Protein AF-A0A916X237-F1 (afdb_monomer_lite)

Sequence (392 aa):
MLAFPVSGRADDTADKSVLFDMAMPHIRARLEDQMLQLIGAAVETKEHIHLATELELLDTPAFAQALLDGYEIRIPQRPAEWEILRFLTDNHMELVRPLLIDQLRDTDDDSREASIRAGVALFHHDPEPVWNDIWSRADGDISWAQDLFCRLADASRYRAPALSADRLADLYLWLRANIGMPDLTGPGVAHFLDSRDFAEMWRNTLVQRLIESATAADIDALNRIHQAEPGMSGLDWALAIARRNHAVKQWRPLTVDDLDELAVDPRRRPIRTALDLRSATVAALGDVQAALQGDTPEAPLLWDTYSKRPKSEDEISDYLRNRLQVILEGAVVNREVQVRNNREHGIGERTDLRIDAIGPDATAGPIVLPIEVKGCWHDDLEVAWEEQLLNR

Secondary structure (DSSP, 8-state):
-------SSTTHHHHHHHHHHHHHHHHHHHHHHHHHHHHHHHHHHT-----HHHHHHT--HHHHHHHHHHHT-SS--SHHHHHHHHHHHHH-HHHHHHHHHHHHH---GGGHHHHHHHHHHHHHH-HHHHHHHHHHHHHH-HHHHHHHHHHHHHHTTT---S--HHHHHHHHHHHHHHSPPP--PPTT------HHHHHHHHHHHHHHHHHHH--HHHHHHHHHHHHHSTT-HHHHHHHHHHHHHHHHHHPPPPPHHHHHHHHH-TT-----SHHHHHHHHHHHHHHHHHHHHSSS--GGGGEETTTTEEPPHHHHHHHHHHHHHHHSTTEEEE---------SS------SEEEEE--S-GGG--EEEEE----TT-GGGGTHHIIIII--

pLDDT: mean 83.18, std 13.83, range [29.48, 97.62]

Radius of gyration: 34.98 Å; chains: 1; bounding box: 74×62×110 Å

Structure (mmCIF, N/CA/C/O backbone):
data_AF-A0A916X237-F1
#
_entry.id   AF-A0A916X237-F1
#
loop_
_atom_site.group_PDB
_atom_site.id
_atom_site.type_symbol
_atom_site.label_atom_id
_atom_site.label_alt_id
_atom_site.label_comp_id
_atom_site.label_asym_id
_atom_site.label_entity_id
_atom_site.label_seq_id
_atom_site.pdbx_PDB_ins_code
_atom_site.Cartn_x
_atom_site.Cartn_y
_atom_site.Cartn_z
_atom_site.occupancy
_atom_site.B_iso_or_equiv
_atom_site.auth_seq_id
_atom_site.auth_comp_id
_atom_site.auth_asym_id
_atom_site.auth_atom_id
_atom_site.pdbx_PDB_model_num
ATOM 1 N N . MET A 1 1 ? 20.809 3.035 -45.858 1.00 41.94 1 MET A N 1
ATOM 2 C CA . MET A 1 1 ? 19.526 3.750 -45.691 1.00 41.94 1 MET A CA 1
ATOM 3 C C . MET A 1 1 ? 18.492 3.076 -46.580 1.00 41.94 1 MET A C 1
ATOM 5 O O . MET A 1 1 ? 18.690 3.059 -47.791 1.00 41.94 1 MET A O 1
ATOM 9 N N . LEU A 1 2 ? 17.449 2.470 -46.005 1.00 48.12 2 LEU A N 1
ATOM 10 C CA . LEU A 1 2 ? 16.275 2.004 -46.756 1.00 48.12 2 LEU A CA 1
ATOM 11 C C . LEU A 1 2 ? 15.521 3.248 -47.255 1.00 48.12 2 LEU A C 1
ATOM 13 O O . LEU A 1 2 ? 14.586 3.726 -46.624 1.00 48.12 2 LEU A O 1
ATOM 17 N N . ALA A 1 3 ? 16.020 3.857 -48.329 1.00 43.31 3 ALA A N 1
ATOM 18 C CA . ALA A 1 3 ? 15.447 5.070 -48.888 1.00 43.31 3 ALA A CA 1
ATOM 19 C C . ALA A 1 3 ? 14.216 4.699 -49.723 1.00 43.31 3 ALA A C 1
ATOM 21 O O . ALA A 1 3 ? 14.342 4.190 -50.837 1.00 43.31 3 ALA A O 1
ATOM 22 N N . PHE A 1 4 ? 13.031 4.948 -49.171 1.00 51.25 4 PHE A N 1
ATOM 23 C CA . PHE A 1 4 ? 11.781 4.915 -49.920 1.00 51.25 4 PHE A CA 1
ATOM 24 C C . PHE A 1 4 ? 11.473 6.319 -50.453 1.00 51.25 4 PHE A C 1
ATOM 26 O O . PHE A 1 4 ? 11.689 7.300 -49.740 1.00 51.25 4 PHE A O 1
ATOM 33 N N . PRO A 1 5 ? 10.984 6.450 -51.696 1.00 43.16 5 PRO A N 1
ATOM 34 C CA . PRO A 1 5 ? 10.554 7.735 -52.220 1.00 43.16 5 PRO A CA 1
ATOM 35 C C . PRO A 1 5 ? 9.213 8.093 -51.571 1.00 43.16 5 PRO A C 1
ATOM 37 O O . PRO A 1 5 ? 8.163 7.692 -52.063 1.00 43.16 5 PRO A O 1
ATOM 40 N N . VAL A 1 6 ? 9.247 8.820 -50.455 1.00 47.75 6 VAL A N 1
ATOM 41 C CA . VAL A 1 6 ? 8.046 9.389 -49.824 1.00 47.75 6 VAL A CA 1
ATOM 42 C C . VAL A 1 6 ? 8.084 10.908 -49.995 1.00 47.75 6 VAL A C 1
ATOM 44 O O . VAL A 1 6 ? 9.147 11.532 -49.924 1.00 47.75 6 VAL A O 1
ATOM 47 N N . SER A 1 7 ? 6.948 11.502 -50.359 1.00 43.78 7 SER A N 1
ATOM 48 C CA . SER A 1 7 ? 6.844 12.923 -50.691 1.00 43.78 7 SER A CA 1
ATOM 49 C C . SER A 1 7 ? 6.828 13.777 -49.421 1.00 43.78 7 SER A C 1
ATOM 51 O O . SER A 1 7 ? 5.787 13.898 -48.792 1.00 43.78 7 SER A O 1
ATOM 53 N N . GLY A 1 8 ? 7.964 14.405 -49.103 1.00 43.47 8 GLY A N 1
ATOM 54 C CA . GLY A 1 8 ? 8.272 15.029 -47.806 1.00 43.47 8 GLY A CA 1
ATOM 55 C C . GLY A 1 8 ? 7.272 16.032 -47.214 1.00 43.47 8 GLY A C 1
ATOM 56 O O . GLY A 1 8 ? 7.486 17.248 -47.276 1.00 43.47 8 GLY A O 1
ATOM 57 N N . ARG A 1 9 ? 6.231 15.527 -46.550 1.00 40.31 9 ARG A N 1
ATOM 58 C CA . ARG A 1 9 ? 5.368 16.248 -45.600 1.00 40.31 9 ARG A CA 1
ATOM 59 C C . ARG A 1 9 ? 4.909 15.282 -44.507 1.00 40.31 9 ARG A C 1
ATOM 61 O O . ARG A 1 9 ? 4.902 14.084 -44.707 1.00 40.31 9 ARG A O 1
ATOM 68 N N . ALA A 1 10 ? 4.471 15.829 -43.372 1.00 43.88 10 ALA A N 1
ATOM 69 C CA . ALA A 1 10 ? 4.123 15.137 -42.120 1.00 43.88 10 ALA A CA 1
ATOM 70 C C . ALA A 1 10 ? 3.154 13.919 -42.187 1.00 43.88 10 ALA A C 1
ATOM 72 O O . ALA A 1 10 ? 2.957 13.282 -41.158 1.00 43.88 10 ALA A O 1
ATOM 73 N N . ASP A 1 11 ? 2.604 13.570 -43.357 1.00 49.94 11 ASP A N 1
ATOM 74 C CA . ASP A 1 11 ? 1.954 12.278 -43.659 1.00 49.94 11 ASP A CA 1
ATOM 75 C C . ASP A 1 11 ? 2.965 11.112 -43.859 1.00 49.94 11 ASP A C 1
ATOM 77 O O . ASP A 1 11 ? 2.573 9.950 -43.966 1.00 49.94 11 ASP A O 1
ATOM 81 N N . ASP A 1 12 ? 4.276 11.395 -43.839 1.00 60.47 12 ASP A N 1
ATOM 82 C CA . ASP A 1 12 ? 5.369 10.463 -44.168 1.00 60.47 12 ASP A CA 1
ATOM 83 C C . ASP A 1 12 ? 5.405 9.168 -43.328 1.00 60.47 12 ASP A C 1
ATOM 85 O O . ASP A 1 12 ? 5.818 8.122 -43.832 1.00 60.47 12 ASP A O 1
ATOM 89 N N . THR A 1 13 ? 5.005 9.190 -42.051 1.00 59.75 13 THR A N 1
ATOM 90 C CA . THR A 1 13 ? 5.045 7.985 -41.195 1.00 59.75 13 THR A CA 1
ATOM 91 C C . THR A 1 13 ? 3.854 7.064 -41.453 1.00 59.75 13 THR A C 1
ATOM 93 O O . THR A 1 13 ? 4.027 5.849 -41.503 1.00 59.75 13 THR A O 1
ATOM 96 N N . ALA A 1 14 ? 2.662 7.628 -41.670 1.00 66.25 14 ALA A N 1
ATOM 97 C CA . ALA A 1 14 ? 1.448 6.859 -41.935 1.00 66.25 14 ALA A CA 1
ATOM 98 C C . ALA A 1 14 ? 1.508 6.181 -43.312 1.00 66.25 14 ALA A C 1
ATOM 100 O O . ALA A 1 14 ? 1.226 4.987 -43.423 1.00 66.25 14 ALA A O 1
ATOM 101 N N . ASP A 1 15 ? 1.967 6.904 -44.337 1.00 69.00 15 ASP A N 1
ATOM 102 C CA . ASP A 1 15 ? 2.162 6.354 -45.682 1.00 69.00 15 ASP A CA 1
ATOM 103 C C . ASP A 1 15 ? 3.227 5.251 -45.694 1.00 69.00 15 ASP A C 1
ATOM 105 O O . ASP A 1 15 ? 3.071 4.220 -46.356 1.00 69.00 15 ASP A O 1
ATOM 109 N N . LYS A 1 16 ? 4.297 5.424 -44.908 1.00 69.75 16 LYS A N 1
ATOM 110 C CA . LYS A 1 16 ? 5.330 4.400 -44.727 1.00 69.75 16 LYS A CA 1
ATOM 111 C C . LYS A 1 16 ? 4.769 3.150 -44.052 1.00 69.75 16 LYS A C 1
ATOM 113 O O . LYS A 1 16 ? 5.036 2.059 -44.546 1.00 69.75 16 LYS A O 1
ATOM 118 N N . SER A 1 17 ? 3.965 3.284 -42.996 1.00 68.94 17 SER A N 1
ATOM 119 C CA . SER A 1 17 ? 3.305 2.141 -42.349 1.00 68.94 17 SER A CA 1
ATOM 120 C C . SER A 1 17 ? 2.383 1.388 -43.312 1.00 68.94 17 SER A C 1
ATOM 122 O O . SER A 1 17 ? 2.486 0.169 -43.408 1.00 68.94 17 SER A O 1
ATOM 124 N N . VAL A 1 18 ? 1.567 2.089 -44.111 1.00 76.19 18 VAL A N 1
ATOM 125 C CA . VAL A 1 18 ? 0.677 1.459 -45.108 1.00 76.19 18 VAL A CA 1
ATOM 126 C C . VAL A 1 18 ? 1.470 0.698 -46.177 1.00 76.19 18 VAL A C 1
ATOM 128 O O . VAL A 1 18 ? 1.127 -0.432 -46.530 1.00 76.19 18 VAL A O 1
ATOM 131 N N . LEU A 1 19 ? 2.554 1.288 -46.691 1.00 74.94 19 LEU A N 1
ATOM 132 C CA . LEU A 1 19 ? 3.430 0.616 -47.655 1.00 74.94 19 LEU A CA 1
ATOM 133 C C . LEU A 1 19 ? 4.126 -0.605 -47.044 1.00 74.94 19 LEU A C 1
ATOM 135 O O . LEU A 1 19 ? 4.279 -1.627 -47.719 1.00 74.94 19 LEU A O 1
ATOM 139 N N . PHE A 1 20 ? 4.528 -0.512 -45.776 1.00 75.19 20 PHE A N 1
ATOM 140 C CA . PHE A 1 20 ? 5.092 -1.634 -45.038 1.00 75.19 20 PHE A CA 1
ATOM 141 C C . PHE A 1 20 ? 4.069 -2.754 -44.883 1.00 75.19 20 PHE A C 1
ATOM 143 O O . PHE A 1 20 ? 4.394 -3.878 -45.250 1.00 75.19 20 PHE A O 1
ATOM 150 N N . ASP A 1 21 ? 2.837 -2.467 -44.464 1.00 77.44 21 ASP A N 1
ATOM 151 C CA . ASP A 1 21 ? 1.776 -3.470 -44.311 1.00 77.44 21 ASP A CA 1
ATOM 152 C C . ASP A 1 21 ? 1.497 -4.225 -45.617 1.00 77.44 21 ASP A C 1
ATOM 154 O O . ASP A 1 21 ? 1.353 -5.450 -45.622 1.00 77.44 21 ASP A O 1
ATOM 158 N N . MET A 1 22 ? 1.492 -3.517 -46.752 1.00 79.56 22 MET A N 1
ATOM 159 C CA . MET A 1 22 ? 1.307 -4.131 -48.071 1.00 79.56 22 MET A CA 1
ATOM 160 C C . MET A 1 22 ? 2.484 -5.027 -48.484 1.00 79.56 22 MET A C 1
ATOM 162 O O . MET A 1 22 ? 2.283 -6.051 -49.139 1.00 79.56 22 MET A O 1
ATOM 166 N N . ALA A 1 23 ? 3.716 -4.646 -48.141 1.00 80.75 23 ALA A N 1
ATOM 167 C CA . ALA A 1 23 ? 4.918 -5.362 -48.558 1.00 80.75 23 ALA A CA 1
ATOM 168 C C . ALA A 1 23 ? 5.318 -6.493 -47.594 1.00 80.75 23 ALA A C 1
ATOM 170 O O . ALA A 1 23 ? 5.921 -7.482 -48.024 1.00 80.75 23 ALA A O 1
ATOM 171 N N . MET A 1 24 ? 4.982 -6.373 -46.305 1.00 81.56 24 MET A N 1
ATOM 172 C CA . MET A 1 24 ? 5.491 -7.220 -45.223 1.00 81.56 24 MET A CA 1
ATOM 173 C C . MET A 1 24 ? 5.304 -8.725 -45.449 1.00 81.56 24 MET A C 1
ATOM 175 O O . MET A 1 24 ? 6.273 -9.461 -45.241 1.00 81.56 24 MET A O 1
ATOM 179 N N . PRO A 1 25 ? 4.150 -9.215 -45.955 1.00 83.69 25 PRO A N 1
ATOM 180 C CA . PRO A 1 25 ? 3.961 -10.642 -46.226 1.00 83.69 25 PRO A CA 1
ATOM 181 C C . PRO A 1 25 ? 4.976 -11.227 -47.218 1.00 83.69 25 PRO A C 1
ATOM 183 O O . PRO A 1 25 ? 5.193 -12.436 -47.241 1.00 83.69 25 PRO A O 1
ATOM 186 N N . HIS A 1 26 ? 5.595 -10.380 -48.045 1.00 83.69 26 HIS A N 1
ATOM 187 C CA . HIS A 1 26 ? 6.498 -10.790 -49.116 1.00 83.69 26 HIS A CA 1
ATOM 188 C C . HIS A 1 26 ? 7.974 -10.524 -48.812 1.00 83.69 26 HIS A C 1
ATOM 190 O O . HIS A 1 26 ? 8.832 -11.189 -49.393 1.00 83.69 26 HIS A O 1
ATOM 196 N N . ILE A 1 27 ? 8.286 -9.557 -47.941 1.00 83.06 27 ILE A N 1
ATOM 197 C CA . ILE A 1 27 ? 9.671 -9.100 -47.729 1.00 83.06 27 ILE A CA 1
ATOM 198 C C . ILE A 1 27 ? 10.186 -9.256 -46.298 1.00 83.06 27 ILE A C 1
ATOM 200 O O . ILE A 1 27 ? 11.372 -9.011 -46.090 1.00 83.06 27 ILE A O 1
ATOM 204 N N . ARG A 1 28 ? 9.353 -9.684 -45.336 1.00 83.81 28 ARG A N 1
ATOM 205 C CA . ARG A 1 28 ? 9.692 -9.715 -43.900 1.00 83.81 28 ARG A CA 1
ATOM 206 C C . ARG A 1 28 ? 11.060 -10.328 -43.599 1.00 83.81 28 ARG A C 1
ATOM 208 O O . ARG A 1 28 ? 11.917 -9.626 -43.087 1.00 83.81 28 ARG A O 1
ATOM 215 N N . ALA A 1 29 ? 11.308 -11.576 -44.000 1.00 84.00 29 ALA A N 1
ATOM 216 C CA . ALA A 1 29 ? 12.576 -12.255 -43.701 1.00 84.00 29 ALA A CA 1
ATOM 217 C C . ALA A 1 29 ? 13.807 -11.518 -44.264 1.00 84.00 29 ALA A C 1
ATOM 219 O O . ALA A 1 29 ? 14.855 -11.458 -43.630 1.00 84.00 29 ALA A O 1
ATOM 220 N N . ARG A 1 30 ? 13.680 -10.917 -45.455 1.00 84.56 30 ARG A N 1
ATOM 221 C CA . ARG A 1 30 ? 14.761 -10.126 -46.056 1.00 84.56 30 ARG A CA 1
ATOM 222 C C . ARG A 1 30 ? 14.950 -8.794 -45.333 1.00 84.56 30 ARG A C 1
ATOM 224 O O . ARG A 1 30 ? 16.069 -8.305 -45.246 1.00 84.56 30 ARG A O 1
ATOM 231 N N . LEU A 1 31 ? 13.862 -8.191 -44.868 1.00 83.25 31 LEU A N 1
ATOM 232 C CA . LEU A 1 31 ? 13.896 -6.935 -44.138 1.00 83.25 31 LEU A CA 1
ATOM 233 C C . LEU A 1 31 ? 14.482 -7.121 -42.732 1.00 83.25 31 LEU A C 1
ATOM 235 O O . LEU A 1 31 ? 15.299 -6.305 -42.329 1.00 83.25 31 LEU A O 1
ATOM 239 N N . GLU A 1 32 ? 14.133 -8.208 -42.041 1.00 86.19 32 GLU A N 1
ATOM 240 C CA . GLU A 1 32 ? 14.724 -8.604 -40.756 1.00 86.19 32 GLU A CA 1
ATOM 241 C C . GLU A 1 32 ? 16.244 -8.809 -40.890 1.00 86.19 32 GLU A C 1
ATOM 243 O O . GLU A 1 32 ? 17.003 -8.202 -40.140 1.00 86.19 32 GLU A O 1
ATOM 248 N N . ASP A 1 33 ? 16.708 -9.553 -41.904 1.00 85.44 33 ASP A N 1
ATOM 249 C CA . ASP A 1 33 ? 18.145 -9.742 -42.174 1.00 85.44 33 ASP A CA 1
ATOM 250 C C . ASP A 1 33 ? 18.873 -8.416 -42.462 1.00 85.44 33 ASP A C 1
ATOM 252 O O . ASP A 1 33 ? 19.938 -8.137 -41.912 1.00 85.44 33 ASP A O 1
ATOM 256 N N . GLN A 1 34 ? 18.279 -7.546 -43.285 1.00 84.44 34 GLN A N 1
ATOM 257 C CA . GLN A 1 34 ? 18.847 -6.222 -43.556 1.00 84.44 34 GLN A CA 1
ATOM 258 C C . GLN A 1 34 ? 18.851 -5.322 -42.317 1.00 84.44 34 GLN A C 1
ATOM 260 O O . GLN A 1 34 ? 19.785 -4.541 -42.138 1.00 84.44 34 GLN A O 1
ATOM 265 N N . MET A 1 35 ? 17.836 -5.428 -41.459 1.00 84.00 35 MET A N 1
ATOM 266 C CA . MET A 1 35 ? 17.770 -4.664 -40.219 1.00 84.00 35 MET A CA 1
ATOM 267 C C . MET A 1 35 ? 18.878 -5.090 -39.258 1.00 84.00 35 MET A C 1
ATOM 269 O O . MET A 1 35 ? 19.595 -4.235 -38.749 1.00 84.00 35 MET A O 1
ATOM 273 N N . LEU A 1 36 ? 19.086 -6.398 -39.087 1.00 84.81 36 LEU A N 1
ATOM 274 C CA . LEU A 1 36 ? 20.208 -6.927 -38.309 1.00 84.81 36 LEU A CA 1
ATOM 275 C C . LEU A 1 36 ? 21.552 -6.442 -38.880 1.00 84.81 36 LEU A C 1
ATOM 277 O O . LEU A 1 36 ? 22.410 -5.971 -38.145 1.00 84.81 36 LEU A O 1
ATOM 281 N N . GLN A 1 37 ? 21.741 -6.427 -40.200 1.00 84.50 37 GLN A N 1
ATOM 282 C CA . GLN A 1 37 ? 22.981 -5.889 -40.782 1.00 84.50 37 GLN A CA 1
ATOM 283 C C . GLN A 1 37 ? 23.188 -4.392 -40.486 1.00 84.50 37 GLN A C 1
ATOM 285 O O . GLN A 1 37 ? 24.300 -3.980 -40.152 1.00 84.50 37 GLN A O 1
ATOM 290 N N . LEU A 1 38 ? 22.134 -3.574 -40.578 1.00 82.44 38 LEU A N 1
ATOM 291 C CA . LEU A 1 38 ? 22.208 -2.137 -40.289 1.00 82.44 38 LEU A CA 1
ATOM 292 C C . LEU A 1 38 ? 22.483 -1.855 -38.812 1.00 82.44 38 LEU A C 1
ATOM 294 O O . LEU A 1 38 ? 23.311 -1.001 -38.499 1.00 82.44 38 LEU A O 1
ATOM 298 N N . ILE A 1 39 ? 21.821 -2.587 -37.917 1.00 82.50 39 ILE A N 1
ATOM 299 C CA . ILE A 1 39 ? 22.051 -2.487 -36.476 1.00 82.50 39 ILE A CA 1
ATOM 300 C C . ILE A 1 39 ? 23.485 -2.908 -36.150 1.00 82.50 39 ILE A C 1
ATOM 302 O O . ILE A 1 39 ? 24.160 -2.219 -35.391 1.00 82.50 39 ILE A O 1
ATOM 306 N N . GLY A 1 40 ? 23.992 -3.971 -36.781 1.00 81.25 40 GLY A N 1
ATOM 307 C CA . GLY A 1 40 ? 25.370 -4.424 -36.593 1.00 81.25 40 GLY A CA 1
ATOM 308 C C . GLY A 1 40 ? 26.385 -3.370 -37.008 1.00 81.25 40 GLY A C 1
ATOM 309 O O . GLY A 1 40 ? 27.289 -3.054 -36.237 1.00 81.25 40 GLY A O 1
ATOM 310 N N . ALA A 1 41 ? 26.173 -2.745 -38.165 1.00 81.69 41 ALA A N 1
ATOM 311 C CA . ALA A 1 41 ? 27.000 -1.631 -38.606 1.00 81.69 41 ALA A CA 1
ATOM 312 C C . ALA A 1 41 ? 26.936 -0.439 -37.632 1.00 81.69 41 ALA A C 1
ATOM 314 O O . ALA A 1 41 ? 27.980 0.104 -37.291 1.00 81.69 41 ALA A O 1
ATOM 315 N N . ALA A 1 42 ? 25.750 -0.062 -37.139 1.00 79.81 42 ALA A N 1
ATOM 316 C CA . ALA A 1 42 ? 25.588 1.051 -36.194 1.00 79.81 42 ALA A CA 1
ATOM 317 C C . ALA A 1 42 ? 26.270 0.781 -34.841 1.00 79.81 42 ALA A C 1
ATOM 319 O O . ALA A 1 42 ? 26.928 1.657 -34.271 1.00 79.81 42 ALA A O 1
ATOM 320 N N . VAL A 1 43 ? 26.165 -0.455 -34.345 1.00 79.19 43 VAL A N 1
ATOM 321 C CA . VAL A 1 43 ? 26.880 -0.912 -33.151 1.00 79.19 43 VAL A CA 1
ATOM 322 C C . VAL A 1 43 ? 28.390 -0.812 -33.377 1.00 79.19 43 VAL A C 1
ATOM 324 O O . VAL A 1 43 ? 29.089 -0.278 -32.517 1.00 79.19 43 VAL A O 1
ATOM 327 N N . GLU A 1 44 ? 28.918 -1.258 -34.520 1.00 81.31 44 GLU A N 1
ATOM 328 C CA . GLU A 1 44 ? 30.349 -1.162 -34.855 1.00 81.31 44 GLU A CA 1
ATOM 329 C C . GLU A 1 44 ? 30.846 0.285 -35.015 1.00 81.31 44 GLU A C 1
ATOM 331 O O . GLU A 1 44 ? 31.928 0.617 -34.518 1.00 81.31 44 GLU A O 1
ATOM 336 N N . THR A 1 45 ? 30.065 1.164 -35.651 1.00 79.25 45 THR A N 1
ATOM 337 C CA . THR A 1 45 ? 30.430 2.575 -35.880 1.00 79.25 45 THR A CA 1
ATOM 338 C C . THR A 1 45 ? 30.191 3.479 -34.670 1.00 79.25 45 THR A C 1
ATOM 340 O O . THR A 1 45 ? 30.614 4.634 -34.690 1.00 79.25 45 THR A O 1
ATOM 343 N N . LYS A 1 46 ? 29.605 2.950 -33.584 1.00 70.38 46 LYS A N 1
ATOM 344 C CA . LYS A 1 46 ? 29.225 3.681 -32.356 1.00 70.38 46 LYS A CA 1
ATOM 345 C C . LYS A 1 46 ? 28.180 4.776 -32.591 1.00 70.38 46 LYS A C 1
ATOM 347 O O . LYS A 1 46 ? 28.137 5.758 -31.849 1.00 70.38 46 LYS A O 1
ATOM 352 N N . GLU A 1 47 ? 27.351 4.615 -33.610 1.00 77.81 47 GLU A N 1
ATOM 353 C CA . GLU A 1 47 ? 26.309 5.575 -33.972 1.00 77.81 47 GLU A CA 1
ATOM 354 C C . GLU A 1 47 ? 24.939 5.144 -33.424 1.00 77.81 47 GLU A C 1
ATOM 356 O O . GLU A 1 47 ? 24.780 4.058 -32.869 1.00 77.81 47 GLU A O 1
ATOM 361 N N . HIS A 1 48 ? 23.946 6.025 -33.533 1.00 79.25 48 HIS A N 1
ATOM 362 C CA . HIS A 1 48 ? 22.551 5.728 -33.204 1.00 79.25 48 HIS A CA 1
ATOM 363 C C . HIS A 1 48 ? 21.889 4.929 -34.335 1.00 79.25 48 HIS A C 1
ATOM 365 O O . HIS A 1 48 ? 22.236 5.104 -35.504 1.00 79.25 48 HIS A O 1
ATOM 371 N N . ILE A 1 49 ? 20.903 4.084 -34.015 1.00 74.88 49 ILE A N 1
ATOM 372 C CA . ILE A 1 49 ? 20.255 3.218 -35.011 1.00 74.88 49 ILE A CA 1
ATOM 373 C C . ILE A 1 49 ? 19.300 4.033 -35.895 1.00 74.88 49 ILE A C 1
ATOM 375 O O . ILE A 1 49 ? 19.103 3.669 -37.045 1.00 74.88 49 ILE A O 1
ATOM 379 N N . HIS A 1 50 ? 18.749 5.160 -35.416 1.00 74.50 50 HIS A N 1
ATOM 380 C CA . HIS A 1 50 ? 17.858 6.074 -36.166 1.00 74.50 50 HIS A CA 1
ATOM 381 C C . HIS A 1 50 ? 16.710 5.383 -36.955 1.00 74.50 50 HIS A C 1
ATOM 383 O O . HIS A 1 50 ? 16.202 5.945 -37.924 1.00 74.50 50 HIS A O 1
ATOM 389 N N . LEU A 1 51 ? 16.279 4.183 -36.540 1.00 74.94 51 LEU A N 1
ATOM 390 C CA . LEU A 1 51 ? 15.280 3.342 -37.228 1.00 74.94 51 LEU A CA 1
ATOM 391 C C . LEU A 1 51 ? 14.167 2.878 -36.267 1.00 74.94 51 LEU A C 1
ATOM 393 O O . LEU A 1 51 ? 13.763 1.718 -36.273 1.00 74.94 51 LEU A O 1
ATOM 397 N N . ALA A 1 52 ? 13.688 3.775 -35.397 1.00 72.56 52 ALA A N 1
ATOM 398 C CA . ALA A 1 52 ? 12.675 3.445 -34.386 1.00 72.56 52 ALA A CA 1
ATOM 399 C C . ALA A 1 52 ? 11.364 2.925 -35.006 1.00 72.56 52 ALA A C 1
ATOM 401 O O . ALA A 1 52 ? 10.827 1.920 -34.553 1.00 72.56 52 ALA A O 1
ATOM 402 N N . THR A 1 53 ? 10.892 3.557 -36.084 1.00 72.25 53 THR A N 1
ATOM 403 C CA . THR A 1 53 ? 9.669 3.141 -36.789 1.00 72.25 53 THR A CA 1
ATOM 404 C C . THR A 1 53 ? 9.813 1.750 -37.402 1.00 72.25 53 THR A C 1
ATOM 406 O O . THR A 1 53 ? 8.882 0.955 -37.377 1.00 72.25 53 THR A O 1
ATOM 409 N N . GLU A 1 54 ? 10.972 1.426 -37.971 1.00 80.00 54 GLU A N 1
ATOM 410 C CA . GLU A 1 54 ? 11.194 0.114 -38.567 1.00 80.00 54 GLU A CA 1
ATOM 411 C C . GLU A 1 54 ? 11.362 -0.996 -37.526 1.00 80.00 54 GLU A C 1
ATOM 413 O O . GLU A 1 54 ? 10.947 -2.122 -37.795 1.00 80.00 54 GLU A O 1
ATOM 418 N N . LEU A 1 55 ? 11.923 -0.689 -36.351 1.00 81.94 55 LEU A N 1
ATOM 419 C CA . LEU A 1 55 ? 11.942 -1.616 -35.216 1.00 81.94 55 LEU A CA 1
ATOM 420 C C . LEU A 1 55 ? 10.517 -1.958 -34.765 1.00 81.94 55 LEU A C 1
ATOM 422 O O . LEU A 1 55 ? 10.199 -3.134 -34.622 1.00 81.94 55 LEU A O 1
ATOM 426 N N . GLU A 1 56 ? 9.643 -0.956 -34.634 1.00 81.12 56 GLU A N 1
ATOM 427 C CA . GLU A 1 56 ? 8.223 -1.160 -34.305 1.00 81.12 56 GLU A CA 1
ATOM 428 C C . GLU A 1 56 ? 7.491 -2.002 -35.365 1.00 81.12 56 GLU A C 1
ATOM 430 O O . GLU A 1 56 ? 6.698 -2.876 -35.032 1.00 81.12 56 GLU A O 1
ATOM 435 N N . LEU A 1 57 ? 7.779 -1.806 -36.656 1.00 79.56 57 LEU A N 1
ATOM 436 C CA . LEU A 1 57 ? 7.143 -2.575 -37.740 1.00 79.56 57 LEU A CA 1
ATOM 437 C C . LEU A 1 57 ? 7.607 -4.043 -37.806 1.00 79.56 57 LEU A C 1
ATOM 439 O O . LEU A 1 57 ? 6.903 -4.901 -38.351 1.00 79.56 57 LEU A O 1
ATOM 443 N N . LEU A 1 58 ? 8.796 -4.337 -37.276 1.00 83.88 58 LEU A N 1
ATOM 444 C CA . LEU A 1 58 ? 9.367 -5.684 -37.207 1.00 83.88 58 LEU A CA 1
ATOM 445 C C . LEU A 1 58 ? 9.149 -6.369 -35.851 1.00 83.88 58 LEU A C 1
ATOM 447 O O . LEU A 1 58 ? 9.563 -7.522 -35.704 1.00 83.88 58 LEU A O 1
ATOM 451 N N . ASP A 1 59 ? 8.469 -5.705 -34.912 1.00 88.56 59 ASP A N 1
ATOM 452 C CA . ASP A 1 59 ? 8.148 -6.202 -33.574 1.00 88.56 59 ASP A CA 1
ATOM 453 C C . ASP A 1 59 ? 7.475 -7.582 -33.644 1.00 88.56 59 ASP A C 1
ATOM 455 O O . ASP A 1 59 ? 6.297 -7.749 -33.975 1.00 88.56 59 ASP A O 1
ATOM 459 N N . THR A 1 60 ? 8.285 -8.607 -33.389 1.00 87.81 60 THR A N 1
ATOM 460 C CA . THR A 1 60 ? 7.861 -9.991 -33.234 1.00 87.81 60 THR A CA 1
ATOM 461 C C . THR A 1 60 ? 8.784 -10.678 -32.234 1.00 87.81 60 THR A C 1
ATOM 463 O O . THR A 1 60 ? 9.984 -10.391 -32.217 1.00 87.81 60 THR A O 1
ATOM 466 N N . PRO A 1 61 ? 8.289 -11.672 -31.471 1.00 88.50 61 PRO A N 1
ATOM 467 C CA . PRO A 1 61 ? 9.130 -12.416 -30.533 1.00 88.50 61 PRO A CA 1
ATOM 468 C C . PRO A 1 61 ? 10.360 -13.065 -31.187 1.00 88.50 61 PRO A C 1
ATOM 470 O O . PRO A 1 61 ? 11.420 -13.132 -30.575 1.00 88.50 61 PRO A O 1
ATOM 473 N N . ALA A 1 62 ? 10.241 -13.522 -32.440 1.00 87.94 62 ALA A N 1
ATOM 474 C CA . ALA A 1 62 ? 11.349 -14.135 -33.172 1.00 87.94 62 ALA A CA 1
ATOM 475 C C . ALA A 1 62 ? 12.443 -13.117 -33.536 1.00 87.94 62 ALA A C 1
ATOM 477 O O . ALA A 1 62 ? 13.626 -13.403 -33.362 1.00 87.94 62 ALA A O 1
ATOM 478 N N . PHE A 1 63 ? 12.057 -11.925 -34.001 1.00 88.62 63 PHE A N 1
ATOM 479 C CA . PHE A 1 63 ? 13.003 -10.853 -34.305 1.00 88.62 63 PHE A CA 1
ATOM 480 C C . PHE A 1 63 ? 13.668 -10.307 -33.035 1.00 88.62 63 PHE A C 1
ATOM 482 O O . PHE A 1 63 ? 14.881 -10.115 -33.005 1.00 88.62 63 PHE A O 1
ATOM 489 N N . ALA A 1 64 ? 12.902 -10.145 -31.956 1.00 89.50 64 ALA A N 1
ATOM 490 C CA . ALA A 1 64 ? 13.422 -9.752 -30.650 1.00 89.50 64 ALA A CA 1
ATOM 491 C C . ALA A 1 64 ? 14.448 -10.747 -30.096 1.00 89.50 64 ALA A C 1
ATOM 493 O O . ALA A 1 64 ? 15.500 -10.340 -29.605 1.00 89.50 64 ALA A O 1
ATOM 494 N N . GLN A 1 65 ? 14.181 -12.051 -30.230 1.00 88.06 65 GLN A N 1
ATOM 495 C CA . GLN A 1 65 ? 15.141 -13.088 -29.861 1.00 88.06 65 GLN A CA 1
ATOM 496 C C . GLN A 1 65 ? 16.405 -13.015 -30.727 1.00 88.06 65 GLN A C 1
ATOM 498 O O . GLN A 1 65 ? 17.507 -13.096 -30.198 1.00 88.06 65 GLN A O 1
ATOM 503 N N . ALA A 1 66 ? 16.268 -12.787 -32.038 1.00 87.19 66 ALA A N 1
ATOM 504 C CA . ALA A 1 66 ? 17.416 -12.625 -32.931 1.00 87.19 66 ALA A CA 1
ATOM 505 C C . ALA A 1 66 ? 18.275 -11.396 -32.574 1.00 87.19 66 ALA A C 1
ATOM 507 O O . ALA A 1 66 ? 19.499 -11.460 -32.670 1.00 87.19 66 ALA A O 1
ATOM 508 N N . LEU A 1 67 ? 17.654 -10.298 -32.127 1.00 86.25 67 LEU A N 1
ATOM 509 C CA . LEU A 1 67 ? 18.365 -9.132 -31.593 1.00 86.25 67 LEU A CA 1
ATOM 510 C C . LEU A 1 67 ? 19.113 -9.463 -30.295 1.00 86.25 67 LEU A C 1
ATOM 512 O O . LEU A 1 67 ? 20.253 -9.039 -30.123 1.00 86.25 67 LEU A O 1
ATOM 516 N N . LEU A 1 68 ? 18.496 -10.225 -29.391 1.00 84.94 68 LEU A N 1
ATOM 517 C CA . LEU A 1 68 ? 19.132 -10.617 -28.135 1.00 84.94 68 LEU A CA 1
ATOM 518 C C . LEU A 1 68 ? 20.336 -11.546 -28.374 1.00 84.94 68 LEU A C 1
ATOM 520 O O . LEU A 1 68 ? 21.410 -11.321 -27.814 1.00 84.94 68 LEU A O 1
ATOM 524 N N . ASP A 1 69 ? 20.166 -12.548 -29.240 1.00 83.25 69 ASP A N 1
ATOM 525 C CA . ASP A 1 69 ? 21.186 -13.551 -29.561 1.00 83.25 69 ASP A CA 1
ATOM 526 C C . ASP A 1 69 ? 22.333 -12.960 -30.394 1.00 83.25 69 ASP A C 1
ATOM 528 O O . ASP A 1 69 ? 23.497 -13.296 -30.187 1.00 83.25 69 ASP A O 1
ATOM 532 N N . GLY A 1 70 ? 22.013 -12.079 -31.347 1.00 73.44 70 GLY A N 1
ATOM 533 C CA . GLY A 1 70 ? 22.974 -11.550 -32.317 1.00 73.44 70 GLY A CA 1
ATOM 534 C C . GLY A 1 70 ? 23.976 -10.549 -31.743 1.00 73.44 70 GLY A C 1
ATOM 535 O O . GLY A 1 70 ? 25.053 -10.383 -32.314 1.00 73.44 70 GLY A O 1
ATOM 536 N N . TYR A 1 71 ? 23.642 -9.894 -30.629 1.00 67.81 71 TYR A N 1
ATOM 537 C CA . TYR A 1 71 ? 24.455 -8.810 -30.069 1.00 67.81 71 TYR A CA 1
ATOM 538 C C . TYR A 1 71 ? 25.020 -9.090 -28.680 1.00 67.81 71 TYR A C 1
ATOM 540 O O . TYR A 1 71 ? 25.674 -8.203 -28.138 1.00 67.81 71 TYR A O 1
ATOM 548 N N . GLU A 1 72 ? 24.783 -10.286 -28.116 1.00 65.38 72 GLU A N 1
ATOM 549 C CA . GLU A 1 72 ? 25.252 -10.705 -26.782 1.00 65.38 72 GLU A CA 1
ATOM 550 C C . GLU A 1 72 ? 25.245 -9.545 -25.767 1.00 65.38 72 GLU A C 1
ATOM 552 O O . GLU A 1 72 ? 26.235 -9.313 -25.070 1.00 65.38 72 GLU A O 1
ATOM 557 N N . ILE A 1 73 ? 24.154 -8.762 -25.728 1.00 63.62 73 ILE A N 1
ATOM 558 C CA . ILE A 1 73 ? 24.088 -7.478 -25.011 1.00 63.62 73 ILE A CA 1
ATOM 559 C C . ILE A 1 73 ? 24.065 -7.756 -23.506 1.00 63.62 73 ILE A C 1
ATOM 561 O O . ILE A 1 73 ? 23.028 -7.682 -22.860 1.00 63.62 73 ILE A O 1
ATOM 565 N N . ARG A 1 74 ? 25.206 -8.124 -22.921 1.00 67.38 74 ARG A N 1
ATOM 566 C CA . ARG A 1 74 ? 25.322 -8.365 -21.481 1.00 67.38 74 ARG A CA 1
ATOM 567 C C . ARG A 1 74 ? 25.369 -7.057 -20.720 1.00 67.38 74 ARG A C 1
ATOM 569 O O . ARG A 1 74 ? 24.710 -6.938 -19.698 1.00 67.38 74 ARG A O 1
ATOM 576 N N . ILE A 1 75 ? 26.109 -6.077 -21.230 1.00 73.31 75 ILE A N 1
ATOM 577 C CA . ILE A 1 75 ? 26.230 -4.733 -20.663 1.00 73.31 75 ILE A CA 1
ATOM 578 C C . ILE A 1 75 ? 26.301 -3.769 -21.853 1.00 73.31 75 ILE A C 1
ATOM 580 O O . ILE A 1 75 ? 27.304 -3.791 -22.569 1.00 73.31 75 ILE A O 1
ATOM 584 N N . PRO A 1 76 ? 25.266 -2.953 -22.115 1.00 78.06 76 PRO A N 1
ATOM 585 C CA . PRO A 1 76 ? 25.298 -2.013 -23.225 1.00 78.06 76 PRO A CA 1
ATOM 586 C C . PRO A 1 76 ? 26.333 -0.914 -22.957 1.00 78.06 76 PRO A C 1
ATOM 588 O O . PRO A 1 76 ? 26.293 -0.225 -21.940 1.00 78.06 76 PRO A O 1
ATOM 591 N N . GLN A 1 77 ? 27.255 -0.732 -23.891 1.00 77.38 77 GLN A N 1
ATOM 592 C CA . GLN A 1 77 ? 28.328 0.262 -23.852 1.00 77.38 77 GLN A CA 1
ATOM 593 C C . GLN A 1 77 ? 28.132 1.352 -24.913 1.00 77.38 77 GLN A C 1
ATOM 595 O O . GLN A 1 77 ? 28.777 2.402 -24.865 1.00 77.38 77 GLN A O 1
ATOM 600 N N . ARG A 1 78 ? 27.260 1.116 -25.902 1.00 81.88 78 ARG A N 1
ATOM 601 C CA . ARG A 1 78 ? 27.087 1.991 -27.073 1.00 81.88 78 ARG A CA 1
ATOM 602 C C . ARG A 1 78 ? 25.656 2.522 -27.184 1.00 81.88 78 ARG A C 1
ATOM 604 O O . ARG A 1 78 ? 24.724 1.823 -26.792 1.00 81.88 78 ARG A O 1
ATOM 611 N N . PRO A 1 79 ? 25.443 3.721 -27.763 1.00 82.00 79 PRO A N 1
ATOM 612 C CA . PRO A 1 79 ? 24.099 4.278 -27.939 1.00 82.00 79 PRO A CA 1
ATOM 613 C C . PRO A 1 79 ? 23.137 3.346 -28.688 1.00 82.00 79 PRO A C 1
ATOM 615 O O . PRO A 1 79 ? 22.004 3.173 -28.251 1.00 82.00 79 PRO A O 1
ATOM 618 N N . ALA A 1 80 ? 23.603 2.685 -29.752 1.00 82.38 80 ALA A N 1
ATOM 619 C CA . ALA A 1 80 ? 22.832 1.670 -30.470 1.00 82.38 80 ALA A CA 1
ATOM 620 C C . ALA A 1 80 ? 22.367 0.517 -29.563 1.00 82.38 80 ALA A C 1
ATOM 622 O O . ALA A 1 80 ? 21.197 0.154 -29.579 1.00 82.38 80 ALA A O 1
ATOM 623 N N . GLU A 1 81 ? 23.254 -0.032 -28.729 1.00 83.88 81 GLU A N 1
ATOM 624 C CA . GLU A 1 81 ? 22.920 -1.135 -27.814 1.00 83.88 81 GLU A CA 1
ATOM 625 C C . GLU A 1 81 ? 21.878 -0.695 -26.772 1.00 83.88 81 GLU A C 1
ATOM 627 O O . GLU A 1 81 ? 20.958 -1.448 -26.454 1.00 83.88 81 GLU A O 1
ATOM 632 N N . TRP A 1 82 ? 21.963 0.556 -26.302 1.00 82.81 82 TRP A N 1
ATOM 633 C CA . TRP A 1 82 ? 20.950 1.161 -25.433 1.00 82.81 82 TRP A CA 1
ATOM 634 C C . TRP A 1 82 ? 19.592 1.325 -26.120 1.00 82.81 82 TRP A C 1
ATOM 636 O O . TRP A 1 82 ? 18.557 1.125 -25.483 1.00 82.81 82 TRP A O 1
ATOM 646 N N . GLU A 1 83 ? 19.572 1.686 -27.402 1.00 85.94 83 GLU A N 1
ATOM 647 C CA . GLU A 1 83 ? 18.338 1.799 -28.185 1.00 85.94 83 GLU A CA 1
ATOM 648 C C . GLU A 1 83 ? 17.673 0.440 -28.406 1.00 85.94 83 GLU A C 1
ATOM 650 O O . GLU A 1 83 ? 16.454 0.340 -28.251 1.00 85.94 83 GLU A O 1
ATOM 655 N N . ILE A 1 84 ? 18.463 -0.603 -28.687 1.00 85.50 84 ILE A N 1
ATOM 656 C CA . ILE A 1 84 ? 17.972 -1.985 -28.789 1.00 85.50 84 ILE A CA 1
ATOM 657 C C . ILE A 1 84 ? 17.386 -2.419 -27.449 1.00 85.50 84 ILE A C 1
ATOM 659 O O . ILE A 1 84 ? 16.247 -2.877 -27.401 1.00 85.50 84 ILE A O 1
ATOM 663 N N . LEU A 1 85 ? 18.129 -2.247 -26.350 1.00 86.62 85 LEU A N 1
ATOM 664 C CA . LEU A 1 85 ? 17.662 -2.679 -25.035 1.00 86.62 85 LEU A CA 1
ATOM 665 C C . LEU A 1 85 ? 16.388 -1.941 -24.617 1.00 86.62 85 LEU A C 1
ATOM 667 O O . LEU A 1 85 ? 15.485 -2.565 -24.066 1.00 86.62 85 LEU A O 1
ATOM 671 N N . ARG A 1 86 ? 16.271 -0.642 -24.921 1.00 86.88 86 ARG A N 1
ATOM 672 C CA . ARG A 1 86 ? 15.036 0.122 -24.696 1.00 86.88 86 ARG A CA 1
ATOM 673 C C . ARG A 1 86 ? 13.871 -0.455 -25.500 1.00 86.88 86 ARG A C 1
ATOM 675 O O . ARG A 1 86 ? 12.836 -0.739 -24.916 1.00 86.88 86 ARG A O 1
ATOM 682 N N . PHE A 1 87 ? 14.056 -0.692 -26.801 1.00 88.19 87 PHE A N 1
ATOM 683 C CA . PHE A 1 87 ? 13.031 -1.311 -27.648 1.00 88.19 87 PHE A CA 1
ATOM 684 C C . PHE A 1 87 ? 12.577 -2.676 -27.103 1.00 88.19 87 PHE A C 1
ATOM 686 O O . PHE A 1 87 ? 11.378 -2.942 -27.025 1.00 88.19 87 PHE A O 1
ATOM 693 N N . LEU A 1 88 ? 13.522 -3.521 -26.681 1.00 89.44 88 LEU A N 1
ATOM 694 C CA . LEU A 1 88 ? 13.219 -4.829 -26.101 1.00 89.44 88 LEU A CA 1
ATOM 695 C C . LEU A 1 88 ? 12.538 -4.717 -24.731 1.00 89.44 88 LEU A C 1
ATOM 697 O O . LEU A 1 88 ? 11.662 -5.513 -24.422 1.00 89.44 88 LEU A O 1
ATOM 701 N N . THR A 1 89 ? 12.907 -3.732 -23.916 1.00 89.81 89 THR A N 1
ATOM 702 C CA . THR A 1 89 ? 12.277 -3.477 -22.612 1.00 89.81 89 THR A CA 1
ATOM 703 C C . THR A 1 89 ? 10.826 -3.028 -22.782 1.00 89.81 89 THR A C 1
ATOM 705 O O . THR A 1 89 ? 9.951 -3.518 -22.071 1.00 89.81 89 THR A O 1
ATOM 708 N N . ASP A 1 90 ? 10.577 -2.134 -23.742 1.00 88.12 90 ASP A N 1
ATOM 709 C CA . ASP A 1 90 ? 9.259 -1.551 -23.997 1.00 88.12 90 ASP A CA 1
ATOM 710 C C . ASP A 1 90 ? 8.276 -2.587 -24.588 1.00 88.12 90 ASP A C 1
ATOM 712 O O . ASP A 1 90 ? 7.097 -2.572 -24.235 1.00 88.12 90 ASP A O 1
ATOM 716 N N . ASN A 1 91 ? 8.751 -3.511 -25.441 1.00 89.50 91 ASN A N 1
ATOM 717 C CA . ASN A 1 91 ? 7.882 -4.428 -26.207 1.00 89.50 91 ASN A CA 1
ATOM 718 C C . ASN A 1 91 ? 8.015 -5.920 -25.829 1.00 89.50 91 ASN A C 1
ATOM 720 O O . ASN A 1 91 ? 7.094 -6.711 -26.038 1.00 89.50 91 ASN A O 1
ATOM 724 N N . HIS A 1 92 ? 9.144 -6.332 -25.247 1.00 91.19 92 HIS A N 1
ATOM 725 C CA . HIS A 1 92 ? 9.492 -7.739 -25.001 1.00 91.19 92 HIS A CA 1
ATOM 726 C C . HIS A 1 92 ? 10.156 -7.975 -23.635 1.00 91.19 92 HIS A C 1
ATOM 728 O O . HIS A 1 92 ? 11.100 -8.765 -23.529 1.00 91.19 92 HIS A O 1
ATOM 734 N N . MET A 1 93 ? 9.649 -7.331 -22.576 1.00 90.44 93 MET A N 1
ATOM 735 C CA . MET A 1 93 ? 10.189 -7.429 -21.210 1.00 90.44 93 MET A CA 1
ATOM 736 C C . MET A 1 93 ? 10.517 -8.867 -20.783 1.00 90.44 93 MET A C 1
ATOM 738 O O . MET A 1 93 ? 11.576 -9.115 -20.219 1.00 90.44 93 MET A O 1
ATOM 742 N N . GLU A 1 94 ? 9.652 -9.838 -21.081 1.00 91.25 94 GLU A N 1
ATOM 743 C CA . GLU A 1 94 ? 9.854 -11.226 -20.643 1.00 91.25 94 GLU A CA 1
ATOM 744 C C . GLU A 1 94 ? 11.101 -11.898 -21.241 1.00 91.25 94 GLU A C 1
ATOM 746 O O . GLU A 1 94 ? 11.666 -12.792 -20.612 1.00 91.25 94 GLU A O 1
ATOM 751 N N . LEU A 1 95 ? 11.573 -11.454 -22.413 1.00 89.56 95 LEU A N 1
ATOM 752 C CA . LEU A 1 95 ? 12.812 -11.962 -23.013 1.00 89.56 95 LEU A CA 1
ATOM 753 C C . LEU A 1 95 ? 14.056 -11.363 -22.347 1.00 89.56 95 LEU A C 1
ATOM 755 O O . LEU A 1 95 ? 15.054 -12.056 -22.163 1.00 89.56 95 LEU A O 1
ATOM 759 N N . VAL A 1 96 ? 13.999 -10.081 -21.972 1.00 90.81 96 VAL A N 1
ATOM 760 C CA . VAL A 1 96 ? 15.147 -9.354 -21.404 1.00 90.81 96 VAL A CA 1
ATOM 761 C C . VAL A 1 96 ? 15.191 -9.370 -19.881 1.00 90.81 96 VAL A C 1
ATOM 763 O O . VAL A 1 96 ? 16.241 -9.096 -19.307 1.00 90.81 96 VAL A O 1
ATOM 766 N N . ARG A 1 97 ? 14.103 -9.738 -19.198 1.00 92.25 97 ARG A N 1
ATOM 767 C CA . ARG A 1 97 ? 14.017 -9.750 -17.731 1.00 92.25 97 ARG A CA 1
ATOM 768 C C . ARG A 1 97 ? 15.180 -10.497 -17.055 1.00 92.25 97 ARG A C 1
ATOM 770 O O . ARG A 1 97 ? 15.739 -9.921 -16.123 1.00 92.25 97 ARG A O 1
ATOM 777 N N . PRO A 1 98 ? 15.597 -11.711 -17.481 1.00 91.00 98 PRO A N 1
ATOM 778 C CA . PRO A 1 98 ? 16.726 -12.402 -16.849 1.00 91.00 98 PRO A CA 1
ATOM 779 C C . PRO A 1 98 ? 18.035 -11.614 -16.968 1.00 91.00 98 PRO A C 1
ATOM 781 O O . PRO A 1 98 ? 18.751 -11.450 -15.986 1.00 91.00 98 PRO A O 1
ATOM 784 N N . LEU A 1 99 ? 18.292 -11.054 -18.153 1.00 90.12 99 LEU A N 1
ATOM 785 C CA . LEU A 1 99 ? 19.452 -10.209 -18.416 1.00 90.12 99 LEU A CA 1
ATOM 786 C C . LEU A 1 99 ? 19.438 -8.945 -17.542 1.00 90.12 99 LEU A C 1
ATOM 788 O O . LEU A 1 99 ? 20.460 -8.593 -16.958 1.00 90.12 99 LEU A O 1
ATOM 792 N N . LEU A 1 100 ? 18.290 -8.272 -17.426 1.00 92.50 100 LEU A N 1
ATOM 793 C CA . LEU A 1 100 ? 18.159 -7.073 -16.596 1.00 92.50 100 LEU A CA 1
ATOM 794 C C . LEU A 1 100 ? 18.366 -7.384 -15.107 1.00 92.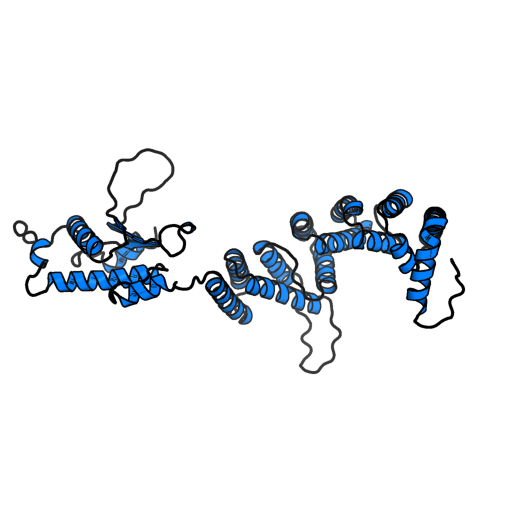50 100 LEU A C 1
ATOM 796 O O . LEU A 1 100 ? 18.944 -6.571 -14.394 1.00 92.50 100 LEU A O 1
ATOM 800 N N . ILE A 1 101 ? 17.925 -8.551 -14.625 1.00 92.25 101 ILE A N 1
ATOM 801 C CA . ILE A 1 101 ? 18.171 -8.981 -13.238 1.00 92.25 101 ILE A CA 1
ATOM 802 C C . ILE A 1 101 ? 19.671 -9.192 -12.998 1.00 92.25 101 ILE A C 1
ATOM 804 O O . ILE A 1 101 ? 20.186 -8.761 -11.966 1.00 92.25 101 ILE A O 1
ATOM 808 N N . ASP A 1 102 ? 20.378 -9.806 -13.947 1.00 90.94 102 ASP A N 1
ATOM 809 C CA . ASP A 1 102 ? 21.828 -9.990 -13.852 1.00 90.94 102 ASP A CA 1
ATOM 810 C C . ASP A 1 102 ? 22.560 -8.636 -13.867 1.00 90.94 102 ASP A C 1
ATOM 812 O O . ASP A 1 102 ? 23.392 -8.382 -12.997 1.00 90.94 102 ASP A O 1
ATOM 816 N N . GLN A 1 103 ? 22.184 -7.718 -14.767 1.00 91.19 103 GLN A N 1
ATOM 817 C CA . GLN A 1 103 ? 22.722 -6.348 -14.807 1.00 91.19 103 GLN A CA 1
ATOM 818 C C . GLN A 1 103 ? 22.428 -5.562 -13.522 1.00 91.19 103 GLN A C 1
ATOM 820 O O . GLN A 1 103 ? 23.287 -4.845 -13.014 1.00 91.19 103 GLN A O 1
ATOM 825 N N . LEU A 1 104 ? 21.220 -5.692 -12.968 1.00 92.56 104 LEU A N 1
ATOM 826 C CA . LEU A 1 104 ? 20.836 -5.051 -11.710 1.00 92.56 104 LEU A CA 1
ATOM 827 C C . LEU A 1 104 ? 21.709 -5.531 -10.546 1.00 92.56 104 LEU A C 1
ATOM 829 O O . LEU A 1 104 ? 21.996 -4.749 -9.640 1.00 92.56 104 LEU A O 1
ATOM 833 N N . ARG A 1 105 ? 22.134 -6.796 -10.557 1.00 90.94 105 ARG A N 1
ATOM 834 C CA . ARG A 1 105 ? 22.976 -7.393 -9.511 1.00 90.94 105 ARG A CA 1
ATOM 835 C C . ARG A 1 105 ? 24.469 -7.158 -9.719 1.00 90.94 105 ARG A C 1
ATOM 837 O O . ARG A 1 105 ? 25.225 -7.337 -8.770 1.00 90.94 105 ARG A O 1
ATOM 844 N N . ASP A 1 106 ? 24.883 -6.731 -10.907 1.00 89.25 106 ASP A N 1
ATOM 845 C CA . ASP A 1 106 ? 26.278 -6.423 -11.212 1.00 89.25 106 ASP A CA 1
ATOM 846 C C . ASP A 1 106 ? 26.738 -5.147 -10.485 1.00 89.25 106 ASP A C 1
ATOM 848 O O . ASP A 1 106 ? 26.196 -4.051 -10.681 1.00 89.25 106 ASP A O 1
ATOM 852 N N . THR A 1 107 ? 27.713 -5.303 -9.591 1.00 87.44 107 THR A N 1
ATOM 853 C CA . THR A 1 107 ? 28.265 -4.231 -8.755 1.00 87.44 107 THR A CA 1
ATOM 854 C C . THR A 1 107 ? 29.545 -3.622 -9.316 1.00 87.44 107 THR A C 1
ATOM 856 O O . THR A 1 107 ? 30.120 -2.760 -8.657 1.00 87.44 107 THR A O 1
ATOM 859 N N . ASP A 1 108 ? 30.001 -4.050 -10.493 1.00 87.44 108 ASP A N 1
ATOM 860 C CA . ASP A 1 108 ? 31.193 -3.487 -11.117 1.00 87.44 108 ASP A CA 1
ATOM 861 C C . ASP A 1 108 ? 30.945 -2.029 -11.545 1.00 87.44 108 ASP A C 1
ATOM 863 O O . ASP A 1 108 ? 29.898 -1.686 -12.106 1.00 87.44 108 ASP A O 1
ATOM 867 N N . ASP A 1 109 ? 31.923 -1.150 -11.299 1.00 82.19 109 ASP A N 1
ATOM 868 C CA . ASP A 1 109 ? 31.808 0.285 -11.606 1.00 82.19 109 ASP A CA 1
ATOM 869 C C . ASP A 1 109 ? 31.571 0.539 -13.106 1.00 82.19 109 ASP A C 1
ATOM 871 O O . ASP A 1 109 ? 30.765 1.398 -13.474 1.00 82.19 109 ASP A O 1
ATOM 875 N N . ASP A 1 110 ? 32.202 -0.258 -13.976 1.00 84.19 110 ASP A N 1
ATOM 876 C CA . ASP A 1 110 ? 32.035 -0.193 -15.436 1.00 84.19 110 ASP A CA 1
ATOM 877 C C . ASP A 1 110 ? 30.607 -0.576 -15.890 1.00 84.19 110 ASP A C 1
ATOM 879 O O . ASP A 1 110 ? 30.175 -0.208 -16.988 1.00 84.19 110 ASP A O 1
ATOM 883 N N . SER A 1 111 ? 29.851 -1.268 -15.030 1.00 86.19 111 SER A N 1
ATOM 884 C CA . SER A 1 111 ? 28.462 -1.692 -15.244 1.00 86.19 111 SER A CA 1
ATOM 885 C C . SER A 1 111 ? 27.443 -0.785 -14.549 1.00 86.19 111 SER A C 1
ATOM 887 O O . SER A 1 111 ? 26.237 -1.004 -14.687 1.00 86.19 111 SER A O 1
ATOM 889 N N . ARG A 1 112 ? 27.876 0.256 -13.820 1.00 90.69 112 ARG A N 1
ATOM 890 C CA . ARG A 1 112 ? 26.995 1.088 -12.981 1.00 90.69 112 ARG A CA 1
ATOM 891 C C . ARG A 1 112 ? 25.810 1.679 -13.746 1.00 90.69 112 ARG A C 1
ATOM 893 O O . ARG A 1 112 ? 24.670 1.554 -13.303 1.00 90.69 112 ARG A O 1
ATOM 900 N N . GLU A 1 113 ? 26.061 2.306 -14.896 1.00 89.75 113 GLU A N 1
ATOM 901 C CA . GLU A 1 113 ? 24.998 2.900 -15.723 1.00 89.75 113 GLU A CA 1
ATOM 902 C C . GLU A 1 113 ? 24.013 1.831 -16.214 1.00 89.75 113 GLU A C 1
ATOM 904 O O . GLU A 1 113 ? 22.805 2.075 -16.260 1.00 89.75 113 GLU A O 1
ATOM 909 N N . ALA A 1 114 ? 24.514 0.634 -16.533 1.00 89.31 114 ALA A N 1
ATOM 910 C CA . ALA A 1 114 ? 23.672 -0.460 -16.980 1.00 89.31 114 ALA A CA 1
ATOM 911 C C . ALA A 1 114 ? 22.814 -1.042 -15.868 1.00 89.31 114 ALA A C 1
ATOM 913 O O . ALA A 1 114 ? 21.614 -1.228 -16.062 1.00 89.31 114 ALA A O 1
ATOM 914 N N . SER A 1 115 ? 23.393 -1.214 -14.685 1.00 93.25 115 SER A N 1
ATOM 915 C CA . SER A 1 115 ? 22.668 -1.597 -13.482 1.00 93.25 115 SER A CA 1
ATOM 916 C C . SER A 1 115 ? 21.541 -0.611 -13.153 1.00 93.25 115 SER A C 1
ATOM 918 O O . SER A 1 115 ? 20.405 -1.027 -12.916 1.00 93.25 115 SER A O 1
ATOM 920 N N . ILE A 1 116 ? 21.814 0.700 -13.199 1.00 93.88 116 ILE A N 1
ATOM 921 C CA . ILE A 1 116 ? 20.802 1.734 -12.936 1.00 93.88 116 ILE A CA 1
ATOM 922 C C . ILE A 1 116 ? 19.666 1.646 -13.960 1.00 93.88 116 ILE A C 1
ATOM 924 O O . ILE A 1 116 ? 18.495 1.635 -13.584 1.00 93.88 116 ILE A O 1
ATOM 928 N N . ARG A 1 117 ? 19.982 1.558 -15.257 1.00 91.12 117 ARG A N 1
ATOM 929 C CA . ARG A 1 117 ? 18.961 1.462 -16.313 1.00 91.12 117 ARG A CA 1
ATOM 930 C C . ARG A 1 117 ? 18.142 0.181 -16.220 1.00 91.12 117 ARG A C 1
ATOM 932 O O . ARG A 1 117 ? 16.928 0.244 -16.404 1.00 91.12 117 ARG A O 1
ATOM 939 N N . ALA A 1 118 ? 18.776 -0.941 -15.891 1.00 92.62 118 ALA A N 1
ATOM 940 C CA . ALA A 1 118 ? 18.088 -2.199 -15.646 1.00 92.62 118 ALA A CA 1
ATOM 941 C C . ALA A 1 118 ? 17.131 -2.091 -14.453 1.00 92.62 118 ALA A C 1
ATOM 943 O O . ALA A 1 118 ? 15.975 -2.493 -14.560 1.00 92.62 118 ALA A O 1
ATOM 944 N N . GLY A 1 119 ? 17.570 -1.467 -13.355 1.00 94.56 119 GLY A N 1
ATOM 945 C CA . GLY A 1 119 ? 16.722 -1.175 -12.201 1.00 94.56 119 GLY A CA 1
ATOM 946 C C . GLY A 1 119 ? 15.519 -0.301 -12.556 1.00 94.56 119 GLY A C 1
ATOM 947 O O . GLY A 1 119 ? 14.397 -0.645 -12.195 1.00 94.56 119 GLY A O 1
ATOM 948 N N . VAL A 1 120 ? 15.726 0.781 -13.317 1.00 93.62 120 VAL A N 1
ATOM 949 C CA . VAL A 1 120 ? 14.640 1.657 -13.798 1.00 93.62 120 VAL A CA 1
ATOM 950 C C . VAL A 1 120 ? 13.629 0.866 -14.633 1.00 93.62 120 VAL A C 1
ATOM 952 O O . VAL A 1 120 ? 12.430 0.923 -14.367 1.00 93.62 120 VAL A O 1
ATOM 955 N N . ALA A 1 121 ? 14.110 0.102 -15.616 1.00 92.19 121 ALA A N 1
ATOM 956 C CA . ALA A 1 121 ? 13.290 -0.706 -16.514 1.00 92.19 121 ALA A CA 1
ATOM 957 C C . ALA A 1 121 ? 12.445 -1.748 -15.764 1.00 92.19 121 ALA A C 1
ATOM 959 O O . ALA A 1 121 ? 11.225 -1.811 -15.933 1.00 92.19 121 ALA A O 1
ATOM 960 N N . LEU A 1 122 ? 13.090 -2.537 -14.902 1.00 94.12 122 LEU A N 1
ATOM 961 C CA . LEU A 1 122 ? 12.435 -3.568 -14.103 1.00 94.12 122 LEU A CA 1
ATOM 962 C C . LEU A 1 122 ? 11.390 -2.970 -13.158 1.00 94.12 122 LEU A C 1
ATOM 964 O O . LEU A 1 122 ? 10.264 -3.461 -13.092 1.00 94.12 122 LEU A O 1
ATOM 968 N N . PHE A 1 123 ? 11.743 -1.889 -12.462 1.00 94.50 123 PHE A N 1
ATOM 969 C CA . PHE A 1 123 ? 10.869 -1.255 -11.481 1.00 94.50 123 PHE A CA 1
ATOM 970 C C . PHE A 1 123 ? 9.650 -0.584 -12.126 1.00 94.50 123 PHE A C 1
ATOM 972 O O . PHE A 1 123 ? 8.560 -0.626 -11.562 1.00 94.50 123 PHE A O 1
ATOM 979 N N . HIS A 1 124 ? 9.792 0.006 -13.317 1.00 89.81 124 HIS A N 1
ATOM 980 C CA . HIS A 1 124 ? 8.646 0.558 -14.044 1.00 89.81 124 HIS A CA 1
ATOM 981 C C . HIS A 1 124 ? 7.635 -0.503 -14.465 1.00 89.81 124 HIS A C 1
ATOM 983 O O . HIS A 1 124 ? 6.435 -0.224 -14.473 1.00 89.81 124 HIS A O 1
ATOM 989 N N . HIS A 1 125 ? 8.113 -1.688 -14.836 1.00 89.69 125 HIS A N 1
ATOM 990 C CA . HIS A 1 125 ? 7.248 -2.757 -15.308 1.00 89.69 125 HIS A CA 1
ATOM 991 C C . HIS A 1 125 ? 6.592 -3.518 -14.156 1.00 89.69 125 HIS A C 1
ATOM 993 O O . HIS A 1 125 ? 5.386 -3.755 -14.187 1.00 89.69 125 HIS A O 1
ATOM 999 N N . ASP A 1 126 ? 7.373 -3.934 -13.158 1.00 90.94 126 ASP A N 1
ATOM 1000 C CA . ASP A 1 126 ? 6.861 -4.668 -12.003 1.00 90.94 126 ASP A CA 1
ATOM 1001 C C . ASP A 1 126 ? 7.735 -4.409 -10.762 1.00 90.94 126 ASP A C 1
ATOM 1003 O O . ASP A 1 126 ? 8.738 -5.099 -10.554 1.00 90.94 126 ASP A O 1
ATOM 1007 N N . PRO A 1 127 ? 7.404 -3.389 -9.948 1.00 94.25 127 PRO A N 1
ATOM 1008 C CA . PRO A 1 127 ? 8.258 -2.953 -8.847 1.00 94.25 127 PRO A CA 1
ATOM 1009 C C . PRO A 1 127 ? 8.263 -3.929 -7.664 1.00 94.25 127 PRO A C 1
ATOM 1011 O O . PRO A 1 127 ? 9.268 -4.028 -6.960 1.00 94.25 127 PRO A O 1
ATOM 1014 N N . GLU A 1 128 ? 7.174 -4.667 -7.427 1.00 94.81 128 GLU A N 1
ATOM 1015 C CA . GLU A 1 128 ? 7.028 -5.490 -6.220 1.00 94.81 128 GLU A CA 1
ATOM 1016 C C . GLU A 1 128 ? 8.007 -6.690 -6.199 1.00 94.81 128 GLU A C 1
ATOM 1018 O O . GLU A 1 128 ? 8.661 -6.900 -5.173 1.00 94.81 128 GLU A O 1
ATOM 1023 N N . PRO A 1 129 ? 8.213 -7.460 -7.285 1.00 94.50 129 PRO A N 1
ATOM 1024 C CA . PRO A 1 129 ? 9.179 -8.561 -7.277 1.00 94.50 129 PRO A CA 1
ATOM 1025 C C . PRO A 1 129 ? 10.636 -8.111 -7.156 1.00 94.50 129 PRO A C 1
ATOM 1027 O O . PRO A 1 129 ? 11.433 -8.810 -6.537 1.00 94.50 129 PRO A O 1
ATOM 1030 N N . VAL A 1 130 ? 10.985 -6.953 -7.725 1.00 95.06 130 VAL A N 1
ATOM 1031 C CA . VAL A 1 130 ? 12.378 -6.463 -7.779 1.00 95.06 130 VAL A CA 1
ATOM 1032 C C . VAL A 1 130 ? 12.758 -5.570 -6.602 1.00 95.06 130 VAL A C 1
ATOM 1034 O O . VAL A 1 130 ? 13.932 -5.244 -6.427 1.00 95.06 130 VAL A O 1
ATOM 1037 N N . TRP A 1 131 ? 11.783 -5.202 -5.766 1.00 96.06 131 TRP A N 1
ATOM 1038 C CA . TRP A 1 131 ? 11.990 -4.347 -4.601 1.00 96.06 131 TRP A CA 1
ATOM 1039 C C . TRP A 1 131 ? 13.131 -4.831 -3.709 1.00 96.06 131 TRP A C 1
ATOM 1041 O O . TRP A 1 131 ? 14.007 -4.048 -3.370 1.00 96.06 131 TRP A O 1
ATOM 1051 N N . ASN A 1 132 ? 13.149 -6.118 -3.352 1.00 95.25 132 ASN A N 1
ATOM 1052 C CA . ASN A 1 132 ? 14.139 -6.646 -2.412 1.00 95.25 132 ASN A CA 1
ATOM 1053 C C . ASN A 1 132 ? 15.568 -6.591 -2.980 1.00 95.25 132 ASN A C 1
ATOM 1055 O O . ASN A 1 132 ? 16.496 -6.279 -2.237 1.00 95.25 132 ASN A O 1
ATOM 1059 N N . ASP A 1 133 ? 15.744 -6.859 -4.280 1.00 93.75 133 ASP A N 1
ATOM 1060 C CA . ASP A 1 133 ? 17.047 -6.759 -4.949 1.00 93.75 133 ASP A CA 1
ATOM 1061 C C . ASP A 1 133 ? 17.543 -5.300 -4.959 1.00 93.75 133 ASP A C 1
ATOM 1063 O O . ASP A 1 133 ? 18.687 -5.029 -4.591 1.00 93.75 133 ASP A O 1
ATOM 1067 N N . ILE A 1 134 ? 16.666 -4.349 -5.309 1.00 95.38 134 ILE A N 1
ATOM 1068 C CA . ILE A 1 134 ? 16.984 -2.911 -5.302 1.00 95.38 134 ILE A CA 1
ATOM 1069 C C . ILE A 1 134 ? 17.292 -2.429 -3.882 1.00 95.38 134 ILE A C 1
ATOM 1071 O O . ILE A 1 134 ? 18.293 -1.750 -3.662 1.00 95.38 134 ILE A O 1
ATOM 1075 N N . TRP A 1 135 ? 16.447 -2.786 -2.915 1.00 95.12 135 TRP A N 1
ATOM 1076 C CA . TRP A 1 135 ? 16.551 -2.312 -1.539 1.00 95.12 135 TRP A CA 1
ATOM 1077 C C . TRP A 1 135 ? 17.809 -2.835 -0.847 1.00 95.12 135 TRP A C 1
ATOM 1079 O O . TRP A 1 135 ? 18.520 -2.068 -0.202 1.00 95.12 135 TRP A O 1
ATOM 1089 N N . SER A 1 136 ? 18.144 -4.114 -1.047 1.00 92.56 136 SER A N 1
ATOM 1090 C CA . SER A 1 136 ? 19.379 -4.697 -0.513 1.00 92.56 136 SER A CA 1
ATOM 1091 C C . SER A 1 136 ? 20.629 -4.012 -1.064 1.00 92.56 136 SER A C 1
ATOM 1093 O O . SER A 1 136 ? 21.615 -3.882 -0.343 1.00 92.56 136 SER A O 1
ATOM 1095 N N . ARG A 1 137 ? 20.613 -3.589 -2.333 1.00 92.56 137 ARG A N 1
ATOM 1096 C CA . ARG A 1 137 ? 21.729 -2.852 -2.933 1.00 92.56 137 ARG A CA 1
ATOM 1097 C C . ARG A 1 137 ? 21.782 -1.407 -2.447 1.00 92.56 137 ARG A C 1
ATOM 1099 O O . ARG A 1 137 ? 22.870 -0.894 -2.205 1.00 92.56 137 ARG A O 1
ATOM 1106 N N . ALA A 1 138 ? 20.627 -0.770 -2.270 1.00 92.25 138 ALA A N 1
ATOM 1107 C CA . ALA A 1 138 ? 20.540 0.610 -1.807 1.00 92.25 138 ALA A CA 1
ATOM 1108 C C . ALA A 1 138 ? 21.125 0.817 -0.401 1.00 92.25 138 ALA A C 1
ATOM 1110 O O . ALA A 1 138 ? 21.692 1.875 -0.135 1.00 92.25 138 ALA A O 1
ATOM 1111 N N . ASP A 1 139 ? 21.031 -0.192 0.470 1.00 88.25 139 ASP A N 1
ATOM 1112 C CA . ASP A 1 139 ? 21.651 -0.174 1.803 1.00 88.25 139 ASP A CA 1
ATOM 1113 C C . ASP A 1 139 ? 23.194 -0.219 1.734 1.00 88.25 139 ASP A C 1
ATOM 1115 O O . ASP A 1 139 ? 23.885 0.360 2.570 1.00 88.25 139 ASP A O 1
ATOM 1119 N N . GLY A 1 140 ? 23.749 -0.864 0.700 1.00 88.56 140 GLY A N 1
ATOM 1120 C CA . GLY A 1 140 ? 25.195 -0.986 0.482 1.00 88.56 140 GLY A CA 1
ATOM 1121 C C . GLY A 1 140 ? 25.831 0.149 -0.332 1.00 88.56 140 GLY A C 1
ATOM 1122 O O . GLY A 1 140 ? 26.998 0.468 -0.109 1.00 88.56 140 GLY A O 1
ATOM 1123 N N . ASP A 1 141 ? 25.091 0.769 -1.260 1.00 93.88 141 ASP A N 1
ATOM 1124 C CA . ASP A 1 141 ? 25.564 1.871 -2.113 1.00 93.88 141 ASP A CA 1
ATOM 1125 C C . ASP A 1 141 ? 24.509 2.984 -2.236 1.00 93.88 141 ASP A C 1
ATOM 1127 O O . ASP A 1 141 ? 23.661 3.004 -3.136 1.00 93.88 141 ASP A O 1
ATOM 1131 N N . ILE A 1 142 ? 24.611 3.963 -1.332 1.00 93.38 142 ILE A N 1
ATOM 1132 C CA . ILE A 1 142 ? 23.722 5.133 -1.280 1.00 93.38 142 ILE A CA 1
ATOM 1133 C C . ILE A 1 142 ? 23.805 5.956 -2.569 1.00 93.38 142 ILE A C 1
ATOM 1135 O O . ILE A 1 142 ? 22.785 6.461 -3.035 1.00 93.38 142 ILE A O 1
ATOM 1139 N N . SER A 1 143 ? 24.995 6.092 -3.163 1.00 93.62 143 SER A N 1
ATOM 1140 C CA . SER A 1 143 ? 25.170 6.908 -4.369 1.00 93.62 143 SER A CA 1
ATOM 1141 C C . SER A 1 143 ? 24.422 6.302 -5.556 1.00 93.62 143 SER A C 1
ATOM 1143 O O . SER A 1 143 ? 23.757 7.010 -6.308 1.00 93.62 143 SER A O 1
ATOM 1145 N N . TRP A 1 144 ? 24.499 4.976 -5.707 1.00 95.25 144 TRP A N 1
ATOM 1146 C CA . TRP A 1 144 ? 23.793 4.252 -6.760 1.00 95.25 144 TRP A CA 1
ATOM 1147 C C . TRP A 1 144 ? 22.283 4.353 -6.566 1.00 95.25 144 TRP A C 1
ATOM 1149 O O . TRP A 1 144 ? 21.550 4.607 -7.521 1.00 95.25 144 TRP A O 1
ATOM 1159 N N . ALA A 1 145 ? 21.819 4.230 -5.322 1.00 95.31 145 ALA A N 1
ATOM 1160 C CA . ALA A 1 145 ? 20.406 4.365 -4.998 1.00 95.31 145 ALA A CA 1
ATOM 1161 C C . ALA A 1 145 ? 19.880 5.780 -5.263 1.00 95.31 145 ALA A C 1
ATOM 1163 O O . ALA A 1 145 ? 18.778 5.931 -5.787 1.00 95.31 145 ALA A O 1
ATOM 1164 N N . GLN A 1 146 ? 20.665 6.817 -4.955 1.00 94.44 146 GLN A N 1
ATOM 1165 C CA . GLN A 1 146 ? 20.310 8.201 -5.277 1.00 94.44 146 GLN A CA 1
ATOM 1166 C C . GLN A 1 146 ? 20.117 8.373 -6.785 1.00 94.44 146 GLN A C 1
ATOM 1168 O O . GLN A 1 146 ? 19.080 8.893 -7.201 1.00 94.44 146 GLN A O 1
ATOM 1173 N N . ASP A 1 147 ? 21.056 7.882 -7.598 1.00 94.00 147 ASP A N 1
ATOM 1174 C CA . ASP A 1 147 ? 20.965 7.959 -9.059 1.00 94.00 147 ASP A CA 1
ATOM 1175 C C . ASP A 1 147 ? 19.742 7.195 -9.594 1.00 94.00 147 ASP A C 1
ATOM 1177 O O . ASP A 1 147 ? 18.989 7.720 -10.421 1.00 94.00 147 ASP A O 1
ATOM 1181 N N . LEU A 1 148 ? 19.511 5.972 -9.101 1.00 95.44 148 LEU A N 1
ATOM 1182 C CA . LEU A 1 148 ? 18.372 5.139 -9.483 1.00 95.44 148 LEU A CA 1
ATOM 1183 C C . LEU A 1 148 ? 17.043 5.821 -9.154 1.00 95.44 148 LEU A C 1
ATOM 1185 O O . LEU A 1 148 ? 16.197 5.991 -10.033 1.00 95.44 148 LEU A O 1
ATOM 1189 N N . PHE A 1 149 ? 16.844 6.212 -7.896 1.00 94.75 149 PHE A N 1
ATOM 1190 C CA . PHE A 1 149 ? 15.575 6.772 -7.450 1.00 94.75 149 PHE A CA 1
ATOM 1191 C C . PHE A 1 149 ? 15.304 8.156 -8.040 1.00 94.75 149 PHE A C 1
ATOM 1193 O O . PHE A 1 149 ? 14.147 8.466 -8.313 1.00 94.75 149 PHE A O 1
ATOM 1200 N N . CYS A 1 150 ? 16.333 8.963 -8.318 1.00 92.12 150 CYS A N 1
ATOM 1201 C CA . CYS A 1 150 ? 16.162 10.216 -9.057 1.00 92.12 150 CYS A CA 1
ATOM 1202 C C . CYS A 1 150 ? 15.661 9.965 -10.486 1.00 92.12 150 CYS A C 1
ATOM 1204 O O . CYS A 1 150 ? 14.733 10.635 -10.937 1.00 92.12 150 CYS A O 1
ATOM 1206 N N . ARG A 1 151 ? 16.223 8.972 -11.189 1.00 92.19 151 ARG A N 1
ATOM 1207 C CA . ARG A 1 151 ? 15.759 8.603 -12.538 1.00 92.19 151 ARG A CA 1
ATOM 1208 C C . ARG A 1 151 ? 14.356 8.011 -12.522 1.00 92.19 151 ARG A C 1
ATOM 1210 O O . ARG A 1 151 ? 13.567 8.314 -13.410 1.00 92.19 151 ARG A O 1
ATOM 1217 N N . LEU A 1 152 ? 14.028 7.209 -11.510 1.00 93.44 152 LEU A N 1
ATOM 1218 C CA . LEU A 1 152 ? 12.669 6.711 -11.305 1.00 93.44 152 LEU A CA 1
ATOM 1219 C C . LEU A 1 152 ? 11.684 7.849 -11.036 1.00 93.44 152 LEU A C 1
ATOM 1221 O O . LEU A 1 152 ? 10.591 7.835 -11.596 1.00 93.44 152 LEU A O 1
ATOM 1225 N N . ALA A 1 153 ? 12.056 8.835 -10.220 1.00 91.12 153 ALA A N 1
ATOM 1226 C CA . ALA A 1 153 ? 11.212 9.989 -9.933 1.00 91.12 153 ALA A CA 1
ATOM 1227 C C . ALA A 1 153 ? 10.908 10.803 -11.202 1.00 91.12 153 ALA A C 1
ATOM 1229 O O . ALA A 1 153 ? 9.746 11.132 -11.451 1.00 91.12 153 ALA A O 1
ATOM 1230 N N . ASP A 1 154 ? 11.928 11.057 -12.027 1.00 88.44 154 ASP A N 1
ATOM 1231 C CA . ASP A 1 154 ? 11.797 11.735 -13.323 1.00 88.44 154 ASP A CA 1
ATOM 1232 C C . ASP A 1 154 ? 10.907 10.930 -14.295 1.00 88.44 154 ASP A C 1
ATOM 1234 O O . ASP A 1 154 ? 9.891 11.411 -14.809 1.00 88.44 154 ASP A O 1
ATOM 1238 N N . ALA A 1 155 ? 11.199 9.639 -14.466 1.00 85.94 155 ALA A N 1
ATOM 1239 C CA . ALA A 1 155 ? 10.490 8.779 -15.410 1.00 85.94 155 ALA A CA 1
ATOM 1240 C C . ALA A 1 155 ? 9.049 8.426 -14.982 1.00 85.94 155 ALA A C 1
ATOM 1242 O O . ALA A 1 155 ? 8.189 8.187 -15.834 1.00 85.94 155 ALA A O 1
ATOM 1243 N N . SER A 1 156 ? 8.736 8.439 -13.682 1.00 81.06 156 SER A N 1
ATOM 1244 C CA . SER A 1 156 ? 7.412 8.061 -13.156 1.00 81.06 156 SER A CA 1
ATOM 1245 C C . SER A 1 156 ? 6.310 9.086 -13.430 1.00 81.06 156 SER A C 1
ATOM 1247 O O . SER A 1 156 ? 5.147 8.805 -13.129 1.00 81.06 156 SER A O 1
ATOM 1249 N N . ARG A 1 157 ? 6.626 10.259 -14.005 1.00 73.38 157 ARG A N 1
ATOM 1250 C CA . ARG A 1 157 ? 5.654 11.314 -14.369 1.00 73.38 157 ARG A CA 1
ATOM 1251 C C . ARG A 1 157 ? 4.621 11.586 -13.266 1.00 73.38 157 ARG A C 1
ATOM 1253 O O . ARG A 1 157 ? 3.423 11.687 -13.542 1.00 73.38 157 ARG A O 1
ATOM 1260 N N . TYR A 1 158 ? 5.076 11.664 -12.016 1.00 78.88 158 TYR A N 1
ATOM 1261 C CA . TYR A 1 158 ? 4.226 11.915 -10.845 1.00 78.88 158 TYR A CA 1
ATOM 1262 C C . TYR A 1 158 ? 3.220 10.796 -10.519 1.00 78.88 158 TYR A C 1
ATOM 1264 O O . TYR A 1 158 ? 2.115 11.065 -10.046 1.00 78.88 158 TYR A O 1
ATOM 1272 N N . ARG A 1 159 ? 3.578 9.531 -10.753 1.00 88.88 159 ARG A N 1
ATOM 1273 C CA . ARG A 1 159 ? 2.788 8.373 -10.312 1.00 88.88 159 ARG A CA 1
ATOM 1274 C C . ARG A 1 159 ? 3.516 7.585 -9.233 1.00 88.88 159 ARG A C 1
ATOM 1276 O O . ARG A 1 159 ? 4.709 7.313 -9.352 1.00 88.88 159 ARG A O 1
ATOM 1283 N N . ALA A 1 160 ? 2.768 7.163 -8.219 1.00 92.94 160 ALA A N 1
ATOM 1284 C CA . ALA A 1 160 ? 3.274 6.221 -7.233 1.00 92.94 160 ALA A CA 1
ATOM 1285 C C . ALA A 1 160 ? 3.469 4.834 -7.873 1.00 92.94 160 ALA A C 1
ATOM 1287 O O . ALA A 1 160 ? 2.609 4.404 -8.652 1.00 92.94 160 ALA A O 1
ATOM 1288 N N . PRO A 1 161 ? 4.556 4.119 -7.542 1.00 94.56 161 PRO A N 1
ATOM 1289 C CA . PRO A 1 161 ? 4.755 2.752 -7.995 1.00 94.56 161 PRO A CA 1
ATOM 1290 C C . PRO A 1 161 ? 3.740 1.803 -7.348 1.00 94.56 161 PRO A C 1
ATOM 1292 O O . PRO A 1 161 ? 3.206 2.070 -6.269 1.00 94.56 161 PRO A O 1
ATOM 1295 N N . ALA A 1 162 ? 3.487 0.671 -8.004 1.00 94.06 162 ALA A N 1
ATOM 1296 C CA . ALA A 1 162 ? 2.593 -0.379 -7.519 1.00 94.06 162 ALA A CA 1
ATOM 1297 C C . ALA A 1 162 ? 3.260 -1.244 -6.431 1.00 94.06 162 ALA A C 1
ATOM 1299 O O . ALA A 1 162 ? 3.393 -2.453 -6.586 1.00 94.06 162 ALA A O 1
ATOM 1300 N N . LEU A 1 163 ? 3.701 -0.602 -5.350 1.00 96.62 163 LEU A N 1
ATOM 1301 C CA . LEU A 1 163 ? 4.296 -1.248 -4.184 1.00 96.62 163 LEU A CA 1
ATOM 1302 C C . LEU A 1 163 ? 3.264 -1.448 -3.069 1.00 96.62 163 LEU A C 1
ATOM 1304 O O . LEU A 1 163 ? 2.262 -0.729 -2.989 1.00 96.62 163 LEU A O 1
ATOM 1308 N N . SER A 1 164 ? 3.527 -2.405 -2.181 1.00 97.00 164 SER A N 1
ATOM 1309 C CA . SER A 1 164 ? 2.775 -2.543 -0.929 1.00 97.00 164 SER A CA 1
ATOM 1310 C C . SER A 1 164 ? 2.949 -1.328 -0.004 1.00 97.00 164 SER A C 1
ATOM 1312 O O . SER A 1 164 ? 3.927 -0.583 -0.091 1.00 97.00 164 SER A O 1
ATOM 1314 N N . ALA A 1 165 ? 1.986 -1.127 0.904 1.00 97.62 165 ALA A N 1
ATOM 1315 C CA . ALA A 1 165 ? 1.935 0.033 1.797 1.00 97.62 165 ALA A CA 1
ATOM 1316 C C . ALA A 1 165 ? 3.228 0.235 2.601 1.00 97.62 165 ALA A C 1
ATOM 1318 O O . ALA A 1 165 ? 3.730 1.353 2.712 1.00 97.62 165 ALA A O 1
ATOM 1319 N N . ASP A 1 166 ? 3.792 -0.857 3.117 1.00 97.38 166 ASP A N 1
ATOM 1320 C CA . ASP A 1 166 ? 5.025 -0.811 3.896 1.00 97.38 166 ASP A CA 1
ATOM 1321 C C . ASP A 1 166 ? 6.219 -0.349 3.050 1.00 97.38 166 ASP A C 1
ATOM 1323 O O . ASP A 1 166 ? 6.948 0.562 3.430 1.00 97.38 166 ASP A O 1
ATOM 1327 N N . ARG A 1 167 ? 6.348 -0.872 1.831 1.00 97.44 167 ARG A N 1
ATOM 1328 C CA . ARG A 1 167 ? 7.426 -0.500 0.906 1.00 97.44 167 ARG A CA 1
ATOM 1329 C C . ARG A 1 167 ? 7.296 0.933 0.396 1.00 97.44 167 ARG A C 1
ATOM 1331 O O . ARG A 1 167 ? 8.299 1.607 0.178 1.00 97.44 167 ARG A O 1
ATOM 1338 N N . LEU A 1 168 ? 6.067 1.437 0.246 1.00 97.56 168 LEU A N 1
ATOM 1339 C CA . LEU A 1 168 ? 5.827 2.854 -0.044 1.00 97.56 168 LEU A CA 1
ATOM 1340 C C . LEU A 1 168 ? 6.314 3.754 1.099 1.00 97.56 168 LEU A C 1
ATOM 1342 O O . LEU A 1 168 ? 6.898 4.805 0.832 1.00 97.56 168 LEU A O 1
ATOM 1346 N N . ALA A 1 169 ? 6.106 3.349 2.355 1.00 97.19 169 ALA A N 1
ATOM 1347 C CA . ALA A 1 169 ? 6.631 4.082 3.503 1.00 97.19 169 ALA A CA 1
ATOM 1348 C C . ALA A 1 169 ? 8.161 4.013 3.591 1.00 97.19 169 ALA A C 1
ATOM 1350 O O . ALA A 1 169 ? 8.787 5.043 3.837 1.00 97.19 169 ALA A O 1
ATOM 1351 N N . ASP A 1 170 ? 8.768 2.859 3.308 1.00 96.81 170 ASP A N 1
ATOM 1352 C CA . ASP A 1 170 ? 10.226 2.725 3.217 1.00 96.81 170 ASP A CA 1
ATOM 1353 C C . ASP A 1 170 ? 10.805 3.670 2.165 1.00 96.81 170 ASP A C 1
ATOM 1355 O O . ASP A 1 170 ? 11.691 4.473 2.468 1.00 96.81 170 ASP A O 1
ATOM 1359 N N . LEU A 1 171 ? 10.254 3.638 0.947 1.00 96.31 171 LEU A N 1
ATOM 1360 C CA . LEU A 1 171 ? 10.672 4.517 -0.138 1.00 96.31 171 LEU A CA 1
ATOM 1361 C C . LEU A 1 171 ? 10.534 5.992 0.251 1.00 96.31 171 LEU A C 1
ATOM 1363 O O . LEU A 1 171 ? 11.460 6.773 0.039 1.00 96.31 171 LEU A O 1
ATOM 1367 N N . TYR A 1 172 ? 9.403 6.382 0.848 1.00 95.38 172 TYR A N 1
ATOM 1368 C CA . TYR A 1 172 ? 9.177 7.757 1.291 1.00 95.38 172 TYR A CA 1
ATOM 1369 C C . TYR A 1 172 ? 10.261 8.218 2.272 1.00 95.38 172 TYR A C 1
ATOM 1371 O O . TYR A 1 172 ? 10.865 9.278 2.078 1.00 95.38 172 TYR A O 1
ATOM 1379 N N . LEU A 1 173 ? 10.518 7.420 3.312 1.00 94.50 173 LEU A N 1
ATOM 1380 C CA . LEU A 1 173 ? 11.488 7.742 4.356 1.00 94.50 173 LEU A CA 1
ATOM 1381 C C . LEU A 1 173 ? 12.913 7.784 3.803 1.00 94.50 173 LEU A C 1
ATOM 1383 O O . LEU A 1 173 ? 13.678 8.688 4.137 1.00 94.50 173 LEU A O 1
ATOM 1387 N N . TRP A 1 174 ? 13.252 6.870 2.896 1.00 95.25 174 TRP A N 1
ATOM 1388 C CA . TRP A 1 174 ? 14.561 6.855 2.256 1.00 95.25 174 TRP A CA 1
ATOM 1389 C C . TRP A 1 174 ? 14.776 8.080 1.368 1.00 95.25 174 TRP A C 1
ATOM 1391 O O . TRP A 1 174 ? 15.804 8.746 1.496 1.00 95.25 174 TRP A O 1
ATOM 1401 N N . LEU A 1 175 ? 13.800 8.436 0.522 1.00 93.50 175 LEU A N 1
ATOM 1402 C CA . LEU A 1 175 ? 13.864 9.639 -0.319 1.00 93.50 175 LEU A CA 1
ATOM 1403 C C . LEU A 1 175 ? 13.979 10.902 0.539 1.00 93.50 175 LEU A C 1
ATOM 1405 O O . LEU A 1 175 ? 14.607 11.875 0.140 1.00 93.50 175 LEU A O 1
ATOM 1409 N N . ARG A 1 176 ? 13.357 10.914 1.719 1.00 91.06 176 ARG A N 1
ATOM 1410 C CA . ARG A 1 176 ? 13.437 12.026 2.668 1.00 91.06 176 ARG A CA 1
ATOM 1411 C C . ARG A 1 176 ? 14.806 12.155 3.328 1.00 91.06 176 ARG A C 1
ATOM 1413 O O . ARG A 1 176 ? 15.308 13.269 3.433 1.00 91.06 176 ARG A O 1
ATOM 1420 N N . ALA A 1 177 ? 15.401 11.040 3.734 1.00 91.75 177 ALA A N 1
ATOM 1421 C CA . ALA A 1 177 ? 16.699 11.030 4.399 1.00 91.75 177 ALA A CA 1
ATOM 1422 C C . ALA A 1 177 ? 17.870 11.268 3.431 1.00 91.75 177 ALA A C 1
ATOM 1424 O O . ALA A 1 177 ? 18.848 11.915 3.800 1.00 91.75 177 ALA A O 1
ATOM 1425 N N . ASN A 1 178 ? 17.777 10.754 2.200 1.00 92.00 178 ASN A N 1
ATOM 1426 C CA . ASN A 1 178 ? 18.914 10.678 1.279 1.00 92.00 178 ASN A CA 1
ATOM 1427 C C . ASN A 1 178 ? 18.843 11.660 0.107 1.00 92.00 178 ASN A C 1
ATOM 1429 O O . ASN A 1 178 ? 19.869 11.897 -0.530 1.00 92.00 178 ASN A O 1
ATOM 1433 N N . ILE A 1 179 ? 17.678 12.245 -0.188 1.00 89.19 179 ILE A N 1
ATOM 1434 C CA . ILE A 1 179 ? 17.541 13.282 -1.214 1.00 89.19 179 ILE A CA 1
ATOM 1435 C C . ILE A 1 179 ? 17.183 14.595 -0.525 1.00 89.19 179 ILE A C 1
ATOM 1437 O O . ILE A 1 179 ? 16.117 14.744 0.078 1.00 89.19 179 ILE A O 1
ATOM 1441 N N . GLY A 1 180 ? 18.116 15.545 -0.607 1.00 83.19 180 GLY A N 1
ATOM 1442 C CA . GLY A 1 180 ? 17.952 16.875 -0.032 1.00 83.19 180 GLY A C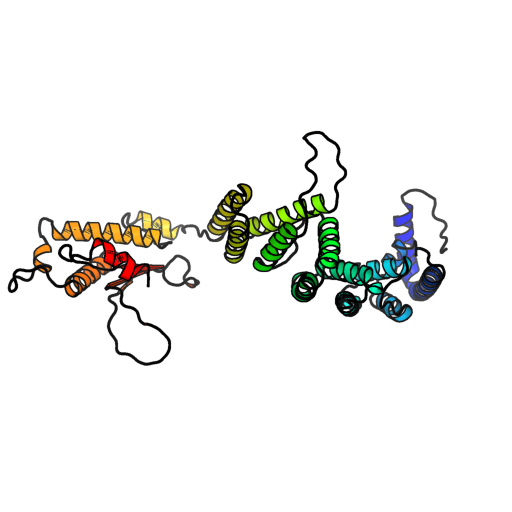A 1
ATOM 1443 C C . GLY A 1 180 ? 16.714 17.588 -0.572 1.00 83.19 180 GLY A C 1
ATOM 1444 O O . GLY A 1 180 ? 16.233 17.294 -1.665 1.00 83.19 180 GLY A O 1
ATOM 1445 N N . MET A 1 181 ? 16.205 18.544 0.205 1.00 79.19 181 MET A N 1
ATOM 1446 C CA . MET A 1 181 ? 15.113 19.406 -0.246 1.00 79.19 181 MET A CA 1
ATOM 1447 C C . MET A 1 181 ? 15.527 20.180 -1.506 1.00 79.19 181 MET A C 1
ATOM 1449 O O . MET A 1 181 ? 16.702 20.550 -1.620 1.00 79.19 181 MET A O 1
ATOM 1453 N N . PRO A 1 182 ? 14.592 20.431 -2.436 1.00 79.06 182 PRO A N 1
ATOM 1454 C CA . PRO A 1 182 ? 14.869 21.314 -3.554 1.00 79.06 182 PRO A CA 1
ATOM 1455 C C . PRO A 1 182 ? 15.166 22.734 -3.071 1.00 79.06 182 PRO A C 1
ATOM 1457 O O . PRO A 1 182 ? 14.765 23.147 -1.975 1.00 79.06 182 PRO A O 1
ATOM 1460 N N . ASP A 1 183 ? 15.891 23.487 -3.896 1.00 74.81 183 ASP A N 1
ATOM 1461 C CA . ASP A 1 183 ? 16.170 24.888 -3.609 1.00 74.81 183 ASP A CA 1
ATOM 1462 C C . ASP A 1 183 ? 14.872 25.692 -3.722 1.00 74.81 183 ASP A C 1
ATOM 1464 O O . ASP A 1 183 ? 14.328 25.909 -4.806 1.00 74.81 183 ASP A O 1
ATOM 1468 N N . LEU A 1 184 ? 14.384 26.175 -2.577 1.00 65.88 184 LEU A N 1
ATOM 1469 C CA . LEU A 1 184 ? 13.213 27.043 -2.504 1.00 65.88 184 LEU A CA 1
ATOM 1470 C C . LEU A 1 184 ? 13.557 28.417 -3.094 1.00 65.88 184 LEU A C 1
ATOM 1472 O O . LEU A 1 184 ? 13.850 29.376 -2.376 1.00 65.88 184 LEU A O 1
ATOM 1476 N N . THR A 1 185 ? 13.519 28.535 -4.419 1.00 65.25 185 THR A N 1
ATOM 1477 C CA . THR A 1 185 ? 13.467 29.852 -5.049 1.00 65.25 185 THR A CA 1
ATOM 1478 C C . THR A 1 185 ? 12.126 30.502 -4.701 1.00 65.25 185 THR A C 1
ATOM 1480 O O . THR A 1 185 ? 11.074 29.862 -4.703 1.00 65.25 185 THR A O 1
ATOM 1483 N N . GLY A 1 186 ? 12.163 31.774 -4.293 1.00 57.94 186 GLY A N 1
ATOM 1484 C CA . GLY A 1 186 ? 10.973 32.483 -3.820 1.00 57.94 186 GLY A CA 1
ATOM 1485 C C . GLY A 1 186 ? 9.847 32.545 -4.869 1.00 57.94 186 GLY A C 1
ATOM 1486 O O . GLY A 1 186 ? 10.088 32.334 -6.061 1.00 57.94 186 GLY A O 1
ATOM 1487 N N . PRO A 1 187 ? 8.610 32.878 -4.456 1.00 54.88 187 PRO A N 1
ATOM 1488 C CA . PRO A 1 187 ? 7.461 32.921 -5.358 1.00 54.88 187 PRO A CA 1
ATOM 1489 C C . PRO A 1 187 ? 7.727 33.793 -6.595 1.00 54.88 187 PRO A C 1
ATOM 1491 O O . PRO A 1 187 ? 8.103 34.957 -6.466 1.00 54.88 187 PRO A O 1
ATOM 1494 N N . GLY A 1 188 ? 7.498 33.243 -7.792 1.00 63.41 188 GLY A N 1
ATOM 1495 C CA . GLY A 1 188 ? 7.616 33.970 -9.064 1.00 63.41 188 GLY A CA 1
ATOM 1496 C C . GLY A 1 188 ? 8.994 33.930 -9.733 1.00 63.41 188 GLY A C 1
ATOM 1497 O O . GLY A 1 188 ? 9.171 34.567 -10.770 1.00 63.41 188 GLY A O 1
ATOM 1498 N N . VAL A 1 189 ? 9.956 33.180 -9.189 1.00 71.44 189 VAL A N 1
ATOM 1499 C CA . VAL A 1 189 ? 11.240 32.926 -9.854 1.00 71.44 189 VAL A CA 1
ATOM 1500 C C . VAL A 1 189 ? 11.112 31.700 -10.759 1.00 71.44 189 VAL A C 1
ATOM 1502 O O . VAL A 1 189 ? 10.750 30.615 -10.309 1.00 71.44 189 VAL A O 1
ATOM 1505 N N . ALA A 1 190 ? 11.409 31.874 -12.048 1.00 68.94 190 ALA A N 1
ATOM 1506 C CA . ALA A 1 190 ? 11.541 30.750 -12.966 1.00 68.94 190 ALA A CA 1
ATOM 1507 C C . ALA A 1 190 ? 12.768 29.917 -12.558 1.00 68.94 190 ALA A C 1
ATOM 1509 O O . ALA A 1 190 ? 13.897 30.401 -12.658 1.00 68.94 190 ALA A O 1
ATOM 1510 N N . HIS A 1 191 ? 12.538 28.690 -12.094 1.00 76.81 191 HIS A N 1
ATOM 1511 C CA . HIS A 1 191 ? 13.574 27.695 -11.826 1.00 76.81 191 HIS A CA 1
ATOM 1512 C C . HIS A 1 191 ? 13.395 26.517 -12.786 1.00 76.81 191 HIS A C 1
ATOM 1514 O O . HIS A 1 191 ? 12.274 26.159 -13.152 1.00 76.81 191 HIS A O 1
ATOM 1520 N N . PHE A 1 192 ? 14.510 25.948 -13.234 1.00 78.69 192 PHE A N 1
ATOM 1521 C CA . PHE A 1 192 ? 14.490 24.663 -13.923 1.00 78.69 192 PHE A CA 1
ATOM 1522 C C . PHE A 1 192 ? 14.382 23.572 -12.864 1.00 78.69 192 PHE A C 1
ATOM 1524 O O . PHE A 1 192 ? 15.126 23.624 -11.889 1.00 78.69 192 PHE A O 1
ATOM 1531 N N . LEU A 1 193 ? 13.464 22.625 -13.063 1.00 81.75 193 LEU A N 1
ATOM 1532 C CA . LEU A 1 193 ? 13.307 21.489 -12.159 1.00 81.75 193 LEU A CA 1
ATOM 1533 C C . LEU A 1 193 ? 14.555 20.607 -12.216 1.00 81.75 193 LEU A C 1
ATOM 1535 O O . LEU A 1 193 ? 15.032 20.282 -13.309 1.00 81.75 193 LEU A O 1
ATOM 1539 N N . ASP A 1 194 ? 15.056 20.214 -11.053 1.00 84.12 194 ASP A N 1
ATOM 1540 C CA . ASP A 1 194 ? 16.142 19.253 -10.907 1.00 84.12 194 ASP A CA 1
ATOM 1541 C C . ASP A 1 194 ? 15.654 17.922 -10.302 1.00 84.12 194 ASP A C 1
ATOM 1543 O O . ASP A 1 194 ? 14.474 17.720 -10.004 1.00 84.12 194 ASP A O 1
ATOM 1547 N N . SER A 1 195 ? 16.571 16.971 -10.122 1.00 82.38 195 SER A N 1
ATOM 1548 C CA . SER A 1 195 ? 16.254 15.651 -9.566 1.00 82.38 195 SER A CA 1
ATOM 1549 C C . SER A 1 195 ? 15.621 15.698 -8.167 1.00 82.38 195 SER A C 1
ATOM 1551 O O . SER A 1 195 ? 14.871 14.791 -7.806 1.00 82.38 195 SER A O 1
ATOM 1553 N N . ARG A 1 196 ? 15.909 16.732 -7.366 1.00 86.38 196 ARG A N 1
ATOM 1554 C CA . ARG A 1 196 ? 15.349 16.909 -6.017 1.00 86.38 196 ARG A CA 1
ATOM 1555 C C . ARG A 1 196 ? 13.903 17.371 -6.096 1.00 86.38 196 ARG A C 1
ATOM 1557 O O . ARG A 1 196 ? 13.083 16.865 -5.330 1.00 86.38 196 ARG A O 1
ATOM 1564 N N . ASP A 1 197 ? 13.583 18.253 -7.044 1.00 87.75 197 ASP A N 1
ATOM 1565 C CA . ASP A 1 197 ? 12.200 18.650 -7.326 1.00 87.75 197 ASP A CA 1
ATOM 1566 C C . ASP A 1 197 ? 11.363 17.428 -7.727 1.00 87.75 197 ASP A C 1
ATOM 1568 O O . ASP A 1 197 ? 10.302 17.169 -7.152 1.00 87.75 197 ASP A O 1
ATOM 1572 N N . PHE A 1 198 ? 11.867 16.610 -8.659 1.00 88.31 198 PHE A N 1
ATOM 1573 C CA . PHE A 1 198 ? 11.176 15.387 -9.076 1.00 88.31 198 PHE A CA 1
ATOM 1574 C C . PHE A 1 198 ? 11.004 14.398 -7.923 1.00 88.31 198 PHE A C 1
ATOM 1576 O O . PHE A 1 198 ? 9.919 13.837 -7.761 1.00 88.31 198 PHE A O 1
ATOM 1583 N N . ALA A 1 199 ? 12.028 14.211 -7.087 1.00 89.12 199 ALA A N 1
ATOM 1584 C CA . ALA A 1 199 ? 11.937 13.352 -5.912 1.00 89.12 199 ALA A CA 1
ATOM 1585 C C . ALA A 1 199 ? 10.899 13.860 -4.898 1.00 89.12 199 ALA A C 1
ATOM 1587 O O . ALA A 1 199 ? 10.128 13.059 -4.366 1.00 89.12 199 ALA A O 1
ATOM 1588 N N . GLU A 1 200 ? 10.826 15.171 -4.644 1.00 89.25 200 GLU A N 1
ATOM 1589 C CA . GLU A 1 200 ? 9.798 15.746 -3.774 1.00 89.25 200 GLU A CA 1
ATOM 1590 C C . GLU A 1 200 ? 8.393 15.508 -4.333 1.00 89.25 200 GLU A C 1
ATOM 1592 O O . GLU A 1 200 ? 7.517 15.009 -3.619 1.00 89.25 200 GLU A O 1
ATOM 1597 N N . MET A 1 201 ? 8.185 15.805 -5.616 1.00 89.94 201 MET A N 1
ATOM 1598 C CA . MET A 1 201 ? 6.903 15.567 -6.272 1.00 89.94 201 MET A CA 1
ATOM 1599 C C . MET A 1 201 ? 6.529 14.082 -6.233 1.00 89.94 201 MET A C 1
ATOM 1601 O O . MET A 1 201 ? 5.379 13.746 -5.954 1.00 89.94 201 MET A O 1
ATOM 1605 N N . TRP A 1 202 ? 7.491 13.182 -6.443 1.00 93.12 202 TRP A N 1
ATOM 1606 C CA . TRP A 1 202 ? 7.258 11.743 -6.381 1.00 93.12 202 TRP A CA 1
ATOM 1607 C C . TRP A 1 202 ? 6.900 11.273 -4.966 1.00 93.12 202 TRP A C 1
ATOM 1609 O O . TRP A 1 202 ? 5.908 10.558 -4.818 1.00 93.12 202 TRP A O 1
ATOM 1619 N N . ARG A 1 203 ? 7.581 11.748 -3.909 1.00 92.31 203 ARG A N 1
ATOM 1620 C CA . ARG A 1 203 ? 7.209 11.465 -2.502 1.00 92.31 203 ARG A CA 1
ATOM 1621 C C . ARG A 1 203 ? 5.754 11.825 -2.205 1.00 92.31 203 ARG A C 1
ATOM 1623 O O . ARG A 1 203 ? 5.046 11.038 -1.576 1.00 92.31 203 ARG A O 1
ATOM 1630 N N . ASN A 1 204 ? 5.291 12.976 -2.693 1.00 91.81 204 ASN A N 1
ATOM 1631 C CA . ASN A 1 204 ? 3.904 13.411 -2.504 1.00 91.81 204 ASN A CA 1
ATOM 1632 C C . ASN A 1 204 ? 2.908 12.431 -3.140 1.00 91.81 204 ASN A C 1
ATOM 1634 O O . ASN A 1 204 ? 1.836 12.191 -2.587 1.00 91.81 204 ASN A O 1
ATOM 1638 N N . THR A 1 205 ? 3.276 11.806 -4.262 1.00 94.88 205 THR A N 1
ATOM 1639 C CA . THR A 1 205 ? 2.430 10.794 -4.913 1.00 94.88 205 THR A CA 1
ATOM 1640 C C . THR A 1 205 ? 2.334 9.511 -4.092 1.00 94.88 205 THR A C 1
ATOM 1642 O O . THR A 1 205 ? 1.269 8.898 -4.078 1.00 94.88 205 THR A O 1
ATOM 1645 N N . LEU A 1 206 ? 3.388 9.133 -3.353 1.00 95.81 206 LEU A N 1
ATOM 1646 C CA . LEU A 1 206 ? 3.364 7.973 -2.451 1.00 95.81 206 LEU A CA 1
ATOM 1647 C C . LEU A 1 206 ? 2.338 8.191 -1.334 1.00 95.81 206 LEU A C 1
ATOM 1649 O O . LEU A 1 206 ? 1.466 7.353 -1.115 1.00 95.81 206 LEU A O 1
ATOM 1653 N N . VAL A 1 207 ? 2.390 9.359 -0.685 1.00 95.44 207 VAL A N 1
ATOM 1654 C CA . VAL A 1 207 ? 1.428 9.743 0.361 1.00 95.44 207 VAL A CA 1
ATOM 1655 C C . VAL A 1 207 ? 0.011 9.793 -0.206 1.00 95.44 207 VAL A C 1
ATOM 1657 O O . VAL A 1 207 ? -0.904 9.213 0.376 1.00 95.44 207 VAL A O 1
ATOM 1660 N N . GLN A 1 208 ? -0.174 10.416 -1.373 1.00 95.31 208 GLN A N 1
ATOM 1661 C CA . GLN A 1 208 ? -1.475 10.482 -2.037 1.00 95.31 208 GLN A CA 1
ATOM 1662 C C . GLN A 1 208 ? -2.035 9.085 -2.336 1.00 95.31 208 GLN A C 1
ATOM 1664 O O . GLN A 1 208 ? -3.209 8.820 -2.080 1.00 95.31 208 GLN A O 1
ATOM 1669 N N . ARG A 1 209 ? -1.193 8.158 -2.805 1.00 96.06 209 ARG A N 1
ATOM 1670 C CA . ARG A 1 209 ? -1.593 6.779 -3.099 1.00 96.06 209 ARG A CA 1
ATOM 1671 C C . ARG A 1 209 ? -2.075 6.036 -1.852 1.00 96.06 209 ARG A C 1
ATOM 1673 O O . ARG A 1 209 ? -3.072 5.318 -1.958 1.00 96.06 209 ARG A O 1
ATOM 1680 N N . LEU A 1 210 ? -1.409 6.229 -0.709 1.00 96.94 210 LEU A N 1
ATOM 1681 C CA . LEU A 1 210 ? -1.803 5.664 0.589 1.00 96.94 210 LEU A CA 1
ATOM 1682 C C . LEU A 1 210 ? -3.134 6.259 1.082 1.00 96.94 210 LEU A C 1
ATOM 1684 O O . LEU A 1 210 ? -4.010 5.527 1.547 1.00 96.94 210 LEU A O 1
ATOM 1688 N N . ILE A 1 211 ? -3.332 7.575 0.920 1.00 96.12 211 ILE A N 1
ATOM 1689 C CA . ILE A 1 211 ? -4.602 8.254 1.237 1.00 96.12 211 ILE A CA 1
ATOM 1690 C C . ILE A 1 211 ? -5.753 7.710 0.379 1.00 96.12 211 ILE A C 1
ATOM 1692 O O . ILE A 1 211 ? -6.876 7.552 0.864 1.00 96.12 211 ILE A O 1
ATOM 1696 N N . GLU A 1 212 ? -5.503 7.455 -0.904 1.00 94.06 212 GLU A N 1
ATOM 1697 C CA . GLU A 1 212 ? -6.526 7.018 -1.853 1.00 94.06 212 GLU A CA 1
ATOM 1698 C C . GLU A 1 212 ? -6.934 5.556 -1.663 1.00 94.06 212 GLU A C 1
ATOM 1700 O O . GLU A 1 212 ? -8.136 5.266 -1.683 1.00 94.06 212 GLU A O 1
ATOM 1705 N N . SER A 1 213 ? -5.997 4.615 -1.458 1.00 94.19 213 SER A N 1
ATOM 1706 C CA . SER A 1 213 ? -6.384 3.227 -1.149 1.00 94.19 213 SER A CA 1
ATOM 1707 C C . SER A 1 213 ? -6.944 3.080 0.252 1.00 94.19 213 SER A C 1
ATOM 1709 O O . SER A 1 213 ? -7.939 2.364 0.387 1.00 94.19 213 SER A O 1
ATOM 1711 N N . ALA A 1 214 ? -6.403 3.799 1.237 1.00 93.69 214 ALA A N 1
ATOM 1712 C CA . ALA A 1 214 ? -6.914 3.851 2.603 1.00 93.69 214 ALA A CA 1
ATOM 1713 C C . ALA A 1 214 ? -7.289 2.473 3.171 1.00 93.69 214 ALA A C 1
ATOM 1715 O O . ALA A 1 214 ? -8.376 2.296 3.718 1.00 93.69 214 ALA A O 1
ATOM 1716 N N . THR A 1 215 ? -6.427 1.478 2.988 1.00 94.69 215 THR A N 1
ATOM 1717 C CA . 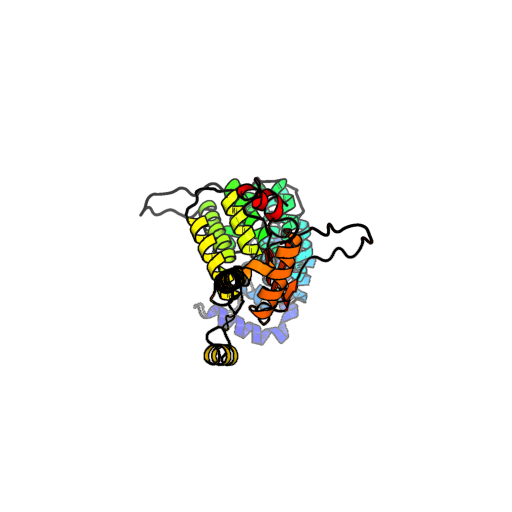THR A 1 215 ? -6.508 0.202 3.706 1.00 94.69 215 THR A CA 1
ATOM 1718 C C . THR A 1 215 ? -5.927 0.358 5.116 1.00 94.69 215 THR A C 1
ATOM 1720 O O . THR A 1 215 ? -5.281 1.363 5.416 1.00 94.69 215 THR A O 1
ATOM 1723 N N . ALA A 1 216 ? -6.133 -0.628 5.995 1.00 92.81 216 ALA A N 1
ATOM 1724 C CA . ALA A 1 216 ? -5.508 -0.620 7.321 1.00 92.81 216 ALA A CA 1
ATOM 1725 C C . ALA A 1 216 ? -3.971 -0.527 7.223 1.00 92.81 216 ALA A C 1
ATOM 1727 O O . ALA A 1 216 ? -3.370 0.330 7.864 1.00 92.81 216 ALA A O 1
ATOM 1728 N N . ALA A 1 217 ? -3.364 -1.305 6.318 1.00 96.19 217 ALA A N 1
ATOM 1729 C CA . ALA A 1 217 ? -1.925 -1.265 6.060 1.00 96.19 217 ALA A CA 1
ATOM 1730 C C . ALA A 1 217 ? -1.447 0.111 5.557 1.00 96.19 217 ALA A C 1
ATOM 1732 O O . ALA A 1 217 ? -0.367 0.557 5.934 1.00 96.19 217 ALA A O 1
ATOM 1733 N N . ASP A 1 218 ? -2.253 0.815 4.751 1.00 96.62 218 ASP A N 1
ATOM 1734 C CA . ASP A 1 218 ? -1.912 2.170 4.293 1.00 96.62 218 ASP A CA 1
ATOM 1735 C C . ASP A 1 218 ? -1.923 3.187 5.440 1.00 96.62 218 ASP A C 1
ATOM 1737 O O . ASP A 1 218 ? -1.078 4.081 5.496 1.00 96.62 218 ASP A O 1
ATOM 1741 N N . ILE A 1 219 ? -2.877 3.058 6.367 1.00 96.31 219 ILE A N 1
ATOM 1742 C CA . ILE A 1 219 ? -2.950 3.913 7.558 1.00 96.31 219 ILE A CA 1
ATOM 1743 C C . ILE A 1 219 ? -1.750 3.649 8.472 1.00 96.31 219 ILE A C 1
ATOM 1745 O O . ILE A 1 219 ? -1.162 4.604 8.981 1.00 96.31 219 ILE A O 1
ATOM 1749 N N . ASP A 1 220 ? -1.359 2.388 8.652 1.00 96.75 220 ASP A N 1
ATOM 1750 C CA . ASP A 1 220 ? -0.179 2.021 9.441 1.00 96.75 220 ASP A CA 1
ATOM 1751 C C . ASP A 1 220 ? 1.111 2.560 8.811 1.00 96.75 220 ASP A C 1
ATOM 1753 O O . ASP A 1 220 ? 1.936 3.158 9.505 1.00 96.75 220 ASP A O 1
ATOM 1757 N N . ALA A 1 221 ? 1.242 2.461 7.486 1.00 97.38 221 ALA A N 1
ATOM 1758 C CA . ALA A 1 221 ? 2.342 3.058 6.733 1.00 97.38 221 ALA A CA 1
ATOM 1759 C C . ALA A 1 221 ? 2.404 4.589 6.905 1.00 97.38 221 ALA A C 1
ATOM 1761 O O . ALA A 1 221 ? 3.467 5.139 7.198 1.00 97.38 221 ALA A O 1
ATOM 1762 N N . LEU A 1 222 ? 1.267 5.291 6.808 1.00 96.31 222 LEU A N 1
ATOM 1763 C CA . LEU A 1 222 ? 1.196 6.737 7.058 1.00 96.31 222 LEU A CA 1
ATOM 1764 C C . LEU A 1 222 ? 1.539 7.098 8.511 1.00 96.31 222 LEU A C 1
ATOM 1766 O O . LEU A 1 222 ? 2.222 8.096 8.742 1.00 96.31 222 LEU A O 1
ATOM 1770 N N . ASN A 1 223 ? 1.102 6.299 9.490 1.00 95.38 223 ASN A N 1
ATOM 1771 C CA . ASN A 1 223 ? 1.464 6.501 10.895 1.00 95.38 223 ASN A CA 1
ATOM 1772 C C . ASN A 1 223 ? 2.980 6.344 11.090 1.00 95.38 223 ASN A C 1
ATOM 1774 O O . ASN A 1 223 ? 3.581 7.157 11.790 1.00 95.38 223 ASN A O 1
ATOM 1778 N N . ARG A 1 224 ? 3.608 5.349 10.448 1.00 96.44 224 ARG A N 1
ATOM 1779 C CA . ARG A 1 224 ? 5.065 5.148 10.487 1.00 96.44 224 ARG A CA 1
ATOM 1780 C C . ARG A 1 224 ? 5.814 6.353 9.923 1.00 96.44 224 ARG A C 1
ATOM 1782 O O . ARG A 1 224 ? 6.753 6.837 10.550 1.00 96.44 224 ARG A O 1
ATOM 1789 N N . ILE A 1 225 ? 5.360 6.881 8.785 1.00 95.38 225 ILE A N 1
ATOM 1790 C CA . ILE A 1 225 ? 5.920 8.105 8.196 1.00 95.38 225 ILE A CA 1
ATOM 1791 C C . ILE A 1 225 ? 5.763 9.295 9.157 1.00 95.38 225 ILE A C 1
ATOM 1793 O O . ILE A 1 225 ? 6.718 10.031 9.397 1.00 95.38 225 ILE A O 1
ATOM 1797 N N . HIS A 1 226 ? 4.575 9.470 9.737 1.00 94.00 226 HIS A N 1
ATOM 1798 C CA . HIS A 1 226 ? 4.282 10.553 10.676 1.00 94.00 226 HIS A CA 1
ATOM 1799 C C . HIS A 1 226 ? 5.138 10.493 11.951 1.00 94.00 226 HIS A C 1
ATOM 1801 O O . HIS A 1 226 ? 5.609 11.526 12.420 1.00 94.00 226 HIS A O 1
ATOM 1807 N N . GLN A 1 227 ? 5.384 9.297 12.490 1.00 92.81 227 GLN A N 1
ATOM 1808 C CA . GLN A 1 227 ? 6.247 9.109 13.660 1.00 92.81 227 GLN A CA 1
ATOM 1809 C C . GLN A 1 227 ? 7.712 9.457 13.377 1.00 92.81 227 GLN A C 1
ATOM 1811 O O . GLN A 1 227 ? 8.393 9.972 14.262 1.00 92.81 227 GLN A O 1
ATOM 1816 N N . ALA A 1 228 ? 8.196 9.184 12.164 1.00 91.31 228 ALA A N 1
ATOM 1817 C CA . ALA A 1 228 ? 9.562 9.505 11.761 1.00 91.31 228 ALA A CA 1
ATOM 1818 C C . ALA A 1 228 ? 9.767 11.005 11.472 1.00 91.31 228 ALA A C 1
ATOM 1820 O O . ALA A 1 228 ? 10.868 11.517 11.653 1.00 91.31 228 ALA A O 1
ATOM 1821 N N . GLU A 1 229 ? 8.715 11.718 11.061 1.00 85.12 229 GLU A N 1
ATOM 1822 C CA . GLU A 1 229 ? 8.758 13.151 10.737 1.00 85.12 229 GLU A CA 1
ATOM 1823 C C . GLU A 1 229 ? 7.705 13.953 11.536 1.00 85.12 229 GLU A C 1
ATOM 1825 O O . GLU A 1 229 ? 6.748 14.501 10.965 1.00 85.12 229 GLU A O 1
ATOM 1830 N N . PRO A 1 230 ? 7.859 14.052 12.870 1.00 77.38 230 PRO A N 1
ATOM 1831 C CA . PRO A 1 230 ? 6.915 14.778 13.706 1.00 77.38 230 PRO A CA 1
ATOM 1832 C C . PRO A 1 230 ? 6.928 16.277 13.365 1.00 77.38 230 PRO A C 1
ATOM 1834 O O . PRO A 1 230 ? 7.978 16.915 13.319 1.00 77.38 230 PRO A O 1
ATOM 1837 N N . GLY A 1 231 ? 5.744 16.860 13.154 1.00 72.12 231 GLY A N 1
ATOM 1838 C CA . GLY A 1 231 ? 5.571 18.302 12.921 1.00 72.12 231 GLY A CA 1
ATOM 1839 C C . GLY A 1 231 ? 5.305 18.718 11.470 1.00 72.12 231 GLY A C 1
ATOM 1840 O O . GLY A 1 231 ? 5.081 19.903 11.216 1.00 72.12 231 GLY A O 1
ATOM 1841 N N . MET A 1 232 ? 5.261 17.780 10.516 1.00 77.19 232 MET A N 1
ATOM 1842 C CA . MET A 1 232 ? 4.738 18.068 9.177 1.00 77.19 232 MET A CA 1
ATOM 1843 C C . MET A 1 232 ? 3.204 18.084 9.181 1.00 77.19 232 MET A C 1
ATOM 1845 O O . MET A 1 232 ? 2.559 17.041 9.108 1.00 77.19 232 MET A O 1
ATOM 1849 N N . SER A 1 233 ? 2.619 19.286 9.183 1.00 72.44 233 SER A N 1
ATOM 1850 C CA . SER A 1 233 ? 1.160 19.502 9.185 1.00 72.44 233 SER A CA 1
ATOM 1851 C C . SER A 1 233 ? 0.419 18.807 8.033 1.00 72.44 233 SER A C 1
ATOM 1853 O O . SER A 1 233 ? -0.745 18.431 8.174 1.00 72.44 233 SER A O 1
ATOM 1855 N N . GLY A 1 234 ? 1.090 18.589 6.897 1.00 84.62 234 GLY A N 1
ATOM 1856 C CA . GLY A 1 234 ? 0.541 17.826 5.775 1.00 84.62 234 GLY A CA 1
ATOM 1857 C C . GLY A 1 234 ? 0.253 16.358 6.113 1.00 84.62 234 GLY A C 1
ATOM 1858 O O . GLY A 1 234 ? -0.720 15.804 5.604 1.00 84.62 234 GLY A O 1
ATOM 1859 N N . LEU A 1 235 ? 1.039 15.738 7.003 1.00 88.00 235 LEU A N 1
ATOM 1860 C CA . LEU A 1 235 ? 0.863 14.336 7.400 1.00 88.00 235 LEU A CA 1
ATOM 1861 C C . LEU A 1 235 ? -0.301 14.148 8.380 1.00 88.00 235 LEU A C 1
ATOM 1863 O O . LEU A 1 235 ? -1.027 13.162 8.269 1.00 88.00 235 LEU A O 1
ATOM 1867 N N . ASP A 1 236 ? -0.539 15.112 9.276 1.00 89.00 236 ASP A N 1
ATOM 1868 C CA . ASP A 1 236 ? -1.729 15.109 10.143 1.00 89.00 236 ASP A CA 1
ATOM 1869 C C . ASP A 1 236 ? -3.011 15.124 9.307 1.00 89.00 236 ASP A C 1
ATOM 1871 O O . ASP A 1 236 ? -3.942 14.340 9.523 1.00 89.00 236 ASP A O 1
ATOM 1875 N N . TRP A 1 237 ? -3.036 15.999 8.298 1.00 90.44 237 TRP A N 1
ATOM 1876 C CA . TRP A 1 237 ? -4.136 16.070 7.347 1.00 90.44 237 TRP A CA 1
ATOM 1877 C C . TRP A 1 237 ? -4.264 14.771 6.542 1.00 90.44 237 TRP A C 1
ATOM 1879 O O . TRP A 1 237 ? -5.363 14.222 6.456 1.00 90.44 237 TRP A O 1
ATOM 1889 N N . ALA A 1 238 ? -3.157 14.231 6.022 1.00 91.94 238 ALA A N 1
ATOM 1890 C CA . ALA A 1 238 ? -3.144 12.969 5.282 1.00 91.94 238 ALA A CA 1
ATOM 1891 C C . ALA A 1 238 ? -3.751 11.813 6.092 1.00 91.94 238 ALA A C 1
ATOM 1893 O O . ALA A 1 238 ? -4.623 11.103 5.592 1.00 91.94 238 ALA A O 1
ATOM 1894 N N . LEU A 1 239 ? -3.358 11.662 7.360 1.00 93.44 239 LEU A N 1
ATOM 1895 C CA . LEU A 1 239 ? -3.900 10.643 8.261 1.00 93.44 239 LEU A CA 1
ATOM 1896 C C . LEU A 1 239 ? -5.398 10.828 8.513 1.00 93.44 239 LEU A C 1
ATOM 1898 O O . LEU A 1 239 ? -6.153 9.852 8.495 1.00 93.44 239 LEU A O 1
ATOM 1902 N N . ALA A 1 240 ? -5.852 12.066 8.717 1.00 92.12 240 ALA A N 1
ATOM 1903 C CA . ALA A 1 240 ? -7.271 12.356 8.899 1.00 92.12 240 ALA A CA 1
ATOM 1904 C C . ALA A 1 240 ? -8.096 11.978 7.654 1.00 92.12 240 ALA A C 1
ATOM 1906 O O . ALA A 1 240 ? -9.150 11.344 7.780 1.00 92.12 240 ALA A O 1
ATOM 1907 N N . ILE A 1 241 ? -7.608 12.310 6.453 1.00 95.00 241 ILE A N 1
ATOM 1908 C CA . ILE A 1 241 ? -8.277 11.959 5.193 1.00 95.00 241 ILE A CA 1
ATOM 1909 C C . ILE A 1 241 ? -8.229 10.450 4.939 1.00 95.00 241 ILE A C 1
ATOM 1911 O O . ILE A 1 241 ? -9.260 9.870 4.606 1.00 95.00 241 ILE A O 1
ATOM 1915 N N . ALA A 1 242 ? -7.091 9.787 5.155 1.00 95.12 242 ALA A N 1
ATOM 1916 C CA . ALA A 1 242 ? -6.964 8.340 4.983 1.00 95.12 242 ALA A CA 1
ATOM 1917 C C . ALA A 1 242 ? -7.921 7.575 5.913 1.00 95.12 242 ALA A C 1
ATOM 1919 O O . ALA A 1 242 ? -8.664 6.705 5.460 1.00 95.12 242 ALA A O 1
ATOM 1920 N N . ARG A 1 243 ? -8.004 7.951 7.198 1.00 93.81 243 ARG A N 1
ATOM 1921 C CA . ARG A 1 243 ? -8.952 7.352 8.158 1.00 93.81 243 ARG A CA 1
ATOM 1922 C C . ARG A 1 243 ? -10.404 7.571 7.744 1.00 93.81 243 ARG A C 1
ATOM 1924 O O . ARG A 1 243 ? -11.215 6.649 7.836 1.00 93.81 243 ARG A O 1
ATOM 1931 N N . ARG A 1 244 ? -10.736 8.767 7.244 1.00 93.56 244 ARG A N 1
ATOM 1932 C CA . ARG A 1 244 ? -12.062 9.054 6.683 1.00 93.56 244 ARG A CA 1
ATOM 1933 C C . ARG A 1 244 ? -12.355 8.165 5.473 1.00 93.56 244 ARG A C 1
ATOM 1935 O O . ARG A 1 244 ? -13.430 7.578 5.416 1.00 93.56 244 ARG A O 1
ATOM 1942 N N . ASN A 1 245 ? -11.421 8.046 4.533 1.00 93.50 245 ASN A N 1
ATOM 1943 C CA . ASN A 1 245 ? -11.575 7.219 3.337 1.00 93.50 245 ASN A CA 1
ATOM 1944 C C . ASN A 1 245 ? -11.748 5.738 3.696 1.00 93.50 245 ASN A C 1
ATOM 1946 O O . ASN A 1 245 ? -12.640 5.087 3.155 1.00 93.50 245 ASN A O 1
ATOM 1950 N N . HIS A 1 246 ? -10.971 5.226 4.654 1.00 91.75 246 HIS A N 1
ATOM 1951 C CA . HIS A 1 246 ? -11.125 3.870 5.179 1.00 91.75 246 HIS A CA 1
ATOM 1952 C C . HIS A 1 246 ? -12.523 3.669 5.777 1.00 91.75 246 HIS A C 1
ATOM 1954 O O . HIS A 1 246 ? -13.219 2.725 5.413 1.00 91.75 246 HIS A O 1
ATOM 1960 N N . ALA A 1 247 ? -12.981 4.595 6.627 1.00 86.12 247 ALA A N 1
ATOM 1961 C CA . ALA A 1 247 ? -14.315 4.532 7.221 1.00 86.12 247 ALA A CA 1
ATOM 1962 C C . ALA A 1 247 ? -15.433 4.556 6.166 1.00 86.12 247 ALA A C 1
ATOM 1964 O O . ALA A 1 247 ? -16.388 3.796 6.279 1.00 86.12 247 ALA A O 1
ATOM 1965 N N . VAL A 1 248 ? -15.304 5.380 5.120 1.00 87.19 248 VAL A N 1
ATOM 1966 C CA . VAL A 1 248 ? -16.268 5.433 4.007 1.00 87.19 248 VAL A CA 1
ATOM 1967 C C . VAL A 1 248 ? -16.284 4.123 3.220 1.00 87.19 248 VAL A C 1
ATOM 1969 O O . VAL A 1 248 ? -17.359 3.638 2.885 1.00 87.19 248 VAL A O 1
ATOM 1972 N N . LYS A 1 249 ? -15.122 3.518 2.949 1.00 85.31 249 LYS A N 1
ATOM 1973 C CA . LYS A 1 249 ? -15.033 2.237 2.225 1.00 85.31 249 LYS A CA 1
ATOM 1974 C C . LYS A 1 249 ? -15.558 1.054 3.035 1.00 85.31 249 LYS A C 1
ATOM 1976 O O . LYS A 1 249 ? -16.091 0.115 2.457 1.00 85.31 249 LYS A O 1
ATOM 1981 N N . GLN A 1 250 ? -15.409 1.104 4.355 1.00 81.88 250 GLN A N 1
ATOM 1982 C CA . GLN A 1 250 ? -15.940 0.100 5.280 1.00 81.88 250 GLN A CA 1
ATOM 1983 C C . GLN A 1 250 ? -17.402 0.366 5.669 1.00 81.88 250 GLN A C 1
ATOM 1985 O O . GLN A 1 250 ? -18.036 -0.471 6.315 1.00 81.88 250 GLN A O 1
ATOM 1990 N N . TRP A 1 251 ? -17.960 1.522 5.298 1.00 82.38 251 TRP A N 1
ATOM 1991 C CA . TRP A 1 251 ? -19.328 1.867 5.648 1.00 82.38 251 TRP A CA 1
ATOM 1992 C C . TRP A 1 251 ? -20.309 0.944 4.931 1.00 82.38 251 TRP A C 1
ATOM 1994 O O . TRP A 1 251 ? -20.404 0.912 3.705 1.00 82.38 251 TRP A O 1
ATOM 2004 N N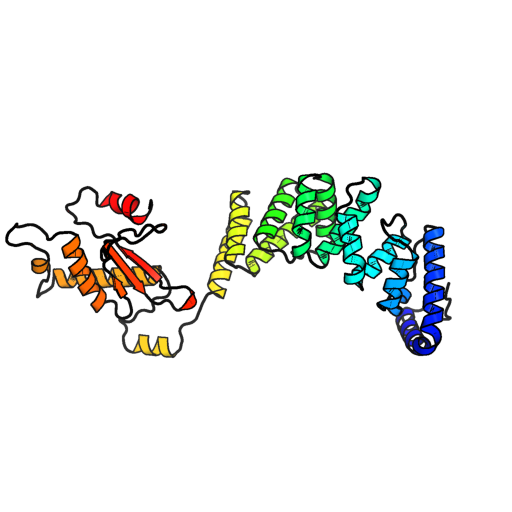 . ARG A 1 252 ? -21.086 0.215 5.728 1.00 75.56 252 ARG A N 1
ATOM 2005 C CA . ARG A 1 252 ? -22.250 -0.533 5.259 1.00 75.56 252 ARG A CA 1
ATOM 2006 C C . ARG A 1 252 ? -23.496 0.296 5.587 1.00 75.56 252 ARG A C 1
ATOM 2008 O O . ARG A 1 252 ? -23.646 0.682 6.744 1.00 75.56 252 ARG A O 1
ATOM 2015 N N . PRO A 1 253 ? -24.395 0.599 4.646 1.00 80.50 253 PRO A N 1
ATOM 2016 C CA . PRO A 1 253 ? -25.648 1.268 4.987 1.00 80.50 253 PRO A CA 1
ATOM 2017 C C . PRO A 1 253 ? -26.544 0.360 5.851 1.00 80.50 253 PRO A C 1
ATOM 2019 O O . PRO A 1 253 ? -26.306 -0.844 5.957 1.00 80.50 253 PRO A O 1
ATOM 2022 N N . LEU A 1 254 ? -27.548 0.942 6.513 1.00 82.56 254 LEU A N 1
ATOM 2023 C CA . LEU A 1 254 ? -28.691 0.169 7.015 1.00 82.56 254 LEU A CA 1
ATOM 2024 C C . LEU A 1 254 ? -29.551 -0.247 5.818 1.00 82.56 254 LEU A C 1
ATOM 2026 O O . LEU A 1 254 ? -29.698 0.522 4.864 1.00 82.56 254 LEU A O 1
ATOM 2030 N N . THR A 1 255 ? -30.089 -1.458 5.861 1.00 83.69 255 THR A N 1
ATOM 2031 C CA . THR A 1 255 ? -31.062 -1.933 4.876 1.00 83.69 255 THR A CA 1
ATOM 2032 C C . THR A 1 255 ? -32.443 -1.337 5.157 1.00 83.69 255 THR A C 1
ATOM 2034 O O . THR A 1 255 ? -32.678 -0.753 6.214 1.00 83.69 255 THR A O 1
ATOM 2037 N N . VAL A 1 256 ? -33.368 -1.452 4.199 1.00 87.19 256 VAL A N 1
ATOM 2038 C CA . VAL A 1 256 ? -34.764 -1.031 4.413 1.00 87.19 256 VAL A CA 1
ATOM 2039 C C . VAL A 1 256 ? -35.406 -1.856 5.530 1.00 87.19 256 VAL A C 1
ATOM 2041 O O . VAL A 1 256 ? -36.062 -1.282 6.390 1.00 87.19 256 VAL A O 1
ATOM 2044 N N . ASP A 1 257 ? -35.124 -3.158 5.579 1.00 83.75 257 ASP A N 1
ATOM 2045 C CA . ASP A 1 257 ? -35.629 -4.047 6.628 1.00 83.75 257 ASP A CA 1
ATOM 2046 C C . ASP A 1 257 ? -35.113 -3.627 8.017 1.00 83.75 257 ASP A C 1
ATOM 2048 O O . ASP A 1 257 ? -35.892 -3.557 8.966 1.00 83.75 257 ASP A O 1
ATOM 2052 N N . ASP A 1 258 ? -33.834 -3.235 8.132 1.00 81.50 258 ASP A N 1
ATOM 2053 C CA . ASP A 1 258 ? -33.288 -2.692 9.387 1.00 81.50 258 ASP A CA 1
ATOM 2054 C C . ASP A 1 258 ? -34.036 -1.421 9.829 1.00 81.50 258 ASP A C 1
ATOM 2056 O O . ASP A 1 258 ? -34.252 -1.195 11.020 1.00 81.50 258 ASP A O 1
ATOM 2060 N N . LEU A 1 259 ? -34.421 -0.561 8.878 1.00 86.50 259 LEU A N 1
ATOM 2061 C CA . LEU A 1 259 ? -35.172 0.663 9.169 1.00 86.50 259 LEU A CA 1
ATOM 2062 C C . LEU A 1 259 ? -36.610 0.359 9.601 1.00 86.50 259 LEU A C 1
ATOM 2064 O O . LEU A 1 259 ? -37.104 1.009 10.524 1.00 86.50 259 LEU A O 1
ATOM 2068 N N . ASP A 1 260 ? -37.258 -0.629 8.983 1.00 87.62 260 ASP A N 1
ATOM 2069 C CA . ASP A 1 260 ? -38.598 -1.078 9.364 1.00 87.62 260 ASP A CA 1
ATOM 2070 C C . ASP A 1 260 ? -38.593 -1.682 10.776 1.00 87.62 260 ASP A C 1
ATOM 2072 O O . ASP A 1 260 ? -39.455 -1.354 11.595 1.00 87.62 260 ASP A O 1
ATOM 2076 N N . GLU A 1 261 ? -37.583 -2.485 11.124 1.00 81.38 261 GLU A N 1
ATOM 2077 C CA . GLU A 1 261 ? -37.434 -3.012 12.484 1.00 81.38 261 GLU A CA 1
ATOM 2078 C C . GLU A 1 261 ? -37.230 -1.908 13.532 1.00 81.38 261 GLU A C 1
ATOM 2080 O O . GLU A 1 261 ? -37.827 -1.959 14.612 1.00 81.38 261 GLU A O 1
ATOM 2085 N N . LEU A 1 262 ? -36.422 -0.890 13.214 1.00 84.00 262 LEU A N 1
ATOM 2086 C CA . LEU A 1 262 ? -36.224 0.276 14.082 1.00 84.00 262 LEU A CA 1
ATOM 2087 C C . LEU A 1 262 ? -37.493 1.129 14.216 1.00 84.00 262 LEU A C 1
ATOM 2089 O O . LEU A 1 262 ? -37.706 1.754 15.256 1.00 84.00 262 LEU A O 1
ATOM 2093 N N . ALA A 1 263 ? -38.345 1.157 13.188 1.00 84.75 263 ALA A N 1
ATOM 2094 C CA . ALA A 1 263 ? -39.622 1.863 13.225 1.00 84.75 263 ALA A CA 1
ATOM 2095 C C . ALA A 1 263 ? -40.671 1.139 14.088 1.00 84.75 263 ALA A C 1
ATOM 2097 O O . ALA A 1 263 ? -41.521 1.797 14.692 1.00 84.75 263 ALA A O 1
ATOM 2098 N N . VAL A 1 264 ? -40.615 -0.197 14.160 1.00 86.25 264 VAL A N 1
ATOM 2099 C CA . VAL A 1 264 ? -41.547 -1.023 14.947 1.00 86.25 264 VAL A CA 1
ATOM 2100 C C . VAL A 1 264 ? -41.271 -0.937 16.449 1.00 86.25 264 VAL A C 1
ATOM 2102 O O . VAL A 1 264 ? -42.219 -0.854 17.231 1.00 86.25 264 VAL A O 1
ATOM 2105 N N . ASP A 1 265 ? -40.003 -0.933 16.868 1.00 77.81 265 ASP A N 1
ATOM 2106 C CA . ASP A 1 265 ? -39.634 -0.740 18.274 1.00 77.81 265 ASP A CA 1
ATOM 2107 C C . ASP A 1 265 ? -38.515 0.305 18.408 1.00 77.81 265 ASP A C 1
ATOM 2109 O O . ASP A 1 265 ? -37.348 -0.013 18.167 1.00 77.81 265 ASP A O 1
ATOM 2113 N N . PRO A 1 266 ? -38.821 1.534 18.869 1.00 70.44 266 PRO A N 1
ATOM 2114 C CA . PRO A 1 266 ? -37.827 2.599 19.010 1.00 70.44 266 PRO A CA 1
ATOM 2115 C C . PRO A 1 266 ? -36.768 2.313 20.086 1.00 70.44 266 PRO A C 1
ATOM 2117 O O . PRO A 1 266 ? -35.808 3.074 20.225 1.00 70.44 266 PRO A O 1
ATOM 2120 N N . ARG A 1 267 ? -36.931 1.246 20.880 1.00 71.38 267 ARG A N 1
ATOM 2121 C CA . ARG A 1 267 ? -35.917 0.785 21.836 1.00 71.38 267 ARG A CA 1
ATOM 2122 C C . ARG A 1 267 ? -34.857 -0.089 21.170 1.00 71.38 267 ARG A C 1
ATOM 2124 O O . ARG A 1 267 ? -33.775 -0.229 21.738 1.00 71.38 267 ARG A O 1
ATOM 2131 N N . ARG A 1 268 ? -35.124 -0.641 19.978 1.00 77.06 268 ARG A N 1
ATOM 2132 C CA . ARG A 1 268 ? -34.108 -1.350 19.193 1.00 77.06 268 ARG A CA 1
ATOM 2133 C C . ARG A 1 268 ? -33.032 -0.367 18.759 1.00 77.06 268 ARG A C 1
ATOM 2135 O O . ARG A 1 268 ? -33.312 0.750 18.329 1.00 77.06 268 ARG A O 1
ATOM 2142 N N . ARG A 1 269 ? -31.776 -0.784 18.889 1.00 77.38 269 ARG A N 1
ATOM 2143 C CA . ARG A 1 269 ? -30.614 0.000 18.466 1.00 77.38 269 ARG A CA 1
ATOM 2144 C C . ARG A 1 269 ? -29.692 -0.884 17.640 1.00 77.38 269 ARG A C 1
ATOM 2146 O O . ARG A 1 269 ? -29.375 -1.983 18.092 1.00 77.38 269 ARG A O 1
ATOM 2153 N N . PRO A 1 270 ? -29.231 -0.426 16.467 1.00 82.12 270 PRO A N 1
ATOM 2154 C CA . PRO A 1 270 ? -28.276 -1.192 15.690 1.00 82.12 270 PRO A CA 1
ATOM 2155 C C . PRO A 1 270 ? -26.915 -1.150 16.395 1.00 82.12 270 PRO A C 1
ATOM 2157 O O . PRO A 1 270 ? -26.369 -0.074 16.635 1.00 82.12 270 PRO A O 1
ATOM 2160 N N . ILE A 1 271 ? -26.356 -2.318 16.712 1.00 85.25 271 ILE A N 1
ATOM 2161 C CA . ILE A 1 271 ? -25.008 -2.430 17.273 1.00 85.25 271 ILE A CA 1
ATOM 2162 C C . ILE A 1 271 ? -24.028 -2.683 16.132 1.00 85.25 271 ILE A C 1
ATOM 2164 O O . ILE A 1 271 ? -23.998 -3.768 15.556 1.00 85.25 271 ILE A O 1
ATOM 2168 N N . ARG A 1 272 ? -23.245 -1.664 15.763 1.00 80.88 272 ARG A N 1
ATOM 2169 C CA . ARG A 1 272 ? -22.356 -1.725 14.590 1.00 80.88 272 ARG A CA 1
ATOM 2170 C C . ARG A 1 272 ? -20.890 -1.535 14.930 1.00 80.88 272 ARG A C 1
ATOM 2172 O O . ARG A 1 272 ? -20.022 -1.946 14.166 1.00 80.88 272 ARG A O 1
ATOM 2179 N N . THR A 1 273 ? -20.627 -0.921 16.072 1.00 82.56 273 THR A N 1
ATOM 2180 C CA . THR A 1 273 ? -19.302 -0.629 16.602 1.00 82.56 273 THR A CA 1
ATOM 2181 C C . THR A 1 273 ? -19.248 -0.944 18.096 1.00 82.56 273 THR A C 1
ATOM 2183 O O . THR A 1 273 ? -20.277 -1.053 18.767 1.00 82.56 273 THR A O 1
ATOM 2186 N N . ALA A 1 274 ? -18.036 -1.028 18.649 1.00 85.81 274 ALA A N 1
ATOM 2187 C CA . ALA A 1 274 ? -17.842 -1.127 20.097 1.00 85.81 274 ALA A CA 1
ATOM 2188 C C . ALA A 1 274 ? -18.445 0.073 20.851 1.00 85.81 274 ALA A C 1
ATOM 2190 O O . ALA A 1 274 ? -18.912 -0.077 21.979 1.00 85.81 274 ALA A O 1
ATOM 2191 N N . LEU A 1 275 ? -18.488 1.254 20.221 1.00 86.88 275 LEU A N 1
ATOM 2192 C CA . LEU A 1 275 ? -19.125 2.433 20.802 1.00 86.88 275 LEU A CA 1
ATOM 2193 C C . LEU A 1 275 ? -20.644 2.255 20.908 1.00 86.88 275 LEU A C 1
ATOM 2195 O O . LEU A 1 275 ? -21.204 2.572 21.954 1.00 86.88 275 LEU A O 1
ATOM 2199 N N . ASP A 1 276 ? -21.290 1.691 19.884 1.00 88.12 276 ASP A N 1
ATOM 2200 C CA . ASP A 1 276 ? -22.729 1.400 19.926 1.00 88.12 276 ASP A CA 1
ATOM 2201 C C . ASP A 1 276 ? -23.048 0.403 21.046 1.00 88.12 276 ASP A C 1
ATOM 2203 O O . ASP A 1 276 ? -23.963 0.638 21.839 1.00 88.12 276 ASP A O 1
ATOM 2207 N N . LEU A 1 277 ? -22.252 -0.671 21.163 1.00 91.38 277 LEU A N 1
ATOM 2208 C CA . LEU A 1 277 ? -22.414 -1.680 22.215 1.00 91.38 277 LEU A CA 1
ATOM 2209 C C . LEU A 1 277 ? -22.203 -1.089 23.612 1.00 91.38 277 LEU A C 1
ATOM 2211 O O . LEU A 1 277 ? -22.977 -1.370 24.529 1.00 91.38 277 LEU A O 1
ATOM 2215 N N . ARG A 1 278 ? -21.197 -0.222 23.772 1.00 93.06 278 ARG A N 1
ATOM 2216 C CA . ARG A 1 278 ? -20.966 0.518 25.017 1.00 93.06 278 ARG A CA 1
ATOM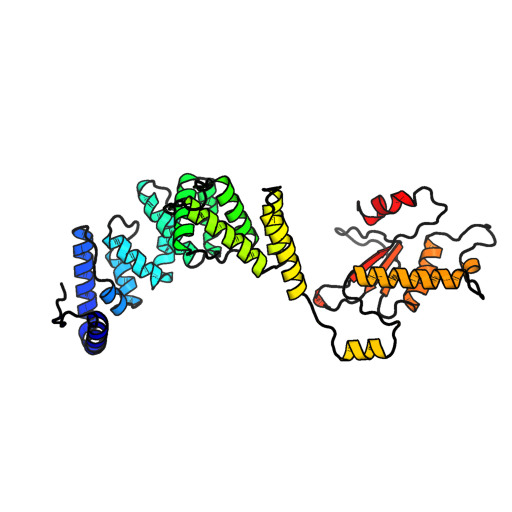 2217 C C . ARG A 1 278 ? -22.158 1.409 25.351 1.00 93.06 278 ARG A C 1
ATOM 2219 O O . ARG A 1 278 ? -22.640 1.374 26.478 1.00 93.06 278 ARG A O 1
ATOM 2226 N N . SER A 1 279 ? -22.648 2.198 24.398 1.00 90.38 279 SER A N 1
ATOM 2227 C CA . SER A 1 279 ? -23.783 3.097 24.618 1.00 90.38 279 SER A CA 1
ATOM 2228 C C . SER A 1 279 ? -25.070 2.342 24.953 1.00 90.38 279 SER A C 1
ATOM 2230 O O . SER A 1 279 ? -25.803 2.773 25.843 1.00 90.38 279 SER A O 1
ATOM 2232 N N . ALA A 1 280 ? -25.335 1.213 24.291 1.00 90.88 280 ALA A N 1
ATOM 2233 C CA . ALA A 1 280 ? -26.472 0.351 24.602 1.00 90.88 280 ALA A CA 1
ATOM 2234 C C . ALA A 1 280 ? -26.349 -0.270 26.000 1.00 90.88 280 ALA A C 1
ATOM 2236 O O . ALA A 1 280 ? -27.295 -0.213 26.781 1.00 90.88 280 ALA A O 1
ATOM 2237 N N . THR A 1 281 ? -25.165 -0.776 26.352 1.00 93.69 281 THR A N 1
ATOM 2238 C CA . THR A 1 281 ? -24.886 -1.331 27.684 1.00 93.69 281 THR A CA 1
ATOM 2239 C C . THR A 1 281 ? -25.052 -0.285 28.787 1.00 93.69 281 THR A C 1
ATOM 2241 O O . THR A 1 281 ? -25.680 -0.564 29.802 1.00 93.69 281 THR A O 1
ATOM 2244 N N . VAL A 1 282 ? -24.547 0.939 28.596 1.00 94.56 282 VAL A N 1
ATOM 2245 C CA . VAL A 1 282 ? -24.709 2.033 29.572 1.00 94.56 282 VAL A CA 1
ATOM 2246 C C . VAL A 1 282 ? -26.184 2.396 29.761 1.00 94.56 282 VAL A C 1
ATOM 2248 O O . VAL A 1 282 ? -26.619 2.588 30.894 1.00 94.56 282 VAL A O 1
ATOM 2251 N N . ALA A 1 283 ? -26.967 2.454 28.679 1.00 91.81 283 ALA A N 1
ATOM 2252 C CA . ALA A 1 283 ? -28.408 2.676 28.778 1.00 91.81 283 ALA A CA 1
ATOM 2253 C C . ALA A 1 283 ? -29.104 1.539 29.551 1.00 91.81 283 ALA A C 1
ATOM 2255 O O . ALA A 1 283 ? -29.872 1.813 30.469 1.00 91.81 283 ALA A O 1
ATOM 2256 N N . ALA A 1 284 ? -28.759 0.281 29.256 1.00 92.94 284 ALA A N 1
ATOM 2257 C CA . ALA A 1 284 ? -29.296 -0.885 29.953 1.00 92.94 284 ALA A CA 1
ATOM 2258 C C . ALA A 1 284 ? -28.937 -0.900 31.450 1.00 92.94 284 ALA A C 1
ATOM 2260 O O . ALA A 1 284 ? -29.779 -1.224 32.283 1.00 92.94 284 ALA A O 1
ATOM 2261 N N . LEU A 1 285 ? -27.717 -0.502 31.823 1.00 94.94 285 LEU A N 1
ATOM 2262 C CA . LEU A 1 285 ? -27.331 -0.322 33.228 1.00 94.94 285 LEU A CA 1
ATOM 2263 C C . LEU A 1 285 ? -28.145 0.789 33.908 1.00 94.94 285 LEU A C 1
ATOM 2265 O O . LEU A 1 285 ? -28.493 0.653 35.080 1.00 94.94 285 LEU A O 1
ATOM 2269 N N . GLY A 1 286 ? -28.501 1.849 33.176 1.00 94.25 286 GLY A N 1
ATOM 2270 C CA . GLY A 1 286 ? -29.444 2.869 33.640 1.00 94.25 286 GLY A CA 1
ATOM 2271 C C . GLY A 1 286 ? -30.827 2.291 33.959 1.00 94.25 286 GLY A C 1
ATOM 2272 O O . GLY A 1 286 ? -31.384 2.585 35.017 1.00 94.25 286 GLY A O 1
ATOM 2273 N N . ASP A 1 287 ? -31.342 1.406 33.103 1.00 92.56 287 ASP A N 1
ATOM 2274 C CA . ASP A 1 287 ? -32.612 0.706 33.338 1.00 92.56 287 ASP A CA 1
ATOM 2275 C C . ASP A 1 287 ? -32.530 -0.234 34.554 1.00 92.56 287 ASP A C 1
ATOM 2277 O O . ASP A 1 287 ? -33.466 -0.310 35.356 1.00 92.56 287 ASP A O 1
ATOM 2281 N N . VAL A 1 288 ? -31.395 -0.919 34.746 1.00 94.81 288 VAL A N 1
ATOM 2282 C CA . VAL A 1 288 ? -31.141 -1.726 35.953 1.00 94.81 288 VAL A CA 1
ATOM 2283 C C . VAL A 1 288 ? -31.114 -0.848 37.202 1.00 94.81 288 VAL A C 1
ATOM 2285 O O . VAL A 1 288 ? -31.759 -1.182 38.195 1.00 94.81 288 VAL A O 1
ATOM 2288 N N . GLN A 1 289 ? -30.428 0.296 37.162 1.00 94.31 289 GLN A N 1
ATOM 2289 C CA . GLN A 1 289 ? -30.391 1.238 38.281 1.00 94.31 289 GLN A CA 1
ATOM 2290 C C . GLN A 1 289 ? -31.794 1.747 38.640 1.00 94.31 289 GLN A C 1
ATOM 2292 O O . GLN A 1 289 ? -32.135 1.818 39.823 1.00 94.31 289 GLN A O 1
ATOM 2297 N N . ALA A 1 290 ? -32.624 2.050 37.640 1.00 93.56 290 ALA A N 1
ATOM 2298 C CA . ALA A 1 290 ? -34.012 2.440 37.857 1.00 93.56 290 ALA A CA 1
ATOM 2299 C C . ALA A 1 290 ? -34.830 1.313 38.515 1.00 93.56 290 ALA A C 1
ATOM 2301 O O . ALA A 1 290 ? -35.574 1.572 39.459 1.00 93.56 290 ALA A O 1
ATOM 2302 N N . ALA A 1 291 ? -34.655 0.057 38.086 1.00 94.12 291 ALA A N 1
ATOM 2303 C CA . ALA A 1 291 ? -35.333 -1.098 38.685 1.00 94.12 291 ALA A CA 1
ATOM 2304 C C . ALA A 1 291 ? -34.904 -1.360 40.142 1.00 94.12 291 ALA A C 1
ATOM 2306 O O . ALA A 1 291 ? -35.725 -1.726 40.985 1.00 94.12 291 ALA A O 1
ATOM 2307 N N . LEU A 1 292 ? -33.632 -1.122 40.475 1.00 93.88 292 LEU A N 1
ATOM 2308 C CA . LEU A 1 292 ? -33.135 -1.255 41.847 1.00 93.88 292 LEU A CA 1
ATOM 2309 C C . LEU A 1 292 ? -33.811 -0.273 42.820 1.00 93.88 292 LEU A C 1
ATOM 2311 O O . LEU A 1 292 ? -33.958 -0.608 43.995 1.00 93.88 292 LEU A O 1
ATOM 2315 N N . GLN A 1 293 ? -34.231 0.905 42.345 1.00 92.19 293 GLN A N 1
ATOM 2316 C CA . GLN A 1 293 ? -34.756 2.006 43.169 1.00 92.19 293 GLN A CA 1
ATOM 2317 C C . GLN A 1 293 ? -36.244 2.329 42.935 1.00 92.19 293 GLN A C 1
ATOM 2319 O O . GLN A 1 293 ? -36.761 3.261 43.549 1.00 92.19 293 GLN A O 1
ATOM 2324 N N . GLY A 1 294 ? -36.922 1.604 42.044 1.00 88.75 294 GLY A N 1
ATOM 2325 C CA . GLY A 1 294 ? -38.310 1.873 41.663 1.00 88.75 294 GLY A CA 1
ATOM 2326 C C . GLY A 1 294 ? -39.350 1.487 42.722 1.00 88.75 294 GLY A C 1
ATOM 2327 O O . GLY A 1 294 ? -39.021 1.093 43.839 1.00 88.75 294 GLY A O 1
ATOM 2328 N N . ASP A 1 295 ? -40.631 1.550 42.340 1.00 85.19 295 ASP A N 1
ATOM 2329 C CA . ASP A 1 295 ? -41.778 1.287 43.231 1.00 85.19 295 ASP A CA 1
ATOM 2330 C C . ASP A 1 295 ? -41.782 -0.132 43.827 1.00 85.19 295 ASP A C 1
ATOM 2332 O O . ASP A 1 295 ? -42.287 -0.359 44.925 1.00 85.19 295 ASP A O 1
ATOM 2336 N N . THR A 1 296 ? -41.212 -1.099 43.103 1.00 89.62 296 THR A N 1
ATOM 2337 C CA . THR A 1 296 ? -40.907 -2.448 43.603 1.00 89.62 296 THR A CA 1
ATOM 2338 C C . THR A 1 296 ? -39.392 -2.643 43.532 1.00 89.62 296 THR A C 1
ATOM 2340 O O . THR A 1 296 ? -38.900 -3.178 42.539 1.00 89.62 296 THR A O 1
ATOM 2343 N N . PRO A 1 297 ? -38.634 -2.151 44.527 1.00 90.00 297 PRO A N 1
ATOM 2344 C CA . PRO A 1 297 ? -37.188 -2.043 44.413 1.00 90.00 297 PRO A CA 1
ATOM 2345 C C . PRO A 1 297 ? -36.532 -3.421 44.437 1.00 90.00 297 PRO A C 1
ATOM 2347 O O . PRO A 1 297 ? -36.769 -4.223 45.342 1.00 90.00 297 PRO A O 1
ATOM 2350 N N . GLU A 1 298 ? -35.652 -3.671 43.470 1.00 94.06 298 GLU A N 1
ATOM 2351 C CA . GLU A 1 298 ? -34.847 -4.896 43.418 1.00 94.06 298 GLU A CA 1
ATOM 2352 C C . GLU A 1 298 ? -33.605 -4.833 44.328 1.00 94.06 298 GLU A C 1
ATOM 2354 O O . GLU A 1 298 ? -32.979 -5.861 44.576 1.00 94.06 298 GLU A O 1
ATOM 2359 N N . ALA A 1 299 ? -33.264 -3.666 44.896 1.00 91.62 299 ALA A N 1
ATOM 2360 C CA . ALA A 1 299 ? -32.101 -3.493 45.777 1.00 91.62 299 ALA A CA 1
ATOM 2361 C C . ALA A 1 299 ? -31.980 -4.519 46.929 1.00 91.62 299 ALA A C 1
ATOM 2363 O O . ALA A 1 299 ? -30.860 -4.970 47.186 1.00 91.62 299 ALA A O 1
ATOM 2364 N N . PRO A 1 300 ? -33.066 -4.970 47.597 1.00 91.44 300 PRO A N 1
ATOM 2365 C CA . PRO A 1 300 ? -32.973 -6.016 48.617 1.00 91.44 300 PRO A CA 1
ATOM 2366 C C . PRO A 1 300 ? -32.418 -7.354 48.101 1.00 91.44 300 PRO A C 1
ATOM 2368 O O . PRO A 1 300 ? -31.887 -8.126 48.892 1.00 91.44 300 PRO A O 1
ATOM 2371 N N . LEU A 1 301 ? -32.496 -7.638 46.793 1.00 91.81 301 LEU A N 1
ATOM 2372 C CA . LEU A 1 301 ? -31.920 -8.848 46.188 1.00 91.81 301 LEU A CA 1
ATOM 2373 C C . LEU A 1 301 ? -30.387 -8.835 46.182 1.00 91.81 301 LEU A C 1
ATOM 2375 O O . LEU A 1 301 ? -29.774 -9.902 46.090 1.00 91.81 301 LEU A O 1
ATOM 2379 N N . LEU A 1 302 ? -29.782 -7.649 46.279 1.00 92.94 302 LEU A N 1
ATOM 2380 C CA . LEU A 1 302 ? -28.335 -7.422 46.300 1.00 92.94 302 LEU A CA 1
ATOM 2381 C C . LEU A 1 302 ? -27.783 -7.200 47.712 1.00 92.94 302 LEU A C 1
ATOM 2383 O O . LEU A 1 302 ? -26.599 -6.907 47.880 1.00 92.94 302 LEU A O 1
ATOM 2387 N N . TRP A 1 303 ? -28.625 -7.356 48.733 1.00 91.94 303 TRP A N 1
ATOM 2388 C CA . TRP A 1 303 ? -28.246 -7.194 50.127 1.00 91.94 303 TRP A CA 1
ATOM 2389 C C . TRP A 1 303 ? -28.371 -8.518 50.878 1.00 91.94 303 TRP A C 1
ATOM 2391 O O . TRP A 1 303 ? -29.430 -9.146 50.884 1.00 91.94 303 TRP A O 1
ATOM 2401 N N . ASP A 1 304 ? -27.306 -8.943 51.552 1.00 88.75 304 ASP A N 1
ATOM 2402 C CA . ASP A 1 304 ? -27.358 -10.106 52.430 1.00 88.75 304 ASP A CA 1
ATOM 2403 C C . ASP A 1 304 ? -27.923 -9.697 53.798 1.00 88.75 304 ASP A C 1
ATOM 2405 O O . ASP A 1 304 ? -27.310 -8.979 54.594 1.00 88.75 304 ASP A O 1
ATOM 2409 N N . THR A 1 305 ? -29.131 -10.179 54.087 1.00 84.94 305 THR A N 1
ATOM 2410 C CA . THR A 1 305 ? -29.843 -9.898 55.339 1.00 84.94 305 THR A CA 1
ATOM 2411 C C . THR A 1 305 ? -29.213 -10.545 56.574 1.00 84.94 305 THR A C 1
ATOM 2413 O O . THR A 1 305 ? -29.397 -10.030 57.678 1.00 84.94 305 THR A O 1
ATOM 2416 N N . TYR A 1 306 ? -28.480 -11.653 56.418 1.00 87.06 306 TYR A N 1
ATOM 2417 C CA . TYR A 1 306 ? -27.826 -12.344 57.529 1.00 87.06 306 TYR A CA 1
ATOM 2418 C C . TYR A 1 306 ? -26.519 -11.646 57.904 1.00 87.06 306 TYR A C 1
ATOM 2420 O O . TYR A 1 306 ? -26.326 -11.278 59.065 1.00 87.06 306 TYR A O 1
ATOM 2428 N N . SER A 1 307 ? -25.647 -11.405 56.921 1.00 87.50 307 SER A N 1
ATOM 2429 C CA . SER A 1 307 ? -24.364 -10.728 57.154 1.00 87.50 307 SER A CA 1
ATOM 2430 C C . SER A 1 307 ? -24.484 -9.202 57.261 1.00 87.50 307 SER A C 1
ATOM 2432 O O . SER A 1 307 ? -23.542 -8.548 57.713 1.00 87.50 307 SER A O 1
ATOM 2434 N N . LYS A 1 308 ? -25.654 -8.637 56.920 1.00 90.62 308 LYS A N 1
ATOM 2435 C CA . LYS A 1 308 ? -25.954 -7.193 56.898 1.00 90.62 308 LYS A CA 1
ATOM 2436 C C . LYS A 1 308 ? -24.967 -6.402 56.039 1.00 90.62 308 LYS A C 1
ATOM 2438 O O . LYS A 1 308 ? -24.540 -5.312 56.424 1.00 90.62 308 LYS A O 1
ATOM 2443 N N . ARG A 1 309 ? -24.584 -6.969 54.901 1.00 89.75 309 ARG A N 1
ATOM 2444 C CA . ARG A 1 309 ? -23.623 -6.396 53.956 1.00 89.75 309 ARG A CA 1
ATOM 2445 C C . ARG A 1 309 ? -24.160 -6.532 52.529 1.00 89.75 309 ARG A C 1
ATOM 2447 O O . ARG A 1 309 ? -25.039 -7.365 52.300 1.00 89.75 309 ARG A O 1
ATOM 2454 N N . PRO A 1 310 ? -23.651 -5.738 51.573 1.00 90.62 310 PRO A N 1
ATOM 2455 C CA . PRO A 1 310 ? -23.866 -6.019 50.161 1.00 90.62 310 PRO A CA 1
ATOM 2456 C C . PRO A 1 310 ? -23.439 -7.449 49.825 1.00 90.62 310 PRO A C 1
ATOM 2458 O O . PRO A 1 310 ? -22.527 -7.995 50.455 1.00 90.62 310 PRO A O 1
ATOM 2461 N N . LYS A 1 311 ? -24.089 -8.036 48.823 1.00 91.75 311 LYS A N 1
ATOM 2462 C CA . LYS A 1 311 ? -23.629 -9.283 48.210 1.00 91.75 311 LYS A CA 1
ATOM 2463 C C . LYS A 1 311 ? -22.237 -9.130 47.593 1.00 91.75 311 LYS A C 1
ATOM 2465 O O . LYS A 1 311 ? -21.767 -8.011 47.375 1.00 91.75 311 LYS A O 1
ATOM 2470 N N . SER A 1 312 ? -21.573 -10.255 47.334 1.00 89.88 312 SER A N 1
ATOM 2471 C CA . SER A 1 312 ? -20.240 -10.238 46.722 1.00 89.88 312 SER A CA 1
ATOM 2472 C C . SER A 1 312 ? -20.272 -9.670 45.296 1.00 89.88 312 SER A C 1
ATOM 2474 O O . SER A 1 312 ? -21.314 -9.669 44.639 1.00 89.88 312 SER A O 1
ATOM 2476 N N . GLU A 1 313 ? -19.120 -9.214 44.795 1.00 89.38 313 GLU A N 1
ATOM 2477 C CA . GLU A 1 313 ? -18.977 -8.759 43.401 1.00 89.38 313 GLU A CA 1
ATOM 2478 C C . GLU A 1 313 ? -19.378 -9.853 42.402 1.00 89.38 313 GLU A C 1
ATOM 2480 O O . GLU A 1 313 ? -20.025 -9.559 41.400 1.00 89.38 313 GLU A O 1
ATOM 2485 N N . ASP A 1 314 ? -19.108 -11.123 42.721 1.00 88.00 314 ASP A N 1
ATOM 2486 C CA . ASP A 1 314 ? -19.541 -12.272 41.921 1.00 88.00 314 ASP A CA 1
ATOM 2487 C C . ASP A 1 314 ? -21.071 -12.398 41.860 1.00 88.00 314 ASP A C 1
ATOM 2489 O O . ASP A 1 314 ? -21.644 -12.564 40.784 1.00 88.00 314 ASP A O 1
ATOM 2493 N N . GLU A 1 315 ? -21.753 -12.287 43.002 1.00 90.69 315 GLU A N 1
ATOM 2494 C CA . GLU A 1 315 ? -23.216 -12.365 43.063 1.00 90.69 315 GLU A CA 1
ATOM 2495 C C . GLU A 1 315 ? -23.889 -11.153 42.399 1.00 90.69 315 GLU A C 1
ATOM 2497 O O . GLU A 1 315 ? -24.951 -11.281 41.782 1.00 90.69 315 GLU A O 1
ATOM 2502 N N . ILE A 1 316 ? -23.277 -9.972 42.514 1.00 92.19 316 ILE A N 1
ATOM 2503 C CA . ILE A 1 316 ? -23.720 -8.762 41.814 1.00 92.19 316 ILE A CA 1
ATOM 2504 C C . ILE A 1 316 ? -23.524 -8.936 40.308 1.00 92.19 316 ILE A C 1
ATOM 2506 O O . ILE A 1 316 ? -24.433 -8.623 39.541 1.00 92.19 316 ILE A O 1
ATOM 2510 N N . SER A 1 317 ? -22.392 -9.492 39.878 1.00 91.81 317 SER A N 1
ATOM 2511 C CA . SER A 1 317 ? -22.120 -9.802 38.472 1.00 91.81 317 SER A CA 1
ATOM 2512 C C . SER A 1 317 ? -23.139 -10.786 37.905 1.00 91.81 317 SER A C 1
ATOM 2514 O O . SER A 1 317 ? -23.644 -10.576 36.804 1.00 91.81 317 SER A O 1
ATOM 2516 N N . ASP A 1 318 ? -23.517 -11.818 38.661 1.00 91.44 318 ASP A N 1
ATOM 2517 C CA . ASP A 1 318 ? -24.556 -12.768 38.249 1.00 91.44 318 ASP A CA 1
ATOM 2518 C C . ASP A 1 318 ? -25.930 -12.093 38.101 1.00 91.44 318 ASP A C 1
ATOM 2520 O O . ASP A 1 318 ? -26.658 -12.352 37.134 1.00 91.44 318 ASP A O 1
ATOM 2524 N N . TYR A 1 319 ? -26.288 -11.189 39.020 1.00 94.19 319 TYR A N 1
ATOM 2525 C CA . TYR A 1 319 ? -27.510 -10.390 38.904 1.00 94.19 319 TYR A CA 1
ATOM 2526 C C . TYR A 1 319 ? -27.478 -9.483 37.665 1.00 94.19 319 TYR A C 1
ATOM 2528 O O . TYR A 1 319 ? -28.421 -9.501 36.867 1.00 94.19 319 TYR A O 1
ATOM 2536 N N . LEU A 1 320 ? -26.385 -8.737 37.471 1.00 94.75 320 LEU A N 1
ATOM 2537 C CA . LEU A 1 320 ? -26.200 -7.852 36.322 1.00 94.75 320 LEU A CA 1
ATOM 2538 C C . LEU A 1 320 ? -26.264 -8.633 35.012 1.00 94.75 320 LEU A C 1
ATOM 2540 O O . LEU A 1 320 ? -26.988 -8.228 34.108 1.00 94.75 320 LEU A O 1
ATOM 2544 N N . ARG A 1 321 ? -25.600 -9.789 34.927 1.00 93.88 321 ARG A N 1
ATOM 2545 C CA . ARG A 1 321 ? -25.651 -10.676 33.760 1.00 93.88 321 ARG A CA 1
ATOM 2546 C C . ARG A 1 321 ? -27.082 -11.043 33.391 1.00 93.88 321 ARG A C 1
ATOM 2548 O O . ARG A 1 321 ? -27.472 -10.899 32.236 1.00 93.88 321 ARG A O 1
ATOM 2555 N N . ASN A 1 322 ? -27.873 -11.485 34.366 1.00 92.62 322 ASN A N 1
ATOM 2556 C CA . ASN A 1 322 ? -29.255 -11.892 34.123 1.00 92.62 322 ASN A CA 1
ATOM 2557 C C . ASN A 1 322 ? -30.133 -10.715 33.678 1.00 92.62 322 ASN A C 1
ATOM 2559 O O . ASN A 1 322 ? -30.944 -10.874 32.768 1.00 92.62 322 ASN A O 1
ATOM 2563 N N . ARG A 1 323 ? -29.965 -9.527 34.274 1.00 94.19 323 ARG A N 1
ATOM 2564 C CA . ARG A 1 323 ? -30.711 -8.326 33.865 1.00 94.19 323 ARG A CA 1
ATOM 2565 C C . ARG A 1 323 ? -30.308 -7.834 32.479 1.00 94.19 323 ARG A C 1
ATOM 2567 O O . ARG A 1 323 ? -31.175 -7.571 31.651 1.00 94.19 323 ARG A O 1
ATOM 2574 N N . LEU A 1 324 ? -29.008 -7.739 32.217 1.00 93.31 324 LEU A N 1
ATOM 2575 C CA . LEU A 1 324 ? -28.476 -7.277 30.939 1.00 93.31 324 LEU A CA 1
ATOM 2576 C C . LEU A 1 324 ? -28.837 -8.233 29.803 1.00 93.31 324 LEU A C 1
ATOM 2578 O O . LEU A 1 324 ? -29.175 -7.760 28.728 1.00 93.31 324 LEU A O 1
ATOM 2582 N N . GLN A 1 325 ? -28.853 -9.550 30.039 1.00 92.62 325 GLN A N 1
ATOM 2583 C CA . GLN A 1 325 ? -29.265 -10.530 29.028 1.00 92.62 325 GLN A CA 1
ATOM 2584 C C . GLN A 1 325 ? -30.726 -10.355 28.586 1.00 92.62 325 GLN A C 1
ATOM 2586 O O . GLN A 1 325 ? -31.055 -10.674 27.445 1.00 92.62 325 GLN A O 1
ATOM 2591 N N . VAL A 1 326 ? -31.596 -9.871 29.479 1.00 90.25 326 VAL A N 1
ATOM 2592 C CA . VAL A 1 326 ? -33.003 -9.578 29.166 1.00 90.25 326 VAL A CA 1
ATOM 2593 C C . VAL A 1 326 ? -33.142 -8.250 28.423 1.00 90.25 326 VAL A C 1
ATOM 2595 O O . VAL A 1 326 ? -33.952 -8.154 27.511 1.00 90.25 326 VAL A O 1
ATOM 2598 N N . ILE A 1 327 ? -32.378 -7.225 28.809 1.00 90.06 327 ILE A N 1
ATOM 2599 C CA . ILE A 1 327 ? -32.499 -5.879 28.224 1.00 90.06 327 ILE A CA 1
ATOM 2600 C C . ILE A 1 327 ? -31.813 -5.798 26.853 1.00 90.06 327 ILE A C 1
ATOM 2602 O O . ILE A 1 327 ? -32.348 -5.200 25.922 1.00 90.06 327 ILE A O 1
ATOM 2606 N N . LEU A 1 328 ? -30.626 -6.391 26.721 1.00 88.50 328 LEU A N 1
ATOM 2607 C CA . LEU A 1 328 ? -29.824 -6.386 25.498 1.00 88.50 328 LEU A CA 1
ATOM 2608 C C . LEU A 1 328 ? -30.200 -7.572 24.604 1.00 88.50 328 LEU A C 1
ATOM 2610 O O . LEU A 1 328 ? -29.389 -8.465 24.347 1.00 88.50 328 LEU A O 1
ATOM 2614 N N . GLU A 1 329 ? -31.447 -7.587 24.133 1.00 79.00 329 GLU A N 1
ATOM 2615 C CA . GLU A 1 329 ? -31.916 -8.587 23.172 1.00 79.00 329 GLU A CA 1
ATOM 2616 C C . GLU A 1 329 ? -31.007 -8.603 21.926 1.00 79.00 329 GLU A C 1
ATOM 2618 O O . GLU A 1 329 ? -30.769 -7.574 21.295 1.00 79.00 329 GLU A O 1
ATOM 2623 N N . GLY A 1 330 ? -30.465 -9.777 21.583 1.00 78.94 330 GLY A N 1
ATOM 2624 C CA . GLY A 1 330 ? -29.540 -9.953 20.453 1.00 78.94 330 GLY A CA 1
ATOM 2625 C C . GLY A 1 330 ? -28.048 -9.862 20.802 1.00 78.94 330 GLY A C 1
ATOM 2626 O O . GLY A 1 330 ? -27.219 -10.209 19.961 1.00 78.94 330 GLY A O 1
ATOM 2627 N N . ALA A 1 331 ? -27.696 -9.477 22.032 1.00 85.94 331 ALA A N 1
ATOM 2628 C CA . ALA A 1 331 ? -26.350 -9.648 22.575 1.00 85.94 331 ALA A CA 1
ATOM 2629 C C . ALA A 1 331 ? -26.284 -10.874 23.502 1.00 85.94 331 ALA A C 1
ATOM 2631 O O . ALA A 1 331 ? -27.274 -11.281 24.119 1.00 85.94 331 ALA A O 1
ATOM 2632 N N . VAL A 1 332 ? -25.098 -11.464 23.617 1.00 86.69 332 VAL A N 1
ATOM 2633 C CA . VAL A 1 332 ? -24.811 -12.546 24.560 1.00 86.69 332 VAL A CA 1
ATOM 2634 C C . VAL A 1 332 ? -24.047 -11.959 25.738 1.00 86.69 332 VAL A C 1
ATOM 2636 O O . VAL A 1 332 ? -22.965 -11.404 25.558 1.00 86.69 332 VAL A O 1
ATOM 2639 N N . VAL A 1 333 ? -24.602 -12.081 26.945 1.00 89.88 333 VAL A N 1
ATOM 2640 C CA . VAL A 1 333 ? -23.963 -11.611 28.181 1.00 89.88 333 VAL A CA 1
ATOM 2641 C C . VAL A 1 333 ? -23.392 -12.807 28.931 1.00 89.88 333 VAL A C 1
ATOM 2643 O O . VAL A 1 333 ? -24.099 -13.571 29.593 1.00 89.88 333 VAL A O 1
ATOM 2646 N N . ASN A 1 334 ? -22.081 -12.970 28.829 1.00 86.50 334 ASN A N 1
ATOM 2647 C CA . ASN A 1 334 ? -21.350 -14.069 29.430 1.00 86.50 334 ASN A CA 1
ATOM 2648 C C . ASN A 1 334 ? -20.784 -13.674 30.800 1.00 86.50 334 ASN A C 1
ATOM 2650 O O . ASN A 1 334 ? -20.260 -12.579 30.991 1.00 86.50 334 ASN A O 1
ATOM 2654 N N . ARG A 1 335 ? -20.868 -14.619 31.743 1.00 84.31 335 ARG A N 1
ATOM 2655 C CA . ARG A 1 335 ? -19.945 -14.698 32.885 1.00 84.31 335 ARG A CA 1
ATOM 2656 C C . ARG A 1 335 ? -18.794 -15.570 32.421 1.00 84.31 335 ARG A C 1
ATOM 2658 O O . ARG A 1 335 ? -19.056 -16.614 31.816 1.00 84.31 335 ARG A O 1
ATOM 2665 N N . GLU A 1 336 ? -17.556 -15.204 32.700 1.00 62.59 336 GLU A N 1
ATOM 2666 C CA . GLU A 1 336 ? -16.461 -16.136 32.460 1.00 62.59 336 GLU A CA 1
ATOM 2667 C C . GLU A 1 336 ? -16.548 -17.308 33.442 1.00 62.59 336 GLU A C 1
ATOM 2669 O O . GLU A 1 336 ? -16.274 -17.194 34.636 1.00 62.59 336 GLU A O 1
ATOM 2674 N N . VAL A 1 337 ? -16.987 -18.464 32.943 1.00 45.41 337 VAL A N 1
ATOM 2675 C CA . VAL A 1 337 ? -17.054 -19.693 33.732 1.00 45.41 337 VAL A CA 1
ATOM 2676 C C . VAL A 1 337 ? -15.643 -20.271 33.835 1.00 45.41 337 VAL A C 1
ATOM 2678 O O . VAL A 1 337 ? -15.036 -20.600 32.817 1.00 45.41 337 VAL A O 1
ATOM 2681 N N . GLN A 1 338 ? -15.139 -20.474 35.059 1.00 41.81 338 GLN A N 1
ATOM 2682 C CA . GLN A 1 338 ? -13.984 -21.342 35.318 1.00 41.81 338 GLN A CA 1
ATOM 2683 C C . GLN A 1 338 ? -14.298 -22.782 34.872 1.00 41.81 338 GLN A C 1
ATOM 2685 O O . GLN A 1 338 ? -14.691 -23.627 35.677 1.00 41.81 338 GLN A O 1
ATOM 2690 N N . VAL A 1 339 ? -14.108 -23.109 33.596 1.00 35.84 339 VAL A N 1
ATOM 2691 C CA . VAL A 1 339 ? -14.092 -24.502 33.140 1.00 35.84 339 VAL A CA 1
ATOM 2692 C C . VAL A 1 339 ? -12.635 -24.916 32.969 1.00 35.84 339 VAL A C 1
ATOM 2694 O O . VAL A 1 339 ? -12.015 -24.652 31.951 1.00 35.84 339 VAL A O 1
ATOM 2697 N N . ARG A 1 340 ? -12.094 -25.506 34.043 1.00 29.48 340 ARG A N 1
ATOM 2698 C CA . ARG A 1 340 ? -10.846 -26.289 34.154 1.00 29.48 340 ARG A CA 1
ATOM 2699 C C . ARG A 1 340 ? -9.891 -26.292 32.941 1.00 29.48 340 ARG A C 1
ATOM 2701 O O . ARG A 1 340 ? -10.180 -26.893 31.912 1.00 29.48 340 ARG A O 1
ATOM 2708 N N . ASN A 1 341 ? -8.680 -25.790 33.206 1.00 40.22 341 ASN A N 1
ATOM 2709 C CA . ASN A 1 341 ? -7.406 -26.045 32.522 1.00 40.22 341 ASN A CA 1
ATOM 2710 C C . ASN A 1 341 ? -7.352 -27.337 31.688 1.00 40.22 341 ASN A C 1
ATOM 2712 O O . ASN A 1 341 ? -7.389 -28.436 32.248 1.00 40.22 341 ASN A O 1
ATOM 2716 N N . ASN A 1 342 ? -7.090 -27.196 30.385 1.00 29.98 342 ASN A N 1
ATOM 2717 C CA . ASN A 1 342 ? -6.320 -28.188 29.640 1.00 29.98 342 ASN A CA 1
ATOM 2718 C C . ASN A 1 342 ? -5.538 -27.555 28.465 1.00 29.98 342 ASN A C 1
ATOM 2720 O O . ASN A 1 342 ? -6.057 -27.420 27.364 1.00 29.98 342 ASN A O 1
ATOM 2724 N N . ARG A 1 343 ? -4.247 -27.310 28.752 1.00 31.16 343 ARG A N 1
ATOM 2725 C CA . ARG A 1 343 ? -3.046 -27.274 27.883 1.00 31.16 343 ARG A CA 1
ATOM 2726 C C . ARG A 1 343 ? -2.612 -25.992 27.144 1.00 31.16 343 ARG A C 1
ATOM 2728 O O . ARG A 1 343 ? -3.288 -25.487 26.264 1.00 31.16 343 ARG A O 1
ATOM 2735 N N . GLU A 1 344 ? -1.376 -25.616 27.513 1.00 37.38 344 GLU A N 1
ATOM 2736 C CA . GLU A 1 344 ? -0.207 -25.159 26.734 1.00 37.38 344 GLU A CA 1
ATOM 2737 C C . GLU A 1 344 ? -0.454 -24.202 25.555 1.00 37.38 344 GLU A C 1
ATOM 2739 O O . GLU A 1 344 ? -0.575 -24.635 24.414 1.00 37.38 344 GLU A O 1
ATOM 2744 N N . HIS A 1 345 ? -0.334 -22.902 25.857 1.00 35.44 345 HIS A N 1
ATOM 2745 C CA . HIS A 1 345 ? -0.388 -21.714 24.983 1.00 35.44 345 HIS A CA 1
ATOM 2746 C C . HIS A 1 345 ? -1.782 -21.100 24.810 1.00 35.44 345 HIS A C 1
ATOM 2748 O O . HIS A 1 345 ? -2.470 -21.302 23.815 1.00 35.44 345 HIS A O 1
ATOM 2754 N N . GLY A 1 346 ? -2.154 -20.277 25.789 1.00 33.72 346 GLY A N 1
ATOM 2755 C CA . GLY A 1 346 ? -3.300 -19.376 25.722 1.00 33.72 346 GLY A CA 1
ATOM 2756 C C . GLY A 1 346 ? -3.711 -18.968 27.127 1.00 33.72 346 GLY A C 1
ATOM 2757 O O . GLY A 1 346 ? -4.237 -19.793 27.873 1.00 33.72 346 GLY A O 1
ATOM 2758 N N . ILE A 1 347 ? -3.416 -17.730 27.520 1.00 34.25 347 ILE A N 1
ATOM 2759 C CA . ILE A 1 347 ? -3.851 -17.195 28.809 1.00 34.25 347 ILE A CA 1
ATOM 2760 C C . ILE A 1 347 ? -5.366 -16.974 28.697 1.00 34.25 347 ILE A C 1
ATOM 2762 O O . ILE A 1 347 ? -5.827 -16.136 27.931 1.00 34.25 347 ILE A O 1
ATOM 2766 N N . GLY A 1 348 ? -6.155 -17.807 29.376 1.00 39.88 348 GLY A N 1
ATOM 2767 C CA . GLY A 1 348 ? -7.580 -17.549 29.580 1.00 39.88 348 GLY A CA 1
ATOM 2768 C C . GLY A 1 348 ? -7.724 -16.569 30.741 1.00 39.88 348 GLY A C 1
ATOM 2769 O O . GLY A 1 348 ? -7.470 -16.953 31.884 1.00 39.88 348 GLY A O 1
ATOM 2770 N N . GLU A 1 349 ? -8.059 -15.314 30.445 1.00 53.09 349 GLU A N 1
ATOM 2771 C CA . GLU A 1 349 ? -7.958 -14.171 31.367 1.00 53.09 349 GLU A CA 1
ATOM 2772 C C . GLU A 1 349 ? -9.327 -13.615 31.776 1.00 53.09 349 GLU A C 1
ATOM 2774 O O . GLU A 1 349 ? -10.147 -13.317 30.917 1.00 53.09 349 GLU A O 1
ATOM 2779 N N . ARG A 1 350 ? -9.520 -13.441 33.096 1.00 59.22 350 ARG A N 1
ATOM 2780 C CA . ARG A 1 350 ? -10.795 -13.184 33.795 1.00 59.22 350 ARG A CA 1
ATOM 2781 C C . ARG A 1 350 ? -11.313 -11.751 33.608 1.00 59.22 350 ARG A C 1
ATOM 2783 O O . ARG A 1 350 ? -10.713 -10.812 34.121 1.00 59.22 350 ARG A O 1
ATOM 2790 N N . THR A 1 351 ? -12.447 -11.578 32.931 1.00 66.25 351 THR A N 1
ATOM 2791 C CA . THR A 1 351 ? -13.348 -10.411 33.073 1.00 66.25 351 THR A CA 1
ATOM 2792 C C . THR A 1 351 ? -14.606 -10.806 33.842 1.00 66.25 351 THR A C 1
ATOM 2794 O O . THR A 1 351 ? -15.105 -11.923 33.673 1.00 66.25 351 THR A O 1
ATOM 2797 N N . ASP A 1 352 ? -15.143 -9.914 34.684 1.00 82.00 352 ASP A N 1
ATOM 2798 C CA . ASP A 1 352 ? -16.380 -10.213 35.417 1.00 82.00 352 ASP A CA 1
ATOM 2799 C C . ASP A 1 352 ? -17.558 -10.454 34.474 1.00 82.00 352 ASP A C 1
ATOM 2801 O O . ASP A 1 352 ? -18.322 -11.409 34.641 1.00 82.00 352 ASP A O 1
ATOM 2805 N N . LEU A 1 353 ? -17.705 -9.617 33.454 1.00 88.88 353 LEU A N 1
ATOM 2806 C CA . LEU A 1 353 ? -18.729 -9.759 32.435 1.00 88.88 353 LEU A CA 1
ATOM 2807 C C . LEU A 1 353 ? -18.132 -9.512 31.056 1.00 88.88 353 LEU A C 1
ATOM 2809 O O . LEU A 1 353 ? -17.323 -8.611 30.848 1.00 88.88 353 LEU A O 1
ATOM 2813 N N . ARG A 1 354 ? -18.612 -10.280 30.084 1.00 90.88 354 ARG A N 1
ATOM 2814 C CA . ARG A 1 354 ? -18.282 -10.093 28.676 1.00 90.88 354 ARG A CA 1
ATOM 2815 C C . ARG A 1 354 ? -19.561 -10.044 27.864 1.00 90.88 354 ARG A C 1
ATOM 2817 O O . ARG A 1 354 ? -20.331 -11.003 27.866 1.00 90.88 354 ARG A O 1
ATOM 2824 N N . ILE A 1 355 ? -19.779 -8.934 27.168 1.00 90.56 355 ILE A N 1
ATOM 2825 C CA . ILE A 1 355 ? -20.919 -8.771 26.268 1.00 90.56 355 ILE A CA 1
ATOM 2826 C C . ILE A 1 355 ? -20.428 -8.920 24.834 1.00 90.56 355 ILE A C 1
ATOM 2828 O O . ILE A 1 355 ? -19.579 -8.151 24.388 1.00 90.56 355 ILE A O 1
ATOM 2832 N N . ASP A 1 356 ? -20.977 -9.897 24.122 1.00 90.19 356 ASP A N 1
ATOM 2833 C CA . ASP A 1 356 ? -20.700 -10.142 22.712 1.00 90.19 356 ASP A CA 1
ATOM 2834 C C . ASP A 1 356 ? -21.931 -9.757 21.879 1.00 90.19 356 ASP A C 1
ATOM 2836 O O . ASP A 1 356 ? -23.040 -10.228 22.138 1.00 90.19 356 ASP A O 1
ATOM 2840 N N . ALA A 1 357 ? -21.747 -8.925 20.857 1.00 89.19 357 ALA A N 1
ATOM 2841 C CA . ALA A 1 357 ? -22.786 -8.589 19.886 1.00 89.19 357 ALA A CA 1
ATOM 2842 C C . ALA A 1 357 ? -22.334 -8.939 18.467 1.00 89.19 357 ALA A C 1
ATOM 2844 O O . ALA A 1 357 ? -21.165 -8.780 18.109 1.00 89.19 357 ALA A O 1
ATOM 2845 N N . ILE A 1 358 ? -23.265 -9.401 17.635 1.00 81.94 358 ILE A N 1
ATOM 2846 C CA . ILE A 1 358 ? -22.984 -9.659 16.223 1.00 81.94 358 ILE A CA 1
ATOM 2847 C C . ILE A 1 358 ? -22.979 -8.312 15.499 1.00 81.94 358 ILE A C 1
ATOM 2849 O O . ILE A 1 358 ? -24.003 -7.639 15.418 1.00 81.94 358 ILE A O 1
ATOM 2853 N N . GLY A 1 359 ? -21.811 -7.909 15.001 1.00 74.00 359 GLY A N 1
ATOM 2854 C CA . GLY A 1 359 ? -21.691 -6.725 14.160 1.00 74.00 359 GLY A CA 1
ATOM 2855 C C . GLY A 1 359 ? -22.259 -6.955 12.750 1.00 74.00 359 GLY A C 1
ATOM 2856 O O . GLY A 1 359 ? -22.543 -8.087 12.361 1.00 74.00 359 GLY A O 1
ATOM 2857 N N . PRO A 1 360 ? -22.357 -5.900 11.924 1.00 67.75 360 PRO A N 1
ATOM 2858 C CA . PRO A 1 360 ? -22.850 -5.981 10.546 1.00 67.75 360 PRO A CA 1
ATOM 2859 C C . PRO A 1 360 ? -21.942 -6.804 9.620 1.00 67.75 360 PRO A C 1
ATOM 2861 O O . PRO A 1 360 ? -22.292 -7.037 8.461 1.00 67.75 360 PRO A O 1
ATOM 2864 N N . ASP A 1 361 ? -20.757 -7.197 10.091 1.00 70.12 361 ASP A N 1
ATOM 2865 C CA . ASP A 1 361 ? -19.847 -8.075 9.378 1.00 70.12 361 ASP A CA 1
ATOM 2866 C C . ASP A 1 361 ? -19.570 -9.359 10.153 1.00 70.12 361 ASP A C 1
ATOM 2868 O O . ASP A 1 361 ? -18.711 -9.399 11.030 1.00 70.12 361 ASP A O 1
ATOM 2872 N N . ALA A 1 362 ? -20.272 -10.433 9.790 1.00 64.50 362 ALA A N 1
ATOM 2873 C CA . ALA A 1 362 ? -20.109 -11.736 10.430 1.00 64.50 362 ALA A CA 1
ATOM 2874 C C . ALA A 1 362 ? -18.682 -12.304 10.285 1.00 64.50 362 ALA A C 1
ATOM 2876 O O . ALA A 1 362 ? -18.270 -13.126 11.101 1.00 64.50 362 ALA A O 1
ATOM 2877 N N . THR A 1 363 ? -17.912 -11.862 9.280 1.00 64.88 363 THR A N 1
ATOM 2878 C CA . THR A 1 363 ? -16.516 -12.284 9.080 1.00 64.88 363 THR A CA 1
ATOM 2879 C C . THR A 1 363 ? -15.513 -11.564 9.978 1.00 64.88 363 THR A C 1
ATOM 2881 O O . THR A 1 363 ? -14.435 -12.101 10.208 1.00 64.88 363 THR A O 1
ATOM 2884 N N . ALA A 1 364 ? -15.856 -10.388 10.515 1.00 66.81 364 ALA A N 1
ATOM 2885 C CA . ALA A 1 364 ? -14.979 -9.611 11.396 1.00 66.81 364 ALA A CA 1
ATOM 2886 C C . ALA A 1 364 ? -14.973 -10.116 12.853 1.00 66.81 364 ALA A C 1
ATOM 2888 O O . ALA A 1 364 ? -14.203 -9.625 13.675 1.00 66.81 364 ALA A O 1
ATOM 2889 N N . GLY A 1 365 ? -15.814 -11.106 13.172 1.00 72.06 365 GLY A N 1
ATOM 2890 C CA . GLY A 1 365 ? -16.018 -11.590 14.534 1.00 72.06 365 GLY A CA 1
ATOM 2891 C C . GLY A 1 365 ? -16.990 -10.717 15.343 1.00 72.06 365 GLY A C 1
ATOM 2892 O O . GLY A 1 365 ? -17.489 -9.701 14.853 1.00 72.06 365 GLY A O 1
ATOM 2893 N N . PRO A 1 366 ? -17.325 -11.134 16.575 1.00 83.38 366 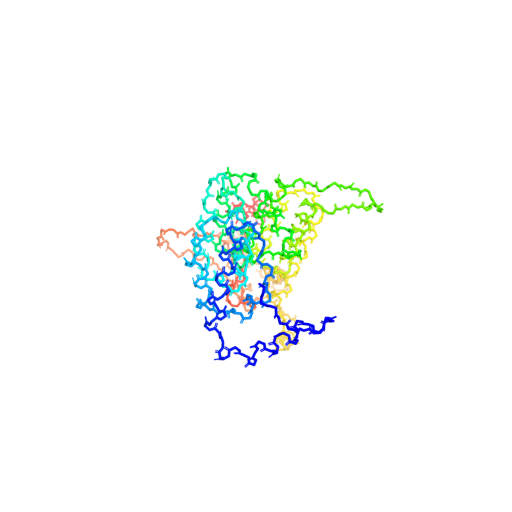PRO A N 1
ATOM 2894 C CA . PRO A 1 366 ? -18.243 -10.389 17.427 1.00 83.38 366 PRO A CA 1
ATOM 2895 C C . PRO A 1 366 ? -17.614 -9.080 17.920 1.00 83.38 366 PRO A C 1
ATOM 2897 O O . PRO A 1 366 ? -16.418 -9.005 18.197 1.00 83.38 366 PRO A O 1
ATOM 2900 N N . ILE A 1 367 ? -18.448 -8.058 18.094 1.00 87.50 367 ILE A N 1
ATOM 2901 C CA . ILE A 1 367 ? -18.098 -6.847 18.834 1.00 87.50 367 ILE A CA 1
ATOM 2902 C C . ILE A 1 367 ? -18.128 -7.215 20.316 1.00 87.50 367 ILE A C 1
ATOM 2904 O O . ILE A 1 367 ? -19.170 -7.625 20.825 1.00 87.50 367 ILE A O 1
ATOM 2908 N N . VAL A 1 368 ? -16.991 -7.070 20.994 1.00 89.38 368 VAL A N 1
ATOM 2909 C CA . VAL A 1 368 ? -16.819 -7.488 22.390 1.00 89.38 368 VAL A CA 1
ATOM 2910 C C . VAL A 1 368 ? -16.706 -6.269 23.296 1.00 89.38 368 VAL A C 1
ATOM 2912 O O . VAL A 1 368 ? -15.951 -5.340 23.004 1.00 89.38 368 VAL A O 1
ATOM 2915 N N . LEU A 1 369 ? -17.425 -6.290 24.416 1.00 90.31 369 LEU A N 1
ATOM 2916 C CA . LEU A 1 369 ? -17.289 -5.330 25.506 1.00 90.31 369 LEU A CA 1
ATOM 2917 C C . LEU A 1 369 ? -16.973 -6.077 26.814 1.00 90.31 369 LEU A C 1
ATOM 2919 O O . LEU A 1 369 ? -17.881 -6.681 27.396 1.00 90.31 369 LEU A O 1
ATOM 2923 N N . PRO A 1 370 ? -15.710 -6.058 27.278 1.00 88.88 370 PRO A N 1
ATOM 2924 C CA . PRO A 1 370 ? -15.363 -6.529 28.612 1.00 88.88 370 PRO A CA 1
ATOM 2925 C C . PRO A 1 370 ? -15.812 -5.513 29.670 1.00 88.88 370 PRO A C 1
ATOM 2927 O O . PRO A 1 370 ? -15.736 -4.300 29.457 1.00 88.88 370 PRO A O 1
ATOM 2930 N N . ILE A 1 371 ? -16.288 -6.009 30.808 1.00 88.25 371 ILE A N 1
ATOM 2931 C CA . ILE A 1 371 ? -16.785 -5.215 31.931 1.00 88.25 371 ILE A CA 1
ATOM 2932 C C . ILE A 1 371 ? -16.240 -5.822 33.223 1.00 88.25 371 ILE A C 1
ATOM 2934 O O . ILE A 1 371 ? -16.390 -7.019 33.463 1.00 88.25 371 ILE A O 1
ATOM 2938 N N . GLU A 1 372 ? -15.655 -4.969 34.057 1.00 89.38 372 GLU A N 1
ATOM 2939 C CA . GLU A 1 372 ? -15.266 -5.286 35.431 1.00 89.38 372 GLU A CA 1
ATOM 2940 C C . GLU A 1 372 ? -16.306 -4.703 36.395 1.00 89.38 372 GLU A C 1
ATOM 2942 O O . GLU A 1 372 ? -16.775 -3.574 36.205 1.00 89.38 372 GLU A O 1
ATOM 2947 N N . VAL A 1 373 ? -16.686 -5.466 37.419 1.00 89.38 373 VAL A N 1
ATOM 2948 C CA . VAL A 1 373 ? -17.695 -5.088 38.409 1.00 89.38 373 VAL A CA 1
ATOM 2949 C C . VAL A 1 373 ? -17.008 -4.890 39.754 1.00 89.38 373 VAL A C 1
ATOM 2951 O O . VAL A 1 373 ? -16.503 -5.824 40.364 1.00 89.38 373 VAL A O 1
ATOM 2954 N N . LYS A 1 374 ? -17.039 -3.656 40.264 1.00 89.31 374 LYS A N 1
ATOM 2955 C CA . LYS A 1 374 ? -16.469 -3.321 41.573 1.00 89.31 374 LYS A CA 1
ATOM 2956 C C . LYS A 1 374 ? -17.498 -2.715 42.506 1.00 89.31 374 LYS A C 1
ATOM 2958 O O . LYS A 1 374 ? -18.277 -1.839 42.123 1.00 89.31 374 LYS A O 1
ATOM 2963 N N . GLY A 1 375 ? -17.487 -3.178 43.751 1.00 88.44 375 GLY A N 1
ATOM 2964 C CA . GLY A 1 375 ? -18.278 -2.586 44.818 1.00 88.44 375 GLY A CA 1
ATOM 2965 C C . GLY A 1 375 ? -17.770 -1.188 45.161 1.00 88.44 375 GLY A C 1
ATOM 2966 O O . GLY A 1 375 ? -16.568 -0.963 45.272 1.00 88.44 375 GLY A O 1
ATOM 2967 N N . CYS A 1 376 ? -18.676 -0.243 45.422 1.00 86.12 376 CYS A N 1
ATOM 2968 C CA . CYS A 1 376 ? -18.302 1.120 45.829 1.00 86.12 376 CYS A CA 1
ATOM 2969 C C . CYS A 1 376 ? -17.620 1.207 47.210 1.00 86.12 376 CYS A C 1
ATOM 2971 O O . CYS A 1 376 ? -17.237 2.287 47.648 1.00 86.12 376 CYS A O 1
ATOM 2973 N N . TRP A 1 377 ? -17.503 0.076 47.907 1.00 84.75 377 TRP A N 1
ATOM 2974 C CA . TRP A 1 377 ? -16.810 -0.092 49.182 1.00 84.75 377 TRP A CA 1
ATOM 2975 C C . TRP A 1 377 ? -15.382 -0.636 49.026 1.00 84.75 377 TRP A C 1
ATOM 2977 O O . TRP A 1 377 ? -14.751 -0.932 50.039 1.00 84.75 377 TRP A O 1
ATOM 2987 N N . HIS A 1 378 ? -14.902 -0.841 47.795 1.00 81.62 378 HIS A N 1
ATOM 2988 C CA . HIS A 1 378 ? -13.541 -1.293 47.525 1.00 81.62 378 HIS A CA 1
ATOM 2989 C C . HIS A 1 378 ? -12.616 -0.090 47.311 1.00 81.62 378 HIS A C 1
ATOM 2991 O O . HIS A 1 378 ? -12.934 0.796 46.517 1.00 81.62 378 HIS A O 1
ATOM 2997 N N . ASP A 1 379 ? -11.465 -0.073 47.983 1.00 81.69 379 ASP A N 1
ATOM 2998 C CA . ASP A 1 379 ? -10.504 1.039 47.902 1.00 81.69 379 ASP A CA 1
ATOM 2999 C C . ASP A 1 379 ? -9.881 1.167 46.497 1.00 81.69 379 ASP A C 1
ATOM 3001 O O . ASP A 1 379 ? -9.546 2.261 46.049 1.00 81.69 379 ASP A O 1
ATOM 3005 N N . ASP A 1 380 ? -9.813 0.052 45.765 1.00 80.81 380 ASP A N 1
ATOM 3006 C CA . ASP A 1 380 ? -9.217 -0.012 44.424 1.00 80.81 380 ASP A CA 1
ATOM 3007 C C . ASP A 1 380 ? -10.160 0.429 43.288 1.00 80.81 380 ASP A C 1
ATOM 3009 O O . ASP A 1 380 ? -9.794 0.325 42.120 1.00 80.81 380 ASP A O 1
ATOM 3013 N N . LEU A 1 381 ? -11.371 0.919 43.579 1.00 81.12 381 LEU A N 1
ATOM 3014 C CA . LEU A 1 381 ? -12.380 1.253 42.559 1.00 81.12 381 LEU A CA 1
ATOM 3015 C C . LEU A 1 381 ? -11.847 2.179 41.446 1.00 81.12 381 LEU A C 1
ATOM 3017 O O . LEU A 1 381 ? -12.188 1.997 40.277 1.00 81.12 381 LEU A O 1
ATOM 3021 N N . GLU A 1 382 ? -11.018 3.166 41.799 1.00 80.31 382 GLU A N 1
ATOM 3022 C CA . GLU A 1 382 ? -10.498 4.165 40.851 1.00 80.31 382 GLU A CA 1
ATOM 3023 C C . GLU A 1 382 ? -9.298 3.675 40.025 1.00 80.31 382 GLU A C 1
ATOM 3025 O O . GLU A 1 382 ? -9.026 4.238 38.965 1.00 80.31 382 GLU A O 1
ATOM 3030 N N . VAL A 1 383 ? -8.603 2.625 40.477 1.00 80.44 383 VAL A N 1
ATOM 3031 C CA . VAL A 1 383 ? -7.358 2.118 39.862 1.00 80.44 383 VAL A CA 1
ATOM 3032 C C . VAL A 1 383 ? -7.527 0.748 39.208 1.00 80.44 383 VAL A C 1
ATOM 3034 O O . VAL A 1 383 ? -6.795 0.406 38.282 1.00 80.44 383 VAL A O 1
ATOM 3037 N N . ALA A 1 384 ? -8.536 -0.018 39.630 1.00 74.12 384 ALA A N 1
ATOM 3038 C CA . ALA A 1 384 ? -8.767 -1.381 39.175 1.00 74.12 384 ALA A CA 1
ATOM 3039 C C . ALA A 1 384 ? -8.945 -1.471 37.655 1.00 74.12 384 ALA A C 1
ATOM 3041 O O . ALA A 1 384 ? -8.499 -2.437 37.055 1.00 74.12 384 ALA A O 1
ATOM 3042 N N . TRP A 1 385 ? -9.530 -0.467 36.996 1.00 77.00 385 TRP A N 1
ATOM 3043 C CA . TRP A 1 385 ? -9.702 -0.491 35.539 1.00 77.00 385 TRP A CA 1
ATOM 3044 C C . TRP A 1 385 ? -8.369 -0.398 34.770 1.00 77.00 385 TRP A C 1
ATOM 3046 O O . TRP A 1 385 ? -8.262 -0.957 33.680 1.00 77.00 385 TRP A O 1
ATOM 3056 N N . GLU A 1 386 ? -7.340 0.263 35.313 1.00 75.06 386 GLU A N 1
ATOM 3057 C CA . GLU A 1 386 ? -6.023 0.315 34.667 1.00 75.06 386 GLU A CA 1
ATOM 3058 C C . GLU A 1 386 ? -5.339 -1.045 34.757 1.00 75.06 386 GLU A C 1
ATOM 3060 O O . GLU A 1 386 ? -4.939 -1.596 33.737 1.00 75.06 386 GLU A O 1
ATOM 3065 N N . GLU A 1 387 ? -5.256 -1.622 35.956 1.00 70.50 387 GLU A N 1
ATOM 3066 C CA . GLU A 1 387 ? -4.593 -2.912 36.186 1.00 70.50 387 GLU A CA 1
ATOM 3067 C C . GLU A 1 387 ? -5.373 -4.088 35.595 1.00 70.50 387 GLU A C 1
ATOM 3069 O O . GLU A 1 387 ? -4.793 -5.041 35.081 1.00 70.50 387 GLU A O 1
ATOM 3074 N N . GLN A 1 388 ? -6.701 -4.024 35.662 1.00 68.69 388 GLN A N 1
ATOM 3075 C CA . GLN A 1 388 ? -7.580 -5.134 35.325 1.00 68.69 388 GLN A CA 1
ATOM 3076 C C . GLN A 1 388 ? -8.267 -4.955 33.984 1.00 68.69 388 GLN A C 1
ATOM 3078 O O . GLN A 1 388 ? -9.048 -5.827 33.658 1.00 68.69 388 GLN A O 1
ATOM 3083 N N . LEU A 1 389 ? -8.041 -3.911 33.181 1.00 71.12 389 LEU A N 1
ATOM 3084 C CA . LEU A 1 389 ? -8.567 -3.832 31.802 1.00 71.12 389 LEU A CA 1
ATOM 3085 C C . LEU A 1 389 ? -7.536 -3.296 30.798 1.00 71.12 389 LEU A C 1
ATOM 3087 O O . LEU A 1 389 ? -7.458 -3.841 29.700 1.00 71.12 389 LEU A O 1
ATOM 3091 N N . LEU A 1 390 ? -6.771 -2.253 31.149 1.00 67.94 390 LEU A N 1
ATOM 3092 C CA . LEU A 1 390 ? -5.883 -1.546 30.212 1.00 67.94 390 LEU A CA 1
ATOM 3093 C C . LEU A 1 390 ? -4.460 -2.123 30.144 1.00 67.94 390 LEU A C 1
ATOM 3095 O O . LEU A 1 390 ? -3.965 -2.390 29.055 1.00 67.94 390 LEU A O 1
ATOM 3099 N N . ASN A 1 391 ? -3.808 -2.294 31.294 1.00 64.00 391 ASN A N 1
ATOM 3100 C CA . ASN A 1 391 ? -2.414 -2.731 31.433 1.00 64.00 391 ASN A CA 1
ATOM 3101 C C . ASN A 1 391 ? -2.291 -4.263 31.482 1.00 64.00 391 ASN A C 1
ATOM 3103 O O . ASN A 1 391 ? -1.397 -4.788 32.147 1.00 64.00 391 ASN A O 1
ATOM 3107 N N . ARG A 1 392 ? -3.227 -4.950 30.822 1.00 59.25 392 ARG A N 1
ATOM 3108 C CA . ARG A 1 392 ? -3.258 -6.408 30.716 1.00 59.25 392 ARG A CA 1
ATOM 3109 C C . ARG A 1 392 ? -2.141 -6.915 29.815 1.00 59.25 392 ARG A C 1
ATOM 3111 O O . ARG A 1 392 ? -2.021 -6.386 28.685 1.00 59.25 392 ARG A O 1
#

Foldseek 3Di:
DPDDPDDDDPCRLVVVLVVCVVCCVPCLVVLLVVLLVLLVVCLVVLHASPCPSSLVSNDDPVSLVCLCVVPVPLADPGNSSVVSVVSCLVRPVVVCVVSLLNLLQDPDPSSLVVNLVSLLSCQQVPVAVCVVSLVVVCVVDVPSNLSNVLVNLVVVVLAAGPYFLQSLLVLLVSLVVRQDADDCDDPPDDDDDDSNNSSVSNSVNSLVVLLQVLDPSSLVSLVSNCVVPPPPPVSVVSNVSSPVNNCVVPDDDDDPVNVVVCVVPVLDDADAALVSVVVQLVVLVVVLVCCCPDPNHPVVVQADPVVRGGHDLLSVLVVSQVSCCVSVPQKHKDAPDPDDDDDDDDPPAHARIKIWHCHPDNVVGTNIDGDHGDDPPDPCPVPCCCVRPPVD

Organism: NCBI:txid1517702